Protein AF-0000000087151144 (afdb_homodimer)

Foldseek 3Di:
DDDPPDPDDDDDPPDPPPPPDDPPPDPPPPPVPPDDPDPPPDDPVVVVVVVVVVVVVVVCCVVVCPVCVVVPPDDDDPPDDDDDPVVLVVLLVVLLVVLLVQLVCLQDLVVLVVCLLLQCQAPVRNVLCVLPSSRSSNVSSVLSNVLSVLSVCCVPPLVSLQVSLVSQLVVLVRLLCSLVRRPPQWDPDPPVDHIDGDPSNVVSPCSVVSNVSSVVSNLVSDDCVVRVDDDD/DDDDPDPCPDDDDDDPPPPDDDDDPDDPDPPPDDDDDPPDPDDPVVVVVVVVVVVVVVVCCVVVCPVCVVVVPDDDDPPDDDDDPVVLVVLLVVLLVVLLVQLVCLQDLVSLVVCLLLQCQAPVRNVLCVLPSSRSSNVSSVLSNVLSVLSVCCVPPLVSLQVSLVSQLVVLVSLLCSLVRRPPQWDPDPPVDHIDGDPSNVVSPCSVVSNVSSVVSNLVSDDCVVRVPDDD

Structure (mmCIF, N/CA/C/O backbone):
data_AF-0000000087151144-model_v1
#
loop_
_entity.id
_entity.type
_entity.pdbx_description
1 polymer 'Inner membrane protein RclC'
#
loop_
_atom_site.group_PDB
_atom_site.id
_atom_site.type_symbol
_atom_site.label_atom_id
_atom_site.label_alt_id
_atom_site.label_comp_id
_atom_site.label_asym_id
_atom_site.label_entity_id
_atom_site.label_seq_id
_atom_site.pdbx_PDB_ins_code
_atom_site.Cartn_x
_atom_site.Cartn_y
_atom_site.Cartn_z
_atom_site.occupancy
_atom_site.B_iso_or_equiv
_atom_site.auth_seq_id
_atom_site.auth_comp_id
_atom_site.auth_asym_id
_atom_site.auth_atom_id
_atom_site.pdbx_PDB_model_num
ATOM 1 N N . MET A 1 1 ? 9.789 65.25 -51.719 1 22.42 1 MET A N 1
ATOM 2 C CA . MET A 1 1 ? 10.453 63.969 -51.906 1 22.42 1 MET A CA 1
ATOM 3 C C . MET A 1 1 ? 11.93 64.062 -51.531 1 22.42 1 MET A C 1
ATOM 5 O O . MET A 1 1 ? 12.648 63.062 -51.594 1 22.42 1 MET A O 1
ATOM 9 N N . GLU A 1 2 ? 12.469 65.188 -51.312 1 18.03 2 GLU A N 1
ATOM 10 C CA . GLU A 1 2 ? 13.836 65.688 -51.438 1 18.03 2 GLU A CA 1
ATOM 11 C C . GLU A 1 2 ? 14.719 65.125 -50.344 1 18.03 2 GLU A C 1
ATOM 13 O O . GLU A 1 2 ? 15.789 64.562 -50.625 1 18.03 2 GLU A O 1
ATOM 18 N N . PRO A 1 3 ? 15.039 65.75 -49.125 1 22.94 3 PRO A N 1
ATOM 19 C CA . PRO A 1 3 ? 16.406 66.125 -48.75 1 22.94 3 PRO A CA 1
ATOM 20 C C . PRO A 1 3 ? 17.094 65.062 -47.906 1 22.94 3 PRO A C 1
ATOM 22 O O . PRO A 1 3 ? 16.5 64.5 -46.969 1 22.94 3 PRO A O 1
ATOM 25 N N . GLY A 1 4 ? 17.953 64.125 -48.375 1 21.86 4 GLY A N 1
ATOM 26 C CA . GLY A 1 4 ? 18.672 62.875 -48.094 1 21.86 4 GLY A CA 1
ATOM 27 C C . GLY A 1 4 ? 19.812 63.062 -47.125 1 21.86 4 GLY A C 1
ATOM 28 O O . GLY A 1 4 ? 20.984 62.906 -47.5 1 21.86 4 GLY A O 1
ATOM 29 N N . CYS A 1 5 ? 19.766 63.875 -46.031 1 20.78 5 CYS A N 1
ATOM 30 C CA . CYS A 1 5 ? 20.828 64.375 -45.188 1 20.78 5 CYS A CA 1
ATOM 31 C C . CYS A 1 5 ? 21.547 63.281 -44.438 1 20.78 5 CYS A C 1
ATOM 33 O O . CYS A 1 5 ? 20.922 62.531 -43.688 1 20.78 5 CYS A O 1
ATOM 35 N N . PRO A 1 6 ? 22.766 62.656 -44.781 1 23.17 6 PRO A N 1
ATOM 36 C CA . PRO A 1 6 ? 23.672 61.531 -44.656 1 23.17 6 PRO A CA 1
ATOM 37 C C . PRO A 1 6 ? 24.547 61.594 -43.406 1 23.17 6 PRO A C 1
ATOM 39 O O . PRO A 1 6 ? 25.375 62.5 -43.281 1 23.17 6 PRO A O 1
ATOM 42 N N . SER A 1 7 ? 24.078 61.562 -42.094 1 20.23 7 SER A N 1
ATOM 43 C CA . SER A 1 7 ? 24.719 62.031 -40.875 1 20.23 7 SER A CA 1
ATOM 44 C C . SER A 1 7 ? 25.891 61.094 -40.469 1 20.23 7 SER A C 1
ATOM 46 O O . SER A 1 7 ? 25.688 59.906 -40.219 1 20.23 7 SER A O 1
ATOM 48 N N . GLY A 1 8 ? 27.219 61.281 -40.844 1 20.36 8 GLY A N 1
ATOM 49 C CA . GLY A 1 8 ? 28.562 60.75 -40.938 1 20.36 8 GLY A CA 1
ATOM 50 C C . GLY A 1 8 ? 29.281 60.656 -39.625 1 20.36 8 GLY A C 1
ATOM 51 O O . GLY A 1 8 ? 29.688 61.688 -39.062 1 20.36 8 GLY A O 1
ATOM 52 N N . LEU A 1 9 ? 28.828 59.844 -38.562 1 20.55 9 LEU A N 1
ATOM 53 C CA . LEU A 1 9 ? 29.328 59.844 -37.188 1 20.55 9 LEU A CA 1
ATOM 54 C C . LEU A 1 9 ? 30.828 59.625 -37.156 1 20.55 9 LEU A C 1
ATOM 56 O O . LEU A 1 9 ? 31.406 59.031 -38.094 1 20.55 9 LEU A O 1
ATOM 60 N N . ALA A 1 10 ? 31.531 59.938 -35.875 1 19.11 10 ALA A N 1
ATOM 61 C CA . ALA A 1 10 ? 32.688 60.531 -35.219 1 19.11 10 ALA A CA 1
ATOM 62 C C . ALA A 1 10 ? 33.781 59.5 -34.969 1 19.11 10 ALA A C 1
ATOM 64 O O . ALA A 1 10 ? 33.531 58.5 -34.281 1 19.11 10 ALA A O 1
ATOM 65 N N . GLN A 1 11 ? 34.906 59.406 -35.656 1 17.48 11 GLN A N 1
ATOM 66 C CA . GLN A 1 11 ? 36.031 58.562 -35.969 1 17.48 11 GLN A CA 1
ATOM 67 C C . GLN A 1 11 ? 37.062 58.562 -34.844 1 17.48 11 GLN A C 1
ATOM 69 O O . GLN A 1 11 ? 38 57.75 -34.844 1 17.48 11 GLN A O 1
ATOM 74 N N . SER A 1 12 ? 37 59.406 -33.719 1 18.39 12 SER A N 1
ATOM 75 C CA . SER A 1 12 ? 38.344 59.875 -33.438 1 18.39 12 SER A CA 1
ATOM 76 C C . SER A 1 12 ? 39.219 58.781 -32.844 1 18.39 12 SER A C 1
ATOM 78 O O . SER A 1 12 ? 38.75 58.062 -31.953 1 18.39 12 SER A O 1
ATOM 80 N N . GLY A 1 13 ? 40.156 58.188 -33.5 1 18.78 13 GLY A N 1
ATOM 81 C CA . GLY A 1 13 ? 41.156 57.125 -33.594 1 18.78 13 GLY A CA 1
ATOM 82 C C . GLY A 1 13 ? 42.312 57.281 -32.594 1 18.78 13 GLY A C 1
ATOM 83 O O . GLY A 1 13 ? 43.406 57.719 -32.969 1 18.78 13 GLY A O 1
ATOM 84 N N . TYR A 1 14 ? 41.969 57.781 -31.25 1 20.38 14 TYR A N 1
ATOM 85 C CA . TYR A 1 14 ? 43.125 58.25 -30.5 1 20.38 14 TYR A CA 1
ATOM 86 C C . TYR A 1 14 ? 44.219 57.188 -30.453 1 20.38 14 TYR A C 1
ATOM 88 O O . TYR A 1 14 ? 43.938 56 -30.5 1 20.38 14 TYR A O 1
ATOM 96 N N . ARG A 1 15 ? 45.438 57.688 -30.641 1 19.7 15 ARG A N 1
ATOM 97 C CA . ARG A 1 15 ? 46.812 57.375 -30.969 1 19.7 15 ARG A CA 1
ATOM 98 C C . ARG A 1 15 ? 47.469 56.594 -29.859 1 19.7 15 ARG A C 1
ATOM 100 O O . ARG A 1 15 ? 47.312 56.906 -28.672 1 19.7 15 ARG A O 1
ATOM 107 N N . TRP A 1 16 ? 48 55.375 -30.156 1 20.34 16 TRP A N 1
ATOM 108 C CA . TRP A 1 16 ? 48.594 54.156 -29.625 1 20.34 16 TRP A CA 1
ATOM 109 C C . TRP A 1 16 ? 49.938 54.438 -28.969 1 20.34 16 TRP A C 1
ATOM 111 O O . TRP A 1 16 ? 50.719 53.5 -28.656 1 20.34 16 TRP A O 1
ATOM 121 N N . ARG A 1 17 ? 50.094 55.812 -28.469 1 18.97 17 ARG A N 1
ATOM 122 C CA . ARG A 1 17 ? 51.531 56.062 -28.375 1 18.97 17 ARG A CA 1
ATOM 123 C C . ARG A 1 17 ? 52.188 55.031 -27.484 1 18.97 17 ARG A C 1
ATOM 125 O O . ARG A 1 17 ? 51.656 54.656 -26.438 1 18.97 17 ARG A O 1
ATOM 132 N N . TYR A 1 18 ? 53.188 54.375 -27.984 1 20.19 18 TYR A N 1
ATOM 133 C CA . TYR A 1 18 ? 54.094 53.219 -27.859 1 20.19 18 TYR A CA 1
ATOM 134 C C . TYR A 1 18 ? 55.031 53.375 -26.688 1 20.19 18 TYR A C 1
ATOM 136 O O . TYR A 1 18 ? 56.125 52.781 -26.672 1 20.19 18 TYR A O 1
ATOM 144 N N . VAL A 1 19 ? 54.594 54.219 -25.625 1 20.12 19 VAL A N 1
ATOM 145 C CA . VAL A 1 19 ? 55.781 54.719 -24.953 1 20.12 19 VAL A CA 1
ATOM 146 C C . VAL A 1 19 ? 56.562 53.531 -24.375 1 20.12 19 VAL A C 1
ATOM 148 O O . VAL A 1 19 ? 56.031 52.719 -23.641 1 20.12 19 VAL A O 1
ATOM 151 N N . ARG A 1 20 ? 57.719 53.25 -24.938 1 19.98 20 ARG A N 1
ATOM 152 C CA . ARG A 1 20 ? 58.719 52.188 -24.969 1 19.98 20 ARG A CA 1
ATOM 153 C C . ARG A 1 20 ? 59.406 52.062 -23.625 1 19.98 20 ARG A C 1
ATOM 155 O O . ARG A 1 20 ? 60.094 51.031 -23.375 1 19.98 20 ARG A O 1
ATOM 162 N N . ARG A 1 21 ? 59.25 53.094 -22.656 1 21.25 21 ARG A N 1
ATOM 163 C CA . ARG A 1 21 ? 60.594 53.375 -22.156 1 21.25 21 ARG A CA 1
ATOM 164 C C . ARG A 1 21 ? 61.125 52.156 -21.375 1 21.25 21 ARG A C 1
ATOM 166 O O . ARG A 1 21 ? 60.375 51.344 -20.906 1 21.25 21 ARG A O 1
ATOM 173 N N . ARG A 1 22 ? 62.531 52.156 -21.203 1 22.34 22 ARG A N 1
ATOM 174 C CA . ARG A 1 22 ? 63.688 51.312 -21.047 1 22.34 22 ARG A CA 1
ATOM 175 C C . ARG A 1 22 ? 63.781 50.75 -19.641 1 22.34 22 ARG A C 1
ATOM 177 O O . ARG A 1 22 ? 63.438 51.406 -18.672 1 22.34 22 ARG A O 1
ATOM 184 N N . PRO A 1 23 ? 63.781 49.406 -19.453 1 23.42 23 PRO A N 1
ATOM 185 C CA . PRO A 1 23 ? 63.688 48.5 -18.312 1 23.42 23 PRO A CA 1
ATOM 186 C C . PRO A 1 23 ? 64.875 48.625 -17.344 1 23.42 23 PRO A C 1
ATOM 188 O O . PRO A 1 23 ? 64.938 47.844 -16.391 1 23.42 23 PRO A O 1
ATOM 191 N N . ARG A 1 24 ? 65.375 49.938 -17.234 1 21.53 24 ARG A N 1
ATOM 192 C CA . ARG A 1 24 ? 66.75 49.875 -16.781 1 21.53 24 ARG A CA 1
ATOM 193 C C . ARG A 1 24 ? 66.812 49.125 -15.461 1 21.53 24 ARG A C 1
ATOM 195 O O . ARG A 1 24 ? 66 49.281 -14.594 1 21.53 24 ARG A O 1
ATOM 202 N N . LEU A 1 25 ? 67.688 48.094 -15.391 1 21.83 25 LEU A N 1
ATOM 203 C CA . LEU A 1 25 ? 67.938 46.844 -14.656 1 21.83 25 LEU A CA 1
ATOM 204 C C . LEU A 1 25 ? 68.625 47.156 -13.312 1 21.83 25 LEU A C 1
ATOM 206 O O . LEU A 1 25 ? 68.812 46.25 -12.5 1 21.83 25 LEU A O 1
ATOM 210 N N . SER A 1 26 ? 68.875 48.5 -13.023 1 21.12 26 SER A N 1
ATOM 211 C CA . SER A 1 26 ? 70.188 48.531 -12.367 1 21.12 26 SER A CA 1
ATOM 212 C C . SER A 1 26 ? 70.125 47.875 -11 1 21.12 26 SER A C 1
ATOM 214 O O . SER A 1 26 ? 69.062 47.906 -10.32 1 21.12 26 SER A O 1
ATOM 216 N N . PRO A 1 27 ? 71.125 46.969 -10.68 1 25.45 27 PRO A N 1
ATOM 217 C CA . PRO A 1 27 ? 71.438 45.906 -9.719 1 25.45 27 PRO A CA 1
ATOM 218 C C . PRO A 1 27 ? 71.562 46.406 -8.289 1 25.45 27 PRO A C 1
ATOM 220 O O . PRO A 1 27 ? 72.5 47.219 -8.031 1 25.45 27 PRO A O 1
ATOM 223 N N . CYS A 1 28 ? 70.562 47 -7.676 1 22.66 28 CYS A N 1
ATOM 224 C CA . CYS A 1 28 ? 70.75 47.844 -6.48 1 22.66 28 CYS A CA 1
ATOM 225 C C . CYS A 1 28 ? 71.438 47.031 -5.367 1 22.66 28 CYS A C 1
ATOM 227 O O . CYS A 1 28 ? 70.938 45.938 -5.031 1 22.66 28 CYS A O 1
ATOM 229 N N . PRO A 1 29 ? 72.75 47.125 -5.301 1 25.56 29 PRO A N 1
ATOM 230 C CA . PRO A 1 29 ? 73.688 46.344 -4.453 1 25.56 29 PRO A CA 1
ATOM 231 C C . PRO A 1 29 ? 73.312 46.375 -2.977 1 25.56 29 PRO A C 1
ATOM 233 O O . PRO A 1 29 ? 72.875 47.438 -2.48 1 25.56 29 PRO A O 1
ATOM 236 N N . HIS A 1 30 ? 72.562 45.375 -2.434 1 22.33 30 HIS A N 1
ATOM 237 C CA . HIS A 1 30 ? 71.875 45.25 -1.16 1 22.33 30 HIS A CA 1
ATOM 238 C C . HIS A 1 30 ? 72.875 45.344 0.012 1 22.33 30 HIS A C 1
ATOM 240 O O . HIS A 1 30 ? 72.5 45 1.143 1 22.33 30 HIS A O 1
ATOM 246 N N . ALA A 1 31 ? 74 46.188 -0.237 1 24.31 31 ALA A N 1
ATOM 247 C CA . ALA A 1 31 ? 75 45.906 0.783 1 24.31 31 ALA A CA 1
ATOM 248 C C . ALA A 1 31 ? 74.438 46.125 2.186 1 24.31 31 ALA A C 1
ATOM 250 O O . ALA A 1 31 ? 73.875 47.156 2.48 1 24.31 31 ALA A O 1
ATOM 251 N N . ILE A 1 32 ? 74.188 45.031 2.848 1 24.58 32 ILE A N 1
ATOM 252 C CA . ILE A 1 32 ? 73.438 44.75 4.094 1 24.58 32 ILE A CA 1
ATOM 253 C C . ILE A 1 32 ? 74.188 45.438 5.258 1 24.58 32 ILE A C 1
ATOM 255 O O . ILE A 1 32 ? 73.938 45.125 6.422 1 24.58 32 ILE A O 1
ATOM 259 N N . VAL A 1 33 ? 75 46.656 4.875 1 25.67 33 VAL A N 1
ATOM 260 C CA . VAL A 1 33 ? 75.938 46.906 5.957 1 25.67 33 VAL A CA 1
ATOM 261 C C . VAL A 1 33 ? 75.188 47.062 7.273 1 25.67 33 VAL A C 1
ATOM 263 O O . VAL A 1 33 ? 74.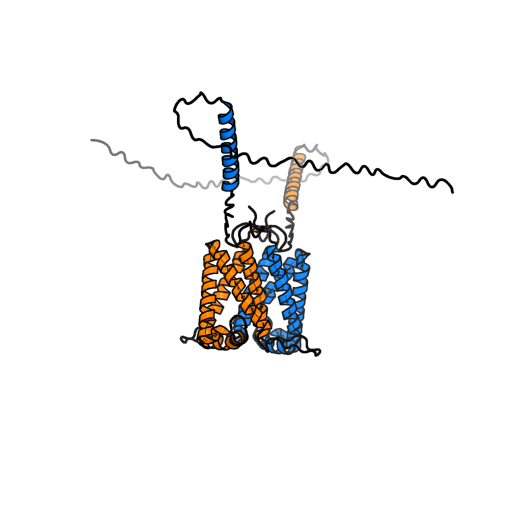062 47.656 7.316 1 25.67 33 VAL A O 1
ATOM 266 N N . ASN A 1 34 ? 75.438 46.188 8.234 1 22.95 34 ASN A N 1
ATOM 267 C CA . ASN A 1 34 ? 74.812 45.812 9.5 1 22.95 34 ASN A CA 1
ATOM 268 C C . ASN A 1 34 ? 74.688 47 10.438 1 22.95 34 ASN A C 1
ATOM 270 O O . ASN A 1 34 ? 74.125 46.875 11.547 1 22.95 34 ASN A O 1
ATOM 274 N N . GLY A 1 35 ? 75.438 48.25 10.039 1 25.92 35 GLY A N 1
ATOM 275 C CA . GLY A 1 35 ? 75.812 48.844 11.305 1 25.92 35 GLY A CA 1
ATOM 276 C C . GLY A 1 35 ? 74.625 49.344 12.109 1 25.92 35 GLY A C 1
ATOM 277 O O . GLY A 1 35 ? 73.5 49.5 11.562 1 25.92 35 GLY A O 1
ATOM 278 N N . GLN A 1 36 ? 74.688 49.562 13.422 1 27.28 36 GLN A N 1
ATOM 279 C CA . GLN A 1 36 ? 73.875 49.594 14.633 1 27.28 36 GLN A CA 1
ATOM 280 C C . GLN A 1 36 ? 72.875 50.781 14.594 1 27.28 36 GLN A C 1
ATOM 282 O O . GLN A 1 36 ? 71.875 50.781 15.289 1 27.28 36 GLN A O 1
ATOM 287 N N . PHE A 1 37 ? 73.25 52 13.891 1 29.39 37 PHE A N 1
ATOM 288 C CA . PHE A 1 37 ? 72.75 53.219 14.539 1 29.39 37 PHE A CA 1
ATOM 289 C C . PHE A 1 37 ? 71.312 53.438 14.234 1 29.39 37 PHE A C 1
ATOM 291 O O . PHE A 1 37 ? 70.938 53.719 13.094 1 29.39 37 PHE A O 1
ATOM 298 N N . ALA A 1 38 ? 70.312 52.844 14.867 1 31.83 38 ALA A N 1
ATOM 299 C CA . ALA A 1 38 ? 69 52.562 14.344 1 31.83 38 ALA A CA 1
ATOM 300 C C . ALA A 1 38 ? 68.125 53.844 14.289 1 31.83 38 ALA A C 1
ATOM 302 O O . ALA A 1 38 ? 68 54.531 15.297 1 31.83 38 ALA A O 1
ATOM 303 N N . PRO A 1 39 ? 68.125 54.75 13.102 1 33.97 39 PRO A N 1
ATOM 304 C CA . PRO A 1 39 ? 67.438 56.031 13.148 1 33.97 39 PRO A CA 1
ATOM 305 C C . PRO A 1 39 ? 65.938 55.875 13.477 1 33.97 39 PRO A C 1
ATOM 307 O O . PRO A 1 39 ? 65.375 54.812 13.273 1 33.97 39 PRO A O 1
ATOM 310 N N . PRO A 1 40 ? 65.25 56.875 14.195 1 35.41 40 PRO A N 1
ATOM 311 C CA . PRO A 1 40 ? 63.906 56.844 14.727 1 35.41 40 PRO A CA 1
ATOM 312 C C . PRO A 1 40 ? 62.844 56.719 13.633 1 35.41 40 PRO A C 1
ATOM 314 O O . PRO A 1 40 ? 62.844 57.469 12.664 1 35.41 40 PRO A O 1
ATOM 317 N N . VAL A 1 41 ? 62.625 55.562 13.117 1 34.53 41 VAL A N 1
ATOM 318 C CA . VAL A 1 41 ? 61.719 55.281 12.008 1 34.53 41 VAL A CA 1
ATOM 319 C C . VAL A 1 41 ? 60.344 55.812 12.328 1 34.53 41 VAL A C 1
ATOM 321 O O . VAL A 1 41 ? 59.812 55.562 13.414 1 34.53 41 VAL A O 1
ATOM 324 N N . THR A 1 42 ? 59.969 56.906 11.562 1 32.56 42 THR A N 1
ATOM 325 C CA . THR A 1 42 ? 58.75 57.719 11.586 1 32.56 42 THR A CA 1
ATOM 326 C C . THR A 1 42 ? 57.5 56.844 11.484 1 32.56 42 THR A C 1
ATOM 328 O O . THR A 1 42 ? 57.594 55.688 11.047 1 32.56 42 THR A O 1
ATOM 331 N N . GLY A 1 43 ? 56.281 57.281 11.945 1 35.47 43 GLY A N 1
ATOM 332 C CA . GLY A 1 43 ? 54.938 56.906 12.383 1 35.47 43 GLY A CA 1
ATOM 333 C C . GLY A 1 43 ? 54.125 56.281 11.281 1 35.47 43 GLY A C 1
ATOM 334 O O . GLY A 1 43 ? 53 55.781 11.531 1 35.47 43 GLY A O 1
ATOM 335 N N . GLU A 1 44 ? 54.531 56.469 10 1 41.19 44 GLU A N 1
ATOM 336 C CA . GLU A 1 44 ? 53.594 56.094 8.945 1 41.19 44 GLU A CA 1
ATOM 337 C C . GLU A 1 44 ? 53.5 54.594 8.773 1 41.19 44 GLU A C 1
ATOM 339 O O . GLU A 1 44 ? 52.531 54.094 8.203 1 41.19 44 GLU A O 1
ATOM 344 N N . ARG A 1 45 ? 54.594 53.875 9.062 1 43.28 45 ARG A N 1
ATOM 345 C CA . ARG A 1 45 ? 54.594 52.469 8.781 1 43.28 45 ARG A CA 1
ATOM 346 C C . ARG A 1 45 ? 53.688 51.719 9.734 1 43.28 45 ARG A C 1
ATOM 348 O O . ARG A 1 45 ? 53.281 50.562 9.469 1 43.28 45 ARG A O 1
ATOM 355 N N . ALA A 1 46 ? 53.5 52.312 10.867 1 46.47 46 ALA A N 1
ATOM 356 C CA . ALA A 1 46 ? 52.656 51.625 11.828 1 46.47 46 ALA A CA 1
ATOM 357 C C . ALA A 1 46 ? 51.219 51.562 11.32 1 46.47 46 ALA A C 1
ATOM 359 O O . ALA A 1 46 ? 50.5 50.594 11.578 1 46.47 46 ALA A O 1
ATOM 360 N N . ARG A 1 47 ? 50.906 52.594 10.445 1 50.22 47 ARG A N 1
ATOM 361 C CA . ARG A 1 47 ? 49.5 52.594 9.977 1 50.22 47 ARG A CA 1
ATOM 362 C C . ARG A 1 47 ? 49.281 51.5 8.922 1 50.22 47 ARG A C 1
ATOM 364 O O . ARG A 1 47 ? 48.219 50.906 8.859 1 50.22 47 ARG A O 1
ATOM 371 N N . ALA A 1 48 ? 50.375 51.156 8.156 1 53.53 48 ALA A N 1
ATOM 372 C CA . ALA A 1 48 ? 50.25 50.188 7.086 1 53.53 48 ALA A CA 1
ATOM 373 C C . ALA A 1 48 ? 50.125 48.781 7.648 1 53.53 48 ALA A C 1
ATOM 375 O O . ALA A 1 48 ? 49.344 47.969 7.141 1 53.53 48 ALA A O 1
ATOM 376 N N . ASN A 1 49 ? 50.812 48.5 8.672 1 51.25 49 ASN A N 1
ATOM 377 C CA . ASN A 1 49 ? 50.75 47.156 9.266 1 51.25 49 ASN A CA 1
ATOM 378 C C . ASN A 1 49 ? 49.375 46.906 9.898 1 51.25 49 ASN A C 1
ATOM 380 O O . ASN A 1 49 ? 48.875 45.781 9.844 1 51.25 49 ASN A O 1
ATOM 384 N N . THR A 1 50 ? 48.844 48.062 10.438 1 57.91 50 THR A N 1
ATOM 385 C CA . THR A 1 50 ? 47.531 47.906 11.047 1 57.91 50 THR A CA 1
ATOM 386 C C . THR A 1 50 ? 46.469 47.625 9.977 1 57.91 50 THR A C 1
ATOM 388 O O . THR A 1 50 ? 45.531 46.844 10.195 1 57.91 50 THR A O 1
ATOM 391 N N . LEU A 1 51 ? 46.75 48.188 8.773 1 58.06 51 LEU A N 1
ATOM 392 C CA . LEU A 1 51 ? 45.812 47.969 7.688 1 58.06 51 LEU A CA 1
ATOM 393 C C . LEU A 1 51 ? 45.906 46.531 7.16 1 58.06 51 LEU A C 1
ATOM 395 O O . LEU A 1 51 ? 44.906 45.906 6.852 1 58.06 51 LEU A O 1
ATOM 399 N N . HIS A 1 52 ? 47.188 46.062 7.086 1 56.88 52 HIS A N 1
ATOM 400 C CA . HIS A 1 52 ? 47.406 44.719 6.598 1 56.88 52 HIS A CA 1
ATOM 401 C C . HIS A 1 52 ? 46.844 43.688 7.586 1 56.88 52 HIS A C 1
ATOM 403 O O . HIS A 1 52 ? 46.25 42.688 7.184 1 56.88 52 HIS A O 1
ATOM 409 N N . GLU A 1 53 ? 47 44.031 8.875 1 58.84 53 GLU A N 1
ATOM 410 C CA . GLU A 1 53 ? 46.469 43.094 9.891 1 58.84 53 GLU A CA 1
ATOM 411 C C . GLU A 1 53 ? 44.969 43.156 9.953 1 58.84 53 GLU A C 1
ATOM 413 O O . GLU A 1 53 ? 44.312 42.094 10.133 1 58.84 53 GLU A O 1
ATOM 418 N N . ARG A 1 54 ? 44.344 44.312 9.719 1 58.62 54 ARG A N 1
ATOM 419 C CA . ARG A 1 54 ? 42.906 44.406 9.656 1 58.62 54 ARG A CA 1
ATOM 420 C C . ARG A 1 54 ? 42.344 43.688 8.43 1 58.62 54 ARG A C 1
ATOM 422 O O . ARG A 1 54 ? 41.281 43.094 8.492 1 58.62 54 ARG A O 1
ATOM 429 N N . CYS A 1 55 ? 43.156 43.75 7.348 1 54.09 55 CYS A N 1
ATOM 430 C CA . CYS A 1 55 ? 42.719 43.062 6.145 1 54.09 55 CYS A CA 1
ATOM 431 C C . CYS A 1 55 ? 42.844 41.531 6.328 1 54.09 55 CYS A C 1
ATOM 433 O O . CYS A 1 55 ? 41.969 40.781 5.875 1 54.09 55 CYS A O 1
ATOM 435 N N . LYS A 1 56 ? 43.875 41.094 6.969 1 57.06 56 LYS A N 1
ATOM 436 C CA . LYS A 1 56 ? 44.031 39.656 7.223 1 57.06 56 LYS A CA 1
ATOM 437 C C . LYS A 1 56 ? 43 39.156 8.227 1 57.06 56 LYS A C 1
ATOM 439 O O . LYS A 1 56 ? 42.469 38.062 8.094 1 57.06 56 LYS A O 1
ATOM 444 N N . THR A 1 57 ? 42.719 40 9.164 1 56.78 57 THR A N 1
ATOM 445 C CA . THR A 1 57 ? 41.688 39.594 10.125 1 56.78 57 THR A CA 1
ATOM 446 C C . THR A 1 57 ? 40.312 39.594 9.461 1 56.78 57 THR A C 1
ATOM 448 O O . THR A 1 57 ? 39.5 38.719 9.758 1 56.78 57 THR A O 1
ATOM 451 N N . ARG A 1 58 ? 40.062 40.531 8.477 1 54.5 58 ARG A N 1
ATOM 452 C CA . ARG A 1 58 ? 38.812 40.531 7.73 1 54.5 58 ARG A CA 1
ATOM 453 C C . ARG A 1 58 ? 38.75 39.312 6.797 1 54.5 58 ARG A C 1
ATOM 455 O O . ARG A 1 58 ? 37.688 38.719 6.617 1 54.5 58 ARG A O 1
ATOM 462 N N . GLN A 1 59 ? 39.938 39 6.145 1 51.16 59 GLN A N 1
ATOM 463 C CA . GLN A 1 59 ? 39.969 37.844 5.289 1 51.16 59 GLN A CA 1
ATOM 464 C C . GLN A 1 59 ? 39.812 36.562 6.109 1 51.16 59 GLN A C 1
ATOM 466 O O . GLN A 1 59 ? 39.156 35.625 5.684 1 51.16 59 GLN A O 1
ATOM 471 N N . ARG A 1 60 ? 40.5 36.5 7.262 1 52.03 60 ARG A N 1
ATOM 472 C CA . ARG A 1 60 ? 40.344 35.344 8.133 1 52.03 60 ARG A CA 1
ATOM 473 C C . ARG A 1 60 ? 38.938 35.281 8.719 1 52.03 60 ARG A C 1
ATOM 475 O O . ARG A 1 60 ? 38.375 34.219 8.867 1 52.03 60 ARG A O 1
ATOM 482 N N . ARG A 1 61 ? 38.344 36.438 9.07 1 51.66 61 ARG A N 1
ATOM 483 C CA . ARG A 1 61 ? 36.938 36.438 9.484 1 51.66 61 ARG A CA 1
ATOM 484 C C . ARG A 1 61 ? 36.062 35.969 8.344 1 51.66 61 ARG A C 1
ATOM 486 O O . ARG A 1 61 ? 35.062 35.25 8.57 1 51.66 61 ARG A O 1
ATOM 493 N N . ARG A 1 62 ? 36.406 36.469 7.105 1 49.81 62 ARG A N 1
ATOM 494 C CA . ARG A 1 62 ? 35.656 35.938 5.973 1 49.81 62 ARG A CA 1
ATOM 495 C C . ARG A 1 62 ? 35.938 34.469 5.738 1 49.81 62 ARG A C 1
ATOM 497 O O . ARG A 1 62 ? 35.031 33.719 5.387 1 49.81 62 ARG A O 1
ATOM 504 N N . HIS A 1 63 ? 37.25 34.062 5.785 1 48.72 63 HIS A N 1
ATOM 505 C CA . HIS A 1 63 ? 37.531 32.656 5.605 1 48.72 63 HIS A CA 1
ATOM 506 C C . HIS A 1 63 ? 37 31.812 6.773 1 48.72 63 HIS A C 1
ATOM 508 O O . HIS A 1 63 ? 36.562 30.688 6.586 1 48.72 63 HIS A O 1
ATOM 514 N N . ASN A 1 64 ? 37.312 32.312 7.965 1 46.5 64 ASN A N 1
ATOM 515 C CA . ASN A 1 64 ? 36.812 31.547 9.102 1 46.5 64 ASN A CA 1
ATOM 516 C C . ASN A 1 64 ? 35.312 31.641 9.227 1 46.5 64 ASN A C 1
ATOM 518 O O . ASN A 1 64 ? 34.688 30.984 10.078 1 46.5 64 ASN A O 1
ATOM 522 N N . GLU A 1 65 ? 34.812 32.812 8.711 1 41 65 GLU A N 1
ATOM 523 C CA . GLU A 1 65 ? 33.375 32.719 8.586 1 41 65 GLU A CA 1
ATOM 524 C C . GLU A 1 65 ? 32.969 31.609 7.602 1 41 65 GLU A C 1
ATOM 526 O O . GLU A 1 65 ? 32.375 31.891 6.559 1 41 65 GLU A O 1
ATOM 531 N N . GLY A 1 66 ? 33.938 30.875 7.012 1 41.12 66 GLY A N 1
ATOM 532 C CA . GLY A 1 66 ? 33.312 29.656 6.539 1 41.12 66 GLY A CA 1
ATOM 533 C C . GLY A 1 66 ? 32.188 29.172 7.441 1 41.12 66 GLY A C 1
ATOM 534 O O . GLY A 1 66 ? 32.438 28.75 8.578 1 41.12 66 GLY A O 1
ATOM 535 N N . SER A 1 67 ? 31.156 29.953 7.504 1 40.25 67 SER A N 1
ATOM 536 C CA . SER A 1 67 ? 29.938 29.453 8.109 1 40.25 67 SER A CA 1
ATOM 537 C C . SER A 1 67 ? 29.828 27.938 7.98 1 40.25 67 SER A C 1
ATOM 539 O O . SER A 1 67 ? 29.766 27.406 6.871 1 40.25 67 SER A O 1
ATOM 541 N N . ASN A 1 68 ? 30.734 27.141 8.523 1 42.5 68 ASN A N 1
ATOM 542 C CA . ASN A 1 68 ? 30.234 25.781 8.773 1 42.5 68 ASN A CA 1
ATOM 543 C C . ASN A 1 68 ? 28.719 25.75 8.859 1 42.5 68 ASN A C 1
ATOM 545 O O . ASN A 1 68 ? 28.156 25.969 9.93 1 42.5 68 ASN A O 1
ATOM 549 N N . VAL A 1 69 ? 28.109 26.391 8.031 1 45.41 69 VAL A N 1
ATOM 550 C CA . VAL A 1 69 ? 26.688 26.047 7.926 1 45.41 69 VAL A CA 1
ATOM 551 C C . VAL A 1 69 ? 26.484 24.578 8.281 1 45.41 69 VAL A C 1
ATOM 553 O O . VAL A 1 69 ? 26.656 23.703 7.43 1 45.41 69 VAL A O 1
ATOM 556 N N . ARG A 1 70 ? 27.141 24.094 9.258 1 45.69 70 ARG A N 1
ATOM 557 C CA . ARG A 1 70 ? 26.641 22.828 9.789 1 45.69 70 ARG A CA 1
ATOM 558 C C . ARG A 1 70 ? 25.141 22.688 9.531 1 45.69 70 ARG A C 1
ATOM 560 O O . ARG A 1 70 ? 24.328 23.391 10.133 1 45.69 70 ARG A O 1
ATOM 567 N N . MET A 1 71 ? 24.734 22.516 8.312 1 49.19 71 MET A N 1
ATOM 568 C CA . MET A 1 71 ? 23.359 22.094 8.086 1 49.19 71 MET A CA 1
ATOM 569 C C . MET A 1 71 ? 22.828 21.297 9.273 1 49.19 71 MET A C 1
ATOM 571 O O . MET A 1 71 ? 23.391 20.266 9.633 1 49.19 71 MET A O 1
ATOM 575 N N . ASN A 1 72 ? 22.688 21.922 10.398 1 53.72 72 ASN A N 1
ATOM 576 C CA . ASN A 1 72 ? 22 21.219 11.477 1 53.72 72 ASN A CA 1
ATOM 577 C C . ASN A 1 72 ? 20.969 20.219 10.938 1 53.72 72 ASN A C 1
ATOM 579 O O . ASN A 1 72 ? 19.891 20.625 10.516 1 53.72 72 ASN A O 1
ATOM 583 N N . LEU A 1 73 ? 21.438 19.156 10.203 1 67.19 73 LEU A N 1
ATOM 584 C CA . LEU A 1 73 ? 20.609 18.094 9.664 1 67.19 73 LEU A CA 1
ATOM 585 C C . LEU A 1 73 ? 19.75 17.453 10.766 1 67.19 73 LEU A C 1
ATOM 587 O O . LEU A 1 73 ? 20.203 16.547 11.461 1 67.19 73 LEU A O 1
ATOM 591 N N . SER A 1 74 ? 18.719 18.125 11.25 1 88.31 74 SER A N 1
ATOM 592 C CA . SER A 1 74 ? 17.828 17.547 12.242 1 88.31 74 SER A CA 1
ATOM 593 C C . SER A 1 74 ? 16.75 16.703 11.57 1 88.31 74 SER A C 1
ATOM 595 O O . SER A 1 74 ? 15.781 17.234 11.016 1 88.31 74 SER A O 1
ATOM 597 N N . PHE A 1 75 ? 16.984 15.414 11.562 1 96.06 75 PHE A N 1
ATOM 598 C CA . PHE A 1 75 ? 15.969 14.477 11.102 1 96.06 75 PHE A CA 1
ATOM 599 C C . PHE A 1 75 ? 14.742 14.523 12.008 1 96.06 75 PHE A C 1
ATOM 601 O O . PHE A 1 75 ? 14.766 15.172 13.062 1 96.06 75 PHE A O 1
ATOM 608 N N . ASN A 1 76 ? 13.688 13.961 11.477 1 97.62 76 ASN A N 1
ATOM 609 C CA . ASN A 1 76 ? 12.414 13.984 12.195 1 97.62 76 ASN A CA 1
ATOM 610 C C . ASN A 1 76 ? 11.797 12.586 12.273 1 97.62 76 ASN A C 1
ATOM 612 O O . ASN A 1 76 ? 12.117 11.719 11.461 1 97.62 76 ASN A O 1
ATOM 616 N N . ILE A 1 77 ? 11.031 12.445 13.297 1 98.38 77 ILE A N 1
ATOM 617 C CA . ILE A 1 77 ? 10.094 11.32 13.289 1 98.38 77 ILE A CA 1
ATOM 618 C C . ILE A 1 77 ? 8.898 11.648 12.398 1 98.38 77 ILE A C 1
ATOM 620 O O . ILE A 1 77 ? 8.219 12.656 12.617 1 98.38 77 ILE A O 1
ATOM 624 N N . ALA A 1 78 ? 8.594 10.773 11.5 1 98.56 78 ALA A N 1
ATOM 625 C CA . ALA A 1 78 ? 7.676 11.086 10.406 1 98.56 78 ALA A CA 1
ATOM 626 C C . ALA A 1 78 ? 6.312 11.516 10.93 1 98.56 78 ALA A C 1
ATOM 628 O O . ALA A 1 78 ? 5.703 12.453 10.406 1 98.56 78 ALA A O 1
ATOM 629 N N . GLU A 1 79 ? 5.855 10.859 11.953 1 98.62 79 GLU A N 1
ATOM 630 C CA . GLU A 1 79 ? 4.473 11.07 12.367 1 98.62 79 GLU A CA 1
ATOM 631 C C . GLU A 1 79 ? 4.387 12.07 13.516 1 98.62 79 GLU A C 1
ATOM 633 O O . GLU A 1 79 ? 3.312 12.273 14.094 1 98.62 79 GLU A O 1
ATOM 638 N N . ARG A 1 80 ? 5.453 12.648 13.867 1 97.5 80 ARG A N 1
ATOM 639 C CA . ARG A 1 80 ? 5.438 13.664 14.922 1 97.5 80 ARG A CA 1
ATOM 640 C C . ARG A 1 80 ? 5.512 15.07 14.328 1 97.5 80 ARG A C 1
ATOM 642 O O . ARG A 1 80 ? 6.234 15.305 13.359 1 97.5 80 ARG A O 1
ATOM 649 N N . GLY A 1 81 ? 4.711 15.945 14.953 1 96 81 GLY A N 1
ATOM 650 C CA . GLY A 1 81 ? 4.719 17.328 14.508 1 96 81 GLY A CA 1
ATOM 651 C C . GLY A 1 81 ? 3.645 17.641 13.484 1 96 81 GLY A C 1
ATOM 652 O O . GLY A 1 81 ? 2.725 16.844 13.289 1 96 81 GLY A O 1
ATOM 653 N N . ASP A 1 82 ? 3.748 18.875 12.914 1 96.81 82 ASP A N 1
ATOM 654 C CA . ASP A 1 82 ? 2.762 19.375 11.953 1 96.81 82 ASP A CA 1
ATOM 655 C C . ASP A 1 82 ? 3.434 19.828 10.664 1 96.81 82 ASP A C 1
ATOM 657 O O . ASP A 1 82 ? 4.633 20.125 10.648 1 96.81 82 ASP A O 1
ATOM 661 N N . GLY A 1 83 ? 2.574 19.766 9.641 1 96.75 83 GLY A N 1
ATOM 662 C CA . GLY A 1 83 ? 3.082 20.266 8.367 1 96.75 83 GLY A CA 1
ATOM 663 C C . GLY A 1 83 ? 2.066 20.188 7.246 1 96.75 83 GLY A C 1
ATOM 664 O O . GLY A 1 83 ? 0.876 19.984 7.492 1 96.75 83 GLY A O 1
ATOM 665 N N . SER A 1 84 ? 2.607 20.484 6.082 1 97.69 84 SER A N 1
ATOM 666 C CA . SER A 1 84 ? 1.768 20.484 4.887 1 97.69 84 SER A CA 1
ATOM 667 C C . SER A 1 84 ? 1.289 19.078 4.551 1 97.69 84 SER A C 1
ATOM 669 O O . SER A 1 84 ? 2.055 18.109 4.648 1 97.69 84 SER A O 1
ATOM 671 N N . TYR A 1 85 ? 0.083 18.953 4.09 1 98.25 85 TYR A N 1
ATOM 672 C CA . TYR A 1 85 ? -0.485 17.672 3.695 1 98.25 85 TYR A CA 1
ATOM 673 C C . TYR A 1 85 ? -0.22 17.375 2.221 1 98.25 85 TYR A C 1
ATOM 675 O O . TYR A 1 85 ? -0.695 16.375 1.681 1 98.25 85 TYR A O 1
ATOM 683 N N . ARG A 1 86 ? 0.599 18.125 1.569 1 98.12 86 ARG A N 1
ATOM 684 C CA . ARG A 1 86 ? 0.893 17.984 0.148 1 98.12 86 ARG A CA 1
ATOM 685 C C . ARG A 1 86 ? 1.483 16.594 -0.142 1 98.12 86 ARG A C 1
ATOM 687 O O . ARG A 1 86 ? 1.315 16.062 -1.24 1 98.12 86 ARG A O 1
ATOM 694 N N . LEU A 1 87 ? 2.162 16.031 0.825 1 98.38 87 LEU A N 1
ATOM 695 C CA . LEU A 1 87 ? 2.762 14.719 0.613 1 98.38 87 LEU A CA 1
ATOM 696 C C . LEU A 1 87 ? 1.686 13.656 0.42 1 98.38 87 LEU A C 1
ATOM 698 O O . LEU A 1 87 ? 1.951 12.594 -0.149 1 98.38 87 LEU A O 1
ATOM 702 N N . LEU A 1 88 ? 0.484 13.922 0.84 1 98.81 88 LEU A N 1
ATOM 703 C CA . LEU A 1 88 ? -0.608 12.969 0.697 1 98.81 88 LEU A CA 1
ATOM 704 C C . LEU A 1 88 ? -1.062 12.875 -0.756 1 98.81 88 LEU A C 1
ATOM 706 O O . LEU A 1 88 ? -1.764 11.93 -1.133 1 98.81 88 LEU A O 1
ATOM 710 N N . ALA A 1 89 ? -0.682 13.805 -1.595 1 98.88 89 ALA A N 1
ATOM 711 C CA . ALA A 1 89 ? -0.957 13.719 -3.027 1 98.88 89 ALA A CA 1
ATOM 712 C C . ALA A 1 89 ? -0.313 12.469 -3.633 1 98.88 89 ALA A C 1
ATOM 714 O O . ALA A 1 89 ? -0.865 11.867 -4.555 1 98.88 89 ALA A O 1
ATOM 715 N N . ILE A 1 90 ? 0.819 12.109 -3.125 1 98.94 90 ILE A N 1
ATOM 716 C CA . ILE A 1 90 ? 1.501 10.898 -3.58 1 98.94 90 ILE A CA 1
ATOM 717 C C . ILE A 1 90 ? 0.601 9.688 -3.365 1 98.94 90 ILE A C 1
ATOM 719 O O . ILE A 1 90 ? 0.458 8.844 -4.258 1 98.94 90 ILE A O 1
ATOM 723 N N . LEU A 1 91 ? -0.021 9.648 -2.238 1 98.94 91 LEU A N 1
ATOM 724 C CA . LEU A 1 91 ? -0.894 8.531 -1.901 1 98.94 91 LEU A CA 1
ATOM 725 C C . LEU A 1 91 ? -2.148 8.539 -2.768 1 98.94 91 LEU A C 1
ATOM 727 O O . LEU A 1 91 ? -2.58 7.492 -3.254 1 98.94 91 LEU A O 1
ATOM 731 N N . ARG A 1 92 ? -2.752 9.719 -2.98 1 98.94 92 ARG A N 1
ATOM 732 C CA . ARG A 1 92 ? -3.945 9.789 -3.818 1 98.94 92 ARG A CA 1
ATOM 733 C C . ARG A 1 92 ? -3.658 9.266 -5.223 1 98.94 92 ARG A C 1
ATOM 735 O O . ARG A 1 92 ? -4.359 8.383 -5.719 1 98.94 92 ARG A O 1
ATOM 742 N N . TRP A 1 93 ? -2.66 9.703 -5.816 1 98.94 93 TRP A N 1
ATOM 743 C CA . TRP A 1 93 ? -2.449 9.406 -7.23 1 98.94 93 TRP A CA 1
ATOM 744 C C . TRP A 1 93 ? -1.963 7.977 -7.418 1 98.94 93 TRP A C 1
ATOM 746 O O . TRP A 1 93 ? -2.283 7.332 -8.422 1 98.94 93 TRP A O 1
ATOM 756 N N . VAL A 1 94 ? -1.183 7.438 -6.461 1 98.94 94 VAL A N 1
ATOM 757 C CA . VAL A 1 94 ? -0.816 6.035 -6.609 1 98.94 94 VAL A CA 1
ATOM 758 C C . VAL A 1 94 ? -2.059 5.156 -6.477 1 98.94 94 VAL A C 1
ATOM 760 O O . VAL A 1 94 ? -2.172 4.121 -7.137 1 98.94 94 VAL A O 1
ATOM 763 N N . MET A 1 95 ? -2.98 5.566 -5.625 1 99 95 MET A N 1
ATOM 764 C CA . MET A 1 95 ? -4.203 4.781 -5.492 1 99 95 MET A CA 1
ATOM 765 C C . MET A 1 95 ? -5.059 4.887 -6.75 1 99 95 MET A C 1
ATOM 767 O O . MET A 1 95 ? -5.734 3.93 -7.129 1 99 95 MET A O 1
ATOM 771 N N . VAL A 1 96 ? -5.066 6.07 -7.391 1 99 96 VAL A N 1
ATOM 772 C CA . VAL A 1 96 ? -5.73 6.188 -8.688 1 99 96 VAL A CA 1
ATOM 773 C C . VAL A 1 96 ? -5.117 5.203 -9.672 1 99 96 VAL A C 1
ATOM 775 O O . VAL A 1 96 ? -5.836 4.477 -10.367 1 99 96 VAL A O 1
ATOM 778 N N . VAL A 1 97 ? -3.818 5.113 -9.711 1 98.94 97 VAL A N 1
ATOM 779 C CA . VAL A 1 97 ? -3.115 4.203 -10.609 1 98.94 97 VAL A CA 1
ATOM 780 C C . VAL A 1 97 ? -3.504 2.762 -10.289 1 98.94 97 VAL A C 1
ATOM 782 O O . VAL A 1 97 ? -3.779 1.973 -11.195 1 98.94 97 VAL A O 1
ATOM 785 N N . ILE A 1 98 ? -3.57 2.404 -9.008 1 98.88 98 ILE A N 1
ATOM 786 C CA . ILE A 1 98 ? -3.908 1.053 -8.57 1 98.88 98 ILE A CA 1
ATOM 787 C C . ILE A 1 98 ? -5.328 0.709 -9.023 1 98.88 98 ILE A C 1
ATOM 789 O O . ILE A 1 98 ? -5.559 -0.335 -9.633 1 98.88 98 ILE A O 1
ATOM 793 N N . PHE A 1 99 ? -6.23 1.595 -8.766 1 98.94 99 PHE A N 1
ATOM 794 C CA . PHE A 1 99 ? -7.625 1.294 -9.062 1 98.94 99 PHE A CA 1
ATOM 795 C C . PHE A 1 99 ? -7.867 1.253 -10.57 1 98.94 99 PHE A C 1
ATOM 797 O O . PHE A 1 99 ? -8.664 0.446 -11.055 1 98.94 99 PHE A O 1
ATOM 804 N N . VAL A 1 100 ? -7.211 2.094 -11.336 1 98.62 100 VAL A N 1
ATOM 805 C CA . VAL A 1 100 ? -7.332 2.045 -12.789 1 98.62 100 VAL A CA 1
ATOM 806 C C . VAL A 1 100 ? -6.75 0.734 -13.312 1 98.62 100 VAL A C 1
ATOM 808 O O . VAL A 1 100 ? -7.391 0.034 -14.102 1 98.62 100 VAL A O 1
ATOM 811 N N . SER A 1 101 ? -5.598 0.388 -12.844 1 97.56 101 SER A N 1
ATOM 812 C CA . SER A 1 101 ? -4.883 -0.778 -13.352 1 97.56 101 SER A CA 1
ATOM 813 C C . SER A 1 101 ? -5.617 -2.07 -13.008 1 97.56 101 SER A C 1
ATOM 815 O O . SER A 1 101 ? -5.844 -2.912 -13.875 1 97.56 101 SER A O 1
ATOM 817 N N . PHE A 1 102 ? -6.004 -2.184 -11.75 1 97.69 102 PHE A N 1
ATOM 818 C CA . PHE A 1 102 ? -6.684 -3.402 -11.328 1 97.69 102 PHE A CA 1
ATOM 819 C C . PHE A 1 102 ? -8.102 -3.455 -11.891 1 97.69 102 PHE A C 1
ATOM 821 O O . PHE A 1 102 ? -8.609 -4.535 -12.195 1 97.69 102 PHE A O 1
ATOM 828 N N . GLY A 1 103 ? -8.719 -2.289 -11.984 1 97.81 103 GLY A N 1
ATOM 829 C CA . GLY A 1 103 ? -10.031 -2.244 -12.617 1 97.81 103 GLY A CA 1
ATOM 830 C C . GLY A 1 103 ? -10.008 -2.705 -14.062 1 97.81 103 GLY A C 1
ATOM 831 O O . GLY A 1 103 ? -10.875 -3.463 -14.492 1 97.81 103 GLY A O 1
ATOM 832 N N . MET A 1 104 ? -9.023 -2.285 -14.797 1 95.69 104 MET A N 1
ATOM 833 C CA . MET A 1 104 ? -8.875 -2.678 -16.203 1 95.69 104 MET A CA 1
ATOM 834 C C . MET A 1 104 ? -8.617 -4.176 -16.328 1 95.69 104 MET A C 1
ATOM 836 O O . MET A 1 104 ? -9.148 -4.828 -17.219 1 95.69 104 MET A O 1
ATOM 840 N N . GLN A 1 105 ? -7.848 -4.715 -15.422 1 94.88 105 GLN A N 1
ATOM 841 C CA . GLN A 1 105 ? -7.512 -6.133 -15.477 1 94.88 105 GLN A CA 1
ATOM 842 C C . GLN A 1 105 ? -8.758 -7 -15.297 1 94.88 105 GLN A C 1
ATOM 844 O O . GLN A 1 105 ? -8.789 -8.148 -15.75 1 94.88 105 GLN A O 1
ATOM 849 N N . LYS A 1 106 ? -9.82 -6.449 -14.664 1 96 106 LYS A N 1
ATOM 850 C CA . LYS A 1 106 ? -11.023 -7.23 -14.383 1 96 106 LYS A CA 1
ATOM 851 C C . LYS A 1 106 ? -11.805 -7.523 -15.656 1 96 106 LYS A C 1
ATOM 853 O O . LYS A 1 106 ? -12.727 -8.336 -15.656 1 96 106 LYS A O 1
ATOM 858 N N . PHE A 1 107 ? -11.398 -6.93 -16.719 1 94.38 107 PHE A N 1
ATOM 859 C CA . PHE A 1 107 ? -12.086 -7.164 -17.984 1 94.38 107 PHE A CA 1
ATOM 860 C C . PHE A 1 107 ? -11.336 -8.188 -18.828 1 94.38 107 PHE A C 1
ATOM 862 O O . PHE A 1 107 ? -11.742 -8.484 -19.953 1 94.38 107 PHE A O 1
ATOM 869 N N . THR A 1 108 ? -10.281 -8.766 -18.25 1 92.12 108 THR A N 1
ATOM 870 C CA . THR A 1 108 ? -9.547 -9.836 -18.922 1 92.12 108 THR A CA 1
ATOM 871 C C . THR A 1 108 ? -10 -11.203 -18.422 1 92.12 108 THR A C 1
ATOM 873 O O . THR A 1 108 ? -10.305 -11.367 -17.234 1 92.12 108 THR A O 1
ATOM 876 N N . PRO A 1 109 ? -9.984 -12.195 -19.312 1 91.38 109 PRO A N 1
ATOM 877 C CA . PRO A 1 109 ? -10.352 -13.547 -18.875 1 91.38 109 PRO A CA 1
ATOM 878 C C . PRO A 1 109 ? -9.414 -14.094 -17.812 1 91.38 109 PRO A C 1
ATOM 880 O O . PRO A 1 109 ? -9.852 -14.836 -16.922 1 91.38 109 PRO A O 1
ATOM 883 N N . GLN A 1 110 ? -8.211 -13.766 -17.875 1 90.06 110 GLN A N 1
ATOM 884 C CA . GLN A 1 110 ? -7.215 -14.219 -16.906 1 90.06 110 GLN A CA 1
ATOM 885 C C . GLN A 1 110 ? -7.547 -13.734 -15.5 1 90.06 110 GLN A C 1
ATOM 887 O O . GLN A 1 110 ? -7.504 -14.508 -14.547 1 90.06 110 GLN A O 1
ATOM 892 N N . SER A 1 111 ? -7.844 -12.477 -15.469 1 92.88 111 SER A N 1
ATOM 893 C CA . SER A 1 111 ? -8.188 -11.922 -14.164 1 92.88 111 SER A CA 1
ATOM 894 C C . SER A 1 111 ? -9.508 -12.484 -13.648 1 92.88 111 SER A C 1
ATOM 896 O O . SER A 1 111 ? -9.641 -12.797 -12.469 1 92.88 111 SER A O 1
ATOM 898 N N . ALA A 1 112 ? -10.445 -12.602 -14.531 1 94.44 112 ALA A N 1
ATOM 899 C CA . ALA A 1 112 ? -11.734 -13.164 -14.141 1 94.44 112 ALA A CA 1
ATOM 900 C C . ALA A 1 112 ? -11.562 -14.562 -13.539 1 94.44 112 ALA A C 1
ATOM 902 O O . ALA A 1 112 ? -12.148 -14.867 -12.5 1 94.44 112 ALA A O 1
ATOM 903 N N . GLN A 1 113 ? -10.789 -15.352 -14.148 1 94.88 113 GLN A N 1
ATOM 904 C CA . GLN A 1 113 ? -10.531 -16.703 -13.648 1 94.88 113 GLN A CA 1
ATOM 905 C C . GLN A 1 113 ? -9.789 -16.656 -12.312 1 94.88 113 GLN A C 1
ATOM 907 O O . GLN A 1 113 ? -10.078 -17.453 -11.414 1 94.88 113 GLN A O 1
ATOM 912 N N . GLY A 1 114 ? -8.883 -15.75 -12.188 1 93.5 114 GLY A N 1
ATOM 913 C CA . GLY A 1 114 ? -8.023 -15.672 -11.016 1 93.5 114 GLY A CA 1
ATOM 914 C C . GLY A 1 114 ? -8.758 -15.227 -9.766 1 93.5 114 GLY A C 1
ATOM 915 O O . GLY A 1 114 ? -8.398 -15.617 -8.656 1 93.5 114 GLY A O 1
ATOM 916 N N . ILE A 1 115 ? -9.758 -14.422 -9.953 1 96.62 115 ILE A N 1
ATOM 917 C CA . ILE A 1 115 ? -10.367 -13.836 -8.758 1 96.62 115 ILE A CA 1
ATOM 918 C C . ILE A 1 115 ? -11.609 -14.641 -8.367 1 96.62 115 ILE A C 1
ATOM 920 O O . ILE A 1 115 ? -12.195 -14.406 -7.309 1 96.62 115 ILE A O 1
ATOM 924 N N . ALA A 1 116 ? -12 -15.594 -9.172 1 97.69 116 ALA A N 1
ATOM 925 C CA . ALA A 1 116 ? -13.211 -16.375 -8.938 1 97.69 116 ALA A CA 1
ATOM 926 C C . ALA A 1 116 ? -13.156 -17.078 -7.586 1 97.69 116 ALA A C 1
ATOM 928 O O . ALA A 1 116 ? -14.164 -17.141 -6.867 1 97.69 116 ALA A O 1
ATOM 929 N N . GLN A 1 117 ? -12.008 -17.609 -7.238 1 97.44 117 GLN A N 1
ATOM 930 C CA . GLN A 1 117 ? -11.891 -18.328 -5.977 1 97.44 117 GLN A CA 1
ATOM 931 C C . GLN A 1 117 ? -12.062 -17.391 -4.785 1 97.44 117 GLN A C 1
ATOM 933 O O . GLN A 1 117 ? -12.547 -17.812 -3.729 1 97.44 117 GLN A O 1
ATOM 938 N N . PHE A 1 118 ? -11.656 -16.156 -4.887 1 98.31 118 PHE A N 1
ATOM 939 C CA . PHE A 1 118 ? -11.82 -15.188 -3.809 1 98.31 118 PHE A CA 1
ATOM 940 C C . PHE A 1 118 ? -13.289 -14.844 -3.605 1 98.31 118 PHE A C 1
ATOM 942 O O . PHE A 1 118 ? -13.773 -14.805 -2.473 1 98.31 118 PHE A O 1
ATOM 949 N N . ILE A 1 119 ? -13.938 -14.641 -4.738 1 98.5 119 ILE A N 1
ATOM 950 C CA . ILE A 1 119 ? -15.344 -14.234 -4.715 1 98.5 119 ILE A CA 1
ATOM 951 C C . ILE A 1 119 ? -16.203 -15.375 -4.16 1 98.5 119 ILE A C 1
ATOM 953 O O . ILE A 1 119 ? -17 -15.172 -3.252 1 98.5 119 ILE A O 1
ATOM 957 N N . SER A 1 120 ? -15.977 -16.609 -4.629 1 98.38 120 SER A N 1
ATOM 958 C CA . SER A 1 120 ? -16.828 -17.734 -4.277 1 98.38 120 SER A CA 1
ATOM 959 C C . SER A 1 120 ? -16.703 -18.094 -2.799 1 98.38 120 SER A C 1
ATOM 961 O O . SER A 1 120 ? -17.656 -18.609 -2.197 1 98.38 120 SER A O 1
ATOM 963 N N . ASN A 1 121 ? -15.625 -17.75 -2.174 1 98.5 121 ASN A N 1
ATOM 964 C CA . ASN A 1 121 ? -15.383 -18.125 -0.787 1 98.5 121 ASN A CA 1
ATOM 965 C C . ASN A 1 121 ? -15.609 -16.953 0.163 1 98.5 121 ASN A C 1
ATOM 967 O O . ASN A 1 121 ? -15.352 -17.062 1.363 1 98.5 121 ASN A O 1
ATOM 971 N N . SER A 1 122 ? -16.078 -15.859 -0.374 1 98.62 122 SER A N 1
ATOM 972 C CA . SER A 1 122 ? -16.266 -14.664 0.44 1 98.62 122 SER A CA 1
ATOM 973 C C . SER A 1 122 ? -17.703 -14.57 0.947 1 98.62 122 SER A C 1
ATOM 975 O O . SER A 1 122 ? -18.656 -14.586 0.155 1 98.62 122 SER A O 1
ATOM 977 N N . PRO A 1 123 ? -17.922 -14.406 2.225 1 98.38 123 PRO A N 1
ATOM 978 C CA . PRO A 1 123 ? -19.297 -14.188 2.703 1 98.38 123 PRO A CA 1
ATOM 979 C C . PRO A 1 123 ? -19.859 -12.828 2.289 1 98.38 123 PRO A C 1
ATOM 981 O O . PRO A 1 123 ? -21.062 -12.617 2.33 1 98.38 123 PRO A O 1
ATOM 984 N N . LEU A 1 124 ? -19 -11.953 1.832 1 98.31 124 LEU A N 1
ATOM 985 C CA . LEU A 1 124 ? -19.422 -10.586 1.545 1 98.31 124 LEU A CA 1
ATOM 986 C C . LEU A 1 124 ? -19.844 -10.445 0.083 1 98.31 124 LEU A C 1
ATOM 988 O O . LEU A 1 124 ? -20.812 -9.758 -0.226 1 98.31 124 LEU A O 1
ATOM 992 N N . VAL A 1 125 ? -19.094 -11.203 -0.801 1 98.56 125 VAL A N 1
ATOM 993 C CA . VAL A 1 125 ? -19.344 -10.867 -2.201 1 98.56 125 VAL A CA 1
ATOM 994 C C . VAL A 1 125 ? -19.656 -12.141 -2.988 1 98.56 125 VAL A C 1
ATOM 996 O O . VAL A 1 125 ? -19.656 -12.125 -4.223 1 98.56 125 VAL A O 1
ATOM 999 N N . PHE A 1 126 ? -19.938 -13.258 -2.385 1 98.31 126 PHE A N 1
ATOM 1000 C CA . PHE A 1 126 ? -20.219 -14.523 -3.059 1 98.31 126 PHE A CA 1
ATOM 1001 C C . PHE A 1 126 ? -21.422 -14.391 -3.979 1 98.31 126 PHE A C 1
ATOM 1003 O O . PHE A 1 126 ? -21.531 -15.109 -4.973 1 98.31 126 PHE A O 1
ATOM 1010 N N . TRP A 1 127 ? -22.312 -13.539 -3.629 1 98.31 127 TRP A N 1
ATOM 1011 C CA . TRP A 1 127 ? -23.547 -13.375 -4.375 1 98.31 127 TRP A CA 1
ATOM 1012 C C . TRP A 1 127 ? -23.281 -12.844 -5.777 1 98.31 127 TRP A C 1
ATOM 1014 O O . TRP A 1 127 ? -24.125 -12.938 -6.664 1 98.31 127 TRP A O 1
ATOM 1024 N N . LEU A 1 128 ? -22.078 -12.266 -6.066 1 98.44 128 LEU A N 1
ATOM 1025 C CA . LEU A 1 128 ? -21.734 -11.766 -7.387 1 98.44 128 LEU A CA 1
ATOM 1026 C C . LEU A 1 128 ? -21.688 -12.898 -8.406 1 98.44 128 LEU A C 1
ATOM 1028 O O . LEU A 1 128 ? -21.703 -12.648 -9.617 1 98.44 128 LEU A O 1
ATOM 1032 N N . GLN A 1 129 ? -21.672 -14.102 -7.941 1 98.25 129 GLN A N 1
ATOM 1033 C CA . GLN A 1 129 ? -21.531 -15.258 -8.812 1 98.25 129 GLN A CA 1
ATOM 1034 C C . GLN A 1 129 ? -22.75 -15.406 -9.719 1 98.25 129 GLN A C 1
ATOM 1036 O O . GLN A 1 129 ? -22.688 -16.078 -10.75 1 98.25 129 GLN A O 1
ATOM 1041 N N . VAL A 1 130 ? -23.844 -14.789 -9.328 1 98.38 130 VAL A N 1
ATOM 1042 C CA . VAL A 1 130 ? -25.062 -14.883 -10.117 1 98.38 130 VAL A CA 1
ATOM 1043 C C . VAL A 1 130 ? -24.828 -14.297 -11.508 1 98.38 130 VAL A C 1
ATOM 1045 O O . VAL A 1 130 ? -25.5 -14.688 -12.469 1 98.38 130 VAL A O 1
ATOM 1048 N N . PHE A 1 131 ? -23.781 -13.453 -11.664 1 98.44 131 PHE A N 1
ATOM 1049 C CA . PHE A 1 131 ? -23.516 -12.781 -12.93 1 98.44 131 PHE A CA 1
ATOM 1050 C C . PHE A 1 131 ? -22.594 -13.617 -13.812 1 98.44 131 PHE A C 1
ATOM 1052 O O . PHE A 1 131 ? -22.25 -13.211 -14.922 1 98.44 131 PHE A O 1
ATOM 1059 N N . GLY A 1 132 ? -22.141 -14.82 -13.273 1 98.38 132 GLY A N 1
ATOM 1060 C CA . GLY A 1 132 ? -21.219 -15.648 -14.023 1 98.38 132 GLY A CA 1
ATOM 1061 C C . GLY A 1 132 ? -19.766 -15.242 -13.844 1 98.38 132 GLY A C 1
ATOM 1062 O O . GLY A 1 132 ? -19.484 -14.195 -13.258 1 98.38 132 GLY A O 1
ATOM 1063 N N . LEU A 1 133 ? -18.953 -16.062 -14.406 1 97.56 133 LEU A N 1
ATOM 1064 C CA . LEU A 1 133 ? -17.5 -15.914 -14.219 1 97.56 133 LEU A CA 1
ATOM 1065 C C . LEU A 1 133 ? -17.047 -14.539 -14.703 1 97.56 133 LEU A C 1
ATOM 1067 O O . LEU A 1 133 ? -16.375 -13.812 -13.961 1 97.56 133 LEU A O 1
ATOM 1071 N N . ARG A 1 134 ? -17.406 -14.125 -15.891 1 96.81 134 ARG A N 1
ATOM 1072 C CA . ARG A 1 134 ? -16.984 -12.836 -16.422 1 96.81 134 ARG A CA 1
ATOM 1073 C C . ARG A 1 134 ? -17.781 -11.695 -15.805 1 96.81 134 ARG A C 1
ATOM 1075 O O . ARG A 1 134 ? -17.234 -10.617 -15.547 1 96.81 134 ARG A O 1
ATOM 1082 N N . GLY A 1 135 ? -19.016 -11.977 -15.531 1 98.19 135 GLY A N 1
ATOM 1083 C CA . GLY A 1 135 ? -19.906 -10.953 -15 1 98.19 135 GLY A CA 1
ATOM 1084 C C . GLY A 1 135 ? -19.484 -10.469 -13.617 1 98.19 135 GLY A C 1
ATOM 1085 O O . GLY A 1 135 ? -19.562 -9.273 -13.336 1 98.19 135 GLY A O 1
ATOM 1086 N N . GLU A 1 136 ? -19.125 -11.383 -12.766 1 98.38 136 GLU A N 1
ATOM 1087 C CA . GLU A 1 136 ? -18.703 -10.977 -11.43 1 98.38 136 GLU A CA 1
ATOM 1088 C C . GLU A 1 136 ? -17.438 -10.117 -11.492 1 98.38 136 GLU A C 1
ATOM 1090 O O . GLU A 1 136 ? -17.297 -9.156 -10.734 1 98.38 136 GLU A O 1
ATOM 1095 N N . ALA A 1 137 ? -16.578 -10.422 -12.422 1 97.69 137 ALA A N 1
ATOM 1096 C CA . ALA A 1 137 ? -15.367 -9.617 -12.617 1 97.69 137 ALA A CA 1
ATOM 1097 C C . ALA A 1 137 ? -15.711 -8.242 -13.188 1 97.69 137 ALA A C 1
ATOM 1099 O O . ALA A 1 137 ? -15.133 -7.234 -12.781 1 97.69 137 ALA A O 1
ATOM 1100 N N . TYR A 1 138 ? -16.672 -8.18 -14.094 1 98.06 138 TYR A N 1
ATOM 1101 C CA . TYR A 1 138 ? -17.078 -6.91 -14.68 1 98.06 138 TYR A CA 1
ATOM 1102 C C . TYR A 1 138 ? -17.625 -5.973 -13.617 1 98.06 138 TYR A C 1
ATOM 1104 O O . TYR A 1 138 ? -17.328 -4.777 -13.617 1 98.06 138 TYR A O 1
ATOM 1112 N N . VAL A 1 139 ? -18.422 -6.531 -12.781 1 98.44 139 VAL A N 1
ATOM 1113 C CA . VAL A 1 139 ? -19.016 -5.711 -11.727 1 98.44 139 VAL A CA 1
ATOM 1114 C C . VAL A 1 139 ? -17.906 -5.109 -10.867 1 98.44 139 VAL A C 1
ATOM 1116 O O . VAL A 1 139 ? -17.891 -3.902 -10.602 1 98.44 139 VAL A O 1
ATOM 1119 N N . LEU A 1 140 ? -16.984 -5.91 -10.469 1 98.5 140 LEU A N 1
ATOM 1120 C CA . LEU A 1 140 ? -15.867 -5.426 -9.664 1 98.5 140 LEU A CA 1
ATOM 1121 C C . LEU A 1 140 ? -15.023 -4.422 -10.438 1 98.5 140 LEU A C 1
ATOM 1123 O O . LEU A 1 140 ? -14.57 -3.422 -9.883 1 98.5 140 LEU A O 1
ATOM 1127 N N . GLY A 1 141 ? -14.789 -4.695 -11.688 1 98.12 141 GLY A N 1
ATOM 1128 C CA . GLY A 1 141 ? -14.047 -3.768 -12.523 1 98.12 141 GLY A CA 1
ATOM 1129 C C . GLY A 1 141 ? -14.688 -2.395 -12.602 1 98.12 141 GLY A C 1
ATOM 1130 O O . GLY A 1 141 ? -14.008 -1.377 -12.469 1 98.12 141 GLY A O 1
ATOM 1131 N N . VAL A 1 142 ? -15.953 -2.334 -12.773 1 98.69 142 VAL A N 1
ATOM 1132 C CA . VAL A 1 142 ? -16.688 -1.074 -12.859 1 98.69 142 VAL A CA 1
ATOM 1133 C C . VAL A 1 142 ? -16.594 -0.328 -11.531 1 98.69 142 VAL A C 1
ATOM 1135 O O . VAL A 1 142 ? -16.375 0.888 -11.508 1 98.69 142 VAL A O 1
ATOM 1138 N N . VAL A 1 143 ? -16.734 -1.073 -10.484 1 98.75 143 VAL A N 1
ATOM 1139 C CA . VAL A 1 143 ? -16.641 -0.467 -9.164 1 98.75 143 VAL A CA 1
AT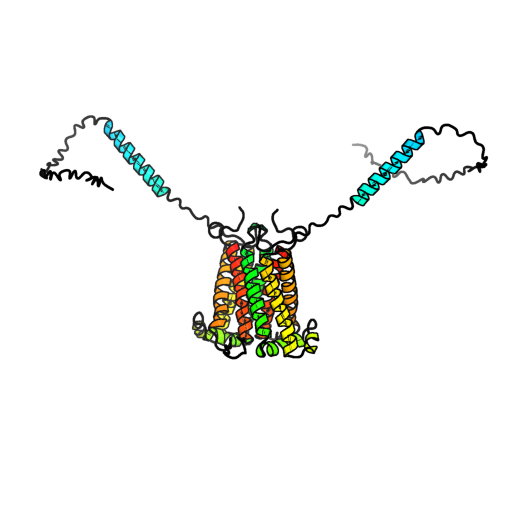OM 1140 C C . VAL A 1 143 ? -15.25 0.143 -8.977 1 98.75 143 VAL A C 1
ATOM 1142 O O . VAL A 1 143 ? -15.117 1.297 -8.562 1 98.75 143 VAL A O 1
ATOM 1145 N N . GLU A 1 144 ? -14.281 -0.615 -9.305 1 98.81 144 GLU A N 1
ATOM 1146 C CA . GLU A 1 144 ? -12.914 -0.152 -9.117 1 98.81 144 GLU A CA 1
ATOM 1147 C C . GLU A 1 144 ? -12.609 1.046 -10.016 1 98.81 144 GLU A C 1
ATOM 1149 O O . GLU A 1 144 ? -11.984 2.014 -9.57 1 98.81 144 GLU A O 1
ATOM 1154 N N . LEU A 1 145 ? -13.031 1.021 -11.219 1 98.88 145 LEU A N 1
ATOM 1155 C CA . LEU A 1 145 ? -12.828 2.16 -12.109 1 98.88 145 LEU A CA 1
ATOM 1156 C C . LEU A 1 145 ? -13.617 3.371 -11.625 1 98.88 145 LEU A C 1
ATOM 1158 O O . LEU A 1 145 ? -13.156 4.508 -11.742 1 98.88 145 LEU A O 1
ATOM 1162 N N . GLY A 1 146 ? -14.781 3.164 -11.102 1 98.94 146 GLY A N 1
ATOM 1163 C CA . GLY A 1 146 ? -15.539 4.238 -10.492 1 98.94 146 GLY A CA 1
ATOM 1164 C C . GLY A 1 146 ? -14.82 4.891 -9.328 1 98.94 146 GLY A C 1
ATOM 1165 O O . GLY A 1 146 ? -14.812 6.117 -9.203 1 98.94 146 GLY A O 1
ATOM 1166 N N . ILE A 1 147 ? -14.234 4.086 -8.508 1 98.94 147 ILE A N 1
ATOM 1167 C CA . ILE A 1 147 ? -13.477 4.602 -7.375 1 98.94 147 ILE A CA 1
ATOM 1168 C C . ILE A 1 147 ? -12.273 5.406 -7.871 1 98.94 147 ILE A C 1
ATOM 1170 O O . ILE A 1 147 ? -11.953 6.461 -7.32 1 98.94 147 ILE A O 1
ATOM 1174 N N . ALA A 1 148 ? -11.617 4.875 -8.914 1 98.94 148 ALA A N 1
ATOM 1175 C CA . ALA A 1 148 ? -10.5 5.613 -9.508 1 98.94 148 ALA A CA 1
ATOM 1176 C C . ALA A 1 148 ? -10.93 7.016 -9.93 1 98.94 148 ALA A C 1
ATOM 1178 O O . ALA A 1 148 ? -10.234 7.992 -9.648 1 98.94 148 ALA A O 1
ATOM 1179 N N . VAL A 1 149 ? -12.039 7.137 -10.547 1 98.94 149 VAL A N 1
ATOM 1180 C CA . VAL A 1 149 ? -12.562 8.422 -11 1 98.94 149 VAL A CA 1
ATOM 1181 C C . VAL A 1 149 ? -12.867 9.312 -9.797 1 98.94 149 VAL A C 1
ATOM 1183 O O . VAL A 1 149 ? -12.531 10.5 -9.797 1 98.94 149 VAL A O 1
ATOM 1186 N N . LEU A 1 150 ? -13.453 8.742 -8.812 1 98.94 150 LEU A N 1
ATOM 1187 C CA . LEU A 1 150 ? -13.797 9.508 -7.621 1 98.94 150 LEU A CA 1
ATOM 1188 C C . LEU A 1 150 ? -12.539 10.016 -6.918 1 98.94 150 LEU A C 1
ATOM 1190 O O . LEU A 1 150 ? -12.484 11.164 -6.477 1 98.94 150 LEU A O 1
ATOM 1194 N N . LEU A 1 151 ? -11.602 9.172 -6.793 1 98.94 151 LEU A N 1
ATOM 1195 C CA . LEU A 1 151 ? -10.352 9.57 -6.16 1 98.94 151 LEU A CA 1
ATOM 1196 C C . LEU A 1 151 ? -9.664 10.664 -6.969 1 98.94 151 LEU A C 1
ATOM 1198 O O . LEU A 1 151 ? -9.133 11.625 -6.398 1 98.94 151 LEU A O 1
ATOM 1202 N N . ALA A 1 152 ? -9.625 10.5 -8.281 1 98.94 152 ALA A N 1
ATOM 1203 C CA . ALA A 1 152 ? -9.039 11.539 -9.133 1 98.94 152 ALA A CA 1
ATOM 1204 C C . ALA A 1 152 ? -9.797 12.859 -8.992 1 98.94 152 ALA A C 1
ATOM 1206 O O . ALA A 1 152 ? -9.18 13.906 -8.797 1 98.94 152 ALA A O 1
ATOM 1207 N N . ALA A 1 153 ? -11.055 12.789 -9.047 1 98.88 153 ALA A N 1
ATOM 1208 C CA . ALA A 1 153 ? -11.891 13.977 -8.906 1 98.88 153 ALA A CA 1
ATOM 1209 C C . ALA A 1 153 ? -11.758 14.578 -7.512 1 98.88 153 ALA A C 1
ATOM 1211 O O . ALA A 1 153 ? -11.977 15.773 -7.32 1 98.88 153 ALA A O 1
ATOM 1212 N N . GLY A 1 154 ? -11.414 13.719 -6.562 1 98.81 154 GLY A N 1
ATOM 1213 C CA . GLY A 1 154 ? -11.242 14.148 -5.184 1 98.81 154 GLY A CA 1
ATOM 1214 C C . GLY A 1 154 ? -10.117 15.148 -5.008 1 98.81 154 GLY A C 1
ATOM 1215 O O . GLY A 1 154 ? -10.055 15.844 -3.99 1 98.81 154 GLY A O 1
ATOM 1216 N N . ALA A 1 155 ? -9.273 15.219 -5.969 1 98.62 155 ALA A N 1
ATOM 1217 C CA . ALA A 1 155 ? -8.203 16.203 -5.922 1 98.62 155 ALA A CA 1
ATOM 1218 C C . ALA A 1 155 ? -8.75 17.625 -6.121 1 98.62 155 ALA A C 1
ATOM 1220 O O . ALA A 1 155 ? -8.047 18.609 -5.871 1 98.62 155 ALA A O 1
ATOM 1221 N N . PHE A 1 156 ? -10.016 17.703 -6.496 1 98.31 156 PHE A N 1
ATOM 1222 C CA . PHE A 1 156 ? -10.578 19 -6.828 1 98.31 156 PHE A CA 1
ATOM 1223 C C . PHE A 1 156 ? -11.859 19.25 -6.031 1 98.31 156 PHE A C 1
ATOM 1225 O O . PHE A 1 156 ? -12.414 20.359 -6.074 1 98.31 156 PHE A O 1
ATOM 1232 N N . SER A 1 157 ? -12.344 18.297 -5.395 1 98.38 157 SER A N 1
ATOM 1233 C CA . SER A 1 157 ? -13.578 18.406 -4.633 1 98.38 157 SER A CA 1
ATOM 1234 C C . SER A 1 157 ? -13.453 17.75 -3.266 1 98.38 157 SER A C 1
ATOM 1236 O O . SER A 1 157 ? -13.203 16.547 -3.178 1 98.38 157 SER A O 1
ATOM 1238 N N . PRO A 1 158 ? -13.703 18.5 -2.207 1 98.12 158 PRO A N 1
ATOM 1239 C CA . PRO A 1 158 ? -13.57 17.938 -0.859 1 98.12 158 PRO A CA 1
ATOM 1240 C C . PRO A 1 158 ? -14.5 16.766 -0.611 1 98.12 158 PRO A C 1
ATOM 1242 O O . PRO A 1 158 ? -14.094 15.758 -0.016 1 98.12 158 PRO A O 1
ATOM 1245 N N . LEU A 1 159 ? -15.664 16.891 -1.045 1 98.12 159 LEU A N 1
ATOM 1246 C CA . LEU A 1 159 ? -16.625 15.828 -0.834 1 98.12 159 LEU A CA 1
ATOM 1247 C C . LEU A 1 159 ? -16.234 14.57 -1.6 1 98.12 159 LEU A C 1
ATOM 1249 O O . LEU A 1 159 ? -16.297 13.461 -1.06 1 98.12 159 LEU A O 1
ATOM 1253 N N . LEU A 1 160 ? -15.828 14.703 -2.801 1 98.75 160 LEU A N 1
ATOM 1254 C CA . LEU A 1 160 ? -15.422 13.555 -3.609 1 98.75 160 LEU A CA 1
ATOM 1255 C C . LEU A 1 160 ? -14.141 12.93 -3.064 1 98.75 160 LEU A C 1
ATOM 1257 O O . LEU A 1 160 ? -13.938 11.719 -3.18 1 98.75 160 LEU A O 1
ATOM 1261 N N . SER A 1 161 ? -13.344 13.789 -2.434 1 98.81 161 SER A N 1
ATOM 1262 C CA . SER A 1 161 ? -12.164 13.258 -1.761 1 98.81 161 SER A CA 1
ATOM 1263 C C . SER A 1 161 ? -12.547 12.273 -0.662 1 98.81 161 SER A C 1
ATOM 1265 O O . SER A 1 161 ? -11.992 11.18 -0.581 1 98.81 161 SER A O 1
ATOM 1267 N N . ALA A 1 162 ? -13.523 12.625 0.08 1 98.75 162 ALA A N 1
ATOM 1268 C CA . ALA A 1 162 ? -13.969 11.781 1.182 1 98.75 162 ALA A CA 1
ATOM 1269 C C . ALA A 1 162 ? -14.672 10.531 0.661 1 98.75 162 ALA A C 1
ATOM 1271 O O . ALA A 1 162 ? -14.398 9.422 1.119 1 98.75 162 ALA A O 1
ATOM 1272 N N . ILE A 1 163 ? -15.531 10.672 -0.287 1 98.88 163 ILE A N 1
ATOM 1273 C CA . ILE A 1 163 ? -16.312 9.555 -0.806 1 98.88 163 ILE A CA 1
ATOM 1274 C C . ILE A 1 163 ? -15.398 8.547 -1.483 1 98.88 163 ILE A C 1
ATOM 1276 O O . ILE A 1 163 ? -15.508 7.34 -1.248 1 98.88 163 ILE A O 1
ATOM 1280 N N . GLY A 1 164 ? -14.508 9.062 -2.318 1 98.94 164 GLY A N 1
ATOM 1281 C CA . GLY A 1 164 ? -13.562 8.18 -2.977 1 98.94 164 GLY A CA 1
ATOM 1282 C C . GLY A 1 164 ? -12.695 7.395 -2.002 1 98.94 164 GLY A C 1
ATOM 1283 O O . GLY A 1 164 ? -12.516 6.188 -2.158 1 98.94 164 GLY A O 1
ATOM 1284 N N . SER A 1 165 ? -12.242 8.078 -1.001 1 98.94 165 SER A N 1
ATOM 1285 C CA . SER A 1 165 ? -11.422 7.41 -0.002 1 98.94 165 SER A CA 1
ATOM 1286 C C . SER A 1 165 ? -12.227 6.398 0.798 1 98.94 165 SER A C 1
ATOM 1288 O O . SER A 1 165 ? -11.742 5.305 1.096 1 98.94 165 SER A O 1
ATOM 1290 N N . PHE A 1 166 ? -13.477 6.734 1.073 1 98.94 166 PHE A N 1
ATOM 1291 C CA . PHE A 1 166 ? -14.344 5.824 1.812 1 98.94 166 PHE A CA 1
ATOM 1292 C C . PHE A 1 166 ? -14.625 4.566 0.997 1 98.94 166 PHE A C 1
ATOM 1294 O O . PHE A 1 166 ? -14.562 3.453 1.52 1 98.94 166 PHE A O 1
ATOM 1301 N N . MET A 1 167 ? -14.867 4.742 -0.197 1 98.94 167 MET A N 1
ATOM 1302 C CA . MET A 1 167 ? -15.141 3.592 -1.056 1 98.94 167 MET A CA 1
ATOM 1303 C C . MET A 1 167 ? -13.891 2.729 -1.213 1 98.94 167 MET A C 1
ATOM 1305 O O . MET A 1 167 ? -13.984 1.505 -1.32 1 98.94 167 MET A O 1
ATOM 1309 N N . GLY A 1 168 ? -12.734 3.395 -1.308 1 98.94 168 GLY A N 1
ATOM 1310 C CA . GLY A 1 168 ? -11.492 2.639 -1.262 1 98.94 168 GLY A CA 1
ATOM 1311 C C . GLY A 1 168 ? -11.344 1.801 -0.005 1 98.94 168 GLY A C 1
ATOM 1312 O O . GLY A 1 168 ? -10.977 0.627 -0.074 1 98.94 168 GLY A O 1
ATOM 1313 N N . VAL A 1 169 ? -11.695 2.357 1.124 1 98.94 169 VAL A N 1
ATOM 1314 C CA . VAL A 1 169 ? -11.633 1.64 2.393 1 98.94 169 VAL A CA 1
ATOM 1315 C C . VAL A 1 169 ? -12.531 0.407 2.33 1 98.94 169 VAL A C 1
ATOM 1317 O O . VAL A 1 169 ? -12.109 -0.698 2.674 1 98.94 169 VAL A O 1
ATOM 1320 N N . VAL A 1 170 ? -13.703 0.569 1.88 1 98.94 170 VAL A N 1
ATOM 1321 C CA . VAL A 1 170 ? -14.664 -0.529 1.801 1 98.94 170 VAL A CA 1
ATOM 1322 C C . VAL A 1 170 ? -14.117 -1.624 0.886 1 98.94 170 VAL A C 1
ATOM 1324 O O . VAL A 1 170 ? -14.141 -2.805 1.238 1 98.94 170 VAL A O 1
ATOM 1327 N N . THR A 1 171 ? -13.625 -1.217 -0.218 1 98.88 171 THR A N 1
ATOM 1328 C CA . THR A 1 171 ? -13.086 -2.172 -1.184 1 98.88 171 THR A CA 1
ATOM 1329 C C . THR A 1 171 ? -11.961 -2.992 -0.566 1 98.88 171 THR A C 1
ATOM 1331 O O . THR A 1 171 ? -11.945 -4.219 -0.678 1 98.88 171 THR A O 1
ATOM 1334 N N . PHE A 1 172 ? -11.086 -2.367 0.126 1 98.94 172 PHE A N 1
ATOM 1335 C CA . PHE A 1 172 ? -9.898 -3.078 0.587 1 98.94 172 PHE A CA 1
ATOM 1336 C C . PHE A 1 172 ? -10.18 -3.818 1.889 1 98.94 172 PHE A C 1
ATOM 1338 O O . PHE A 1 172 ? -9.469 -4.758 2.242 1 98.94 172 PHE A O 1
ATOM 1345 N N . VAL A 1 173 ? -11.227 -3.451 2.629 1 98.88 173 VAL A N 1
ATOM 1346 C CA . VAL A 1 173 ? -11.711 -4.32 3.695 1 98.88 173 VAL A CA 1
ATOM 1347 C C . VAL A 1 173 ? -12.203 -5.641 3.102 1 98.88 173 VAL A C 1
ATOM 1349 O O . VAL A 1 173 ? -11.867 -6.715 3.604 1 98.88 173 VAL A O 1
ATOM 1352 N N . VAL A 1 174 ? -12.891 -5.52 2.047 1 98.81 174 VAL A N 1
ATOM 1353 C CA . VAL A 1 174 ? -13.43 -6.703 1.384 1 98.81 174 VAL A CA 1
ATOM 1354 C C . VAL A 1 174 ? -12.281 -7.543 0.825 1 98.81 174 VAL A C 1
ATOM 1356 O O . VAL A 1 174 ? -12.203 -8.75 1.082 1 98.81 174 VAL A O 1
ATOM 1359 N N . THR A 1 175 ? -11.352 -6.949 0.101 1 98.56 175 THR A N 1
ATOM 1360 C CA . THR A 1 175 ? -10.32 -7.75 -0.557 1 98.56 175 THR A CA 1
ATOM 1361 C C . THR A 1 175 ? -9.344 -8.32 0.465 1 98.56 175 THR A C 1
ATOM 1363 O O . THR A 1 175 ? -8.852 -9.438 0.307 1 98.56 175 THR A O 1
ATOM 1366 N N . TRP A 1 176 ? -9.078 -7.52 1.48 1 98.62 176 TRP A N 1
ATOM 1367 C CA . TRP A 1 176 ? -8.203 -8.055 2.52 1 98.62 176 TRP A CA 1
ATOM 1368 C C . TRP A 1 176 ? -8.883 -9.203 3.264 1 98.62 176 TRP A C 1
ATOM 1370 O O . TRP A 1 176 ? -8.219 -10.133 3.725 1 98.62 176 TRP A O 1
ATOM 1380 N N . SER A 1 177 ? -10.164 -9.25 3.369 1 98.62 177 SER A N 1
ATOM 1381 C CA . SER A 1 177 ? -10.898 -10.328 4.016 1 98.62 177 SER A CA 1
ATOM 1382 C C . SER A 1 177 ? -10.703 -11.648 3.273 1 98.62 177 SER A C 1
ATOM 1384 O O . SER A 1 177 ? -10.828 -12.727 3.861 1 98.62 177 SER A O 1
ATOM 1386 N N . PHE A 1 178 ? -10.445 -11.586 1.977 1 98.38 178 PHE A N 1
ATOM 1387 C CA . PHE A 1 178 ? -10.219 -12.797 1.197 1 98.38 178 PHE A CA 1
ATOM 1388 C C . PHE A 1 178 ? -9.055 -13.594 1.767 1 98.38 178 PHE A C 1
ATOM 1390 O O . PHE A 1 178 ? -8.992 -14.812 1.602 1 98.38 178 PHE A O 1
ATOM 1397 N N . PHE A 1 179 ? -8.102 -12.891 2.402 1 97.62 179 PHE A N 1
ATOM 1398 C CA . PHE A 1 179 ? -6.945 -13.539 3.014 1 97.62 179 PHE A CA 1
ATOM 1399 C C . PHE A 1 179 ? -7.387 -14.57 4.051 1 97.62 179 PHE A C 1
ATOM 1401 O O . PHE A 1 179 ? -6.758 -15.617 4.199 1 97.62 179 PHE A O 1
ATOM 1408 N N . PHE A 1 180 ? -8.484 -14.344 4.664 1 96.62 180 PHE A N 1
ATOM 1409 C CA . PHE A 1 180 ? -8.961 -15.195 5.754 1 96.62 180 PHE A CA 1
ATOM 1410 C C . PHE A 1 180 ? -10.023 -16.172 5.258 1 96.62 180 PHE A C 1
ATOM 1412 O O . PHE A 1 180 ? -10.219 -17.234 5.84 1 96.62 180 PHE A O 1
ATOM 1419 N N . THR A 1 181 ? -10.68 -15.836 4.16 1 97.69 181 THR A N 1
ATOM 1420 C CA . THR A 1 181 ? -11.852 -16.609 3.771 1 97.69 181 THR A CA 1
ATOM 1421 C C . THR A 1 181 ? -11.516 -17.594 2.66 1 97.69 181 THR A C 1
ATOM 1423 O O . THR A 1 181 ? -12.25 -18.547 2.426 1 97.69 181 THR A O 1
ATOM 1426 N N . THR A 1 182 ? -10.438 -17.344 1.922 1 97.31 182 THR A N 1
ATOM 1427 C CA . THR A 1 182 ? -10.102 -18.203 0.789 1 97.31 182 THR A CA 1
ATOM 1428 C C . THR A 1 182 ? -9.25 -19.391 1.238 1 97.31 182 THR A C 1
ATOM 1430 O O . THR A 1 182 ? -8.133 -19.203 1.727 1 97.31 182 THR A O 1
ATOM 1433 N N . PRO A 1 183 ? -9.711 -20.547 1.096 1 95 183 PRO A N 1
ATOM 1434 C CA . PRO A 1 183 ? -8.938 -21.719 1.516 1 95 183 PRO A CA 1
ATOM 1435 C C . PRO A 1 183 ? -7.645 -21.875 0.722 1 95 183 PRO A C 1
ATOM 1437 O O . PRO A 1 183 ? -7.609 -21.594 -0.479 1 95 183 PRO A O 1
ATOM 1440 N N . GLY A 1 184 ? -6.602 -22.25 1.363 1 92.31 184 GLY A N 1
ATOM 1441 C CA . GLY A 1 184 ? -5.363 -22.609 0.686 1 92.31 184 GLY A CA 1
ATOM 1442 C C . GLY A 1 184 ? -4.383 -21.453 0.593 1 92.31 184 GLY A C 1
ATOM 1443 O O . GLY A 1 184 ? -3.213 -21.656 0.26 1 92.31 184 GLY A O 1
ATOM 1444 N N . VAL A 1 185 ? -4.898 -20.266 0.892 1 93.06 185 VAL A N 1
ATOM 1445 C CA . VAL A 1 185 ? -4.023 -19.109 0.765 1 93.06 185 VAL A CA 1
ATOM 1446 C C . VAL A 1 185 ? -2.98 -19.125 1.881 1 93.06 185 VAL A C 1
ATOM 1448 O O . VAL A 1 185 ? -1.826 -18.75 1.664 1 93.06 185 VAL A O 1
ATOM 1451 N N . VAL A 1 186 ? -3.336 -19.531 3.049 1 89.75 186 VAL A N 1
ATOM 1452 C CA . VAL A 1 186 ? -2.447 -19.672 4.195 1 89.75 186 VAL A CA 1
ATOM 1453 C C . VAL A 1 186 ? -2.375 -21.141 4.617 1 89.75 186 VAL A C 1
ATOM 1455 O O . VAL A 1 186 ? -3.406 -21.797 4.809 1 89.75 186 VAL A O 1
ATOM 1458 N N . LYS A 1 187 ? -1.208 -21.625 4.559 1 83.69 187 LYS A N 1
ATOM 1459 C CA . LYS A 1 187 ? -1.024 -22.953 5.109 1 83.69 187 LYS A CA 1
ATOM 1460 C C . LYS A 1 187 ? -0.5 -22.891 6.543 1 83.69 187 LYS A C 1
ATOM 1462 O O . LYS A 1 187 ? 0.536 -22.281 6.805 1 83.69 187 LYS A O 1
ATOM 1467 N N . TRP A 1 188 ? -1.346 -23.344 7.41 1 72.44 188 TRP A N 1
ATOM 1468 C CA . TRP A 1 188 ? -0.996 -23.359 8.828 1 72.44 188 TRP A CA 1
ATOM 1469 C C . TRP A 1 188 ? -0.338 -24.688 9.203 1 72.44 188 TRP A C 1
ATOM 1471 O O . TRP A 1 188 ? -0.779 -25.75 8.766 1 72.44 188 TRP A O 1
ATOM 1481 N N . SER A 1 189 ? 0.924 -24.75 9.195 1 64.69 189 SER A N 1
ATOM 1482 C CA . SER A 1 189 ? 1.53 -26.031 9.539 1 64.69 189 SER A CA 1
ATOM 1483 C C . SER A 1 189 ? 2.023 -26.031 10.984 1 64.69 189 SER A C 1
ATOM 1485 O O . SER A 1 189 ? 2.484 -25.016 11.492 1 64.69 189 SER A O 1
ATOM 1487 N N . VAL A 1 190 ? 1.368 -26.844 11.867 1 57.69 190 VAL A N 1
ATOM 1488 C CA . VAL A 1 190 ? 1.769 -27.094 13.25 1 57.69 190 VAL A CA 1
ATOM 1489 C C . VAL A 1 190 ? 3.258 -27.422 13.305 1 57.69 190 VAL A C 1
ATOM 1491 O O . VAL A 1 190 ? 3.908 -27.234 14.336 1 57.69 190 VAL A O 1
ATOM 1494 N N . SER A 1 191 ? 3.781 -27.953 12.234 1 55.03 191 SER A N 1
ATOM 1495 C CA . SER A 1 191 ? 5.191 -28.328 12.336 1 55.03 191 SER A CA 1
ATOM 1496 C C . SER A 1 191 ? 6.086 -27.094 12.336 1 55.03 191 SER A C 1
ATOM 1498 O O . SER A 1 191 ? 5.59 -25.953 12.305 1 55.03 191 SER A O 1
ATOM 1500 N N . TRP A 1 192 ? 7.301 -27.328 12.555 1 52.72 192 TRP A N 1
ATOM 1501 C CA . TRP A 1 192 ? 8.344 -26.312 12.633 1 52.72 192 TRP A CA 1
ATOM 1502 C C . TRP A 1 192 ? 8.273 -25.359 11.445 1 52.72 192 TRP A C 1
ATOM 1504 O O . TRP A 1 192 ? 9.086 -24.438 11.328 1 52.72 192 TRP A O 1
ATOM 1514 N N . ASP A 1 193 ? 7.41 -25.797 10.406 1 56.03 193 ASP A N 1
ATOM 1515 C CA . ASP A 1 193 ? 7.305 -24.891 9.266 1 56.03 193 ASP A CA 1
ATOM 1516 C C . ASP A 1 193 ? 6.234 -23.828 9.508 1 56.03 193 ASP A C 1
ATOM 1518 O O . ASP A 1 193 ? 5.043 -24.141 9.555 1 56.03 193 ASP A O 1
ATOM 1522 N N . PRO A 1 194 ? 6.594 -22.734 9.945 1 61.62 194 PRO A N 1
ATOM 1523 C CA . PRO A 1 194 ? 5.734 -21.594 10.281 1 61.62 194 PRO A CA 1
ATOM 1524 C C . PRO A 1 194 ? 4.645 -21.344 9.242 1 61.62 194 PRO A C 1
ATOM 1526 O O . 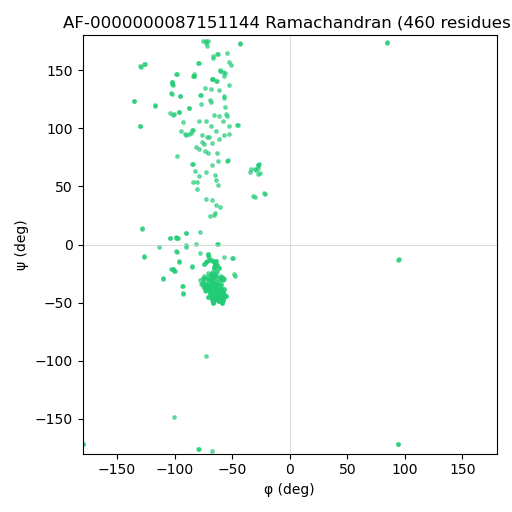PRO A 1 194 ? 4.629 -22 8.195 1 61.62 194 PRO A O 1
ATOM 1529 N N . MET A 1 195 ? 3.676 -20.484 9.391 1 72.56 195 MET A N 1
ATOM 1530 C CA . MET A 1 195 ? 2.615 -19.969 8.523 1 72.56 195 MET A CA 1
ATOM 1531 C C . MET A 1 195 ? 3.166 -19.609 7.148 1 72.56 195 MET A C 1
ATOM 1533 O O . MET A 1 195 ? 3.959 -18.672 7.023 1 72.56 195 MET A O 1
ATOM 1537 N N . ALA A 1 196 ? 2.84 -20.594 6.242 1 86.44 196 ALA A N 1
ATOM 1538 C CA . ALA A 1 196 ? 3.309 -20.375 4.879 1 86.44 196 ALA A CA 1
ATOM 1539 C C . ALA A 1 196 ? 2.176 -19.891 3.98 1 86.44 196 ALA A C 1
ATOM 1541 O O . ALA A 1 196 ? 1.07 -20.438 4.012 1 86.44 196 ALA A O 1
ATOM 1542 N N . TRP A 1 197 ? 2.496 -18.781 3.281 1 92.31 197 TRP A N 1
ATOM 1543 C CA . TRP A 1 197 ? 1.547 -18.234 2.32 1 92.31 197 TRP A CA 1
ATOM 1544 C C . TRP A 1 197 ? 1.931 -18.609 0.895 1 92.31 197 TRP A C 1
ATOM 1546 O O . TRP A 1 197 ? 3.115 -18.641 0.55 1 92.31 197 TRP A O 1
ATOM 1556 N N . ASN A 1 198 ? 0.938 -19 0.077 1 92.81 198 ASN A N 1
ATOM 1557 C CA . ASN A 1 198 ? 1.22 -19.031 -1.354 1 92.81 198 ASN A CA 1
ATOM 1558 C C . ASN A 1 198 ? 1.164 -17.641 -1.972 1 92.81 198 ASN A C 1
ATOM 1560 O O . ASN A 1 198 ? 1.005 -16.641 -1.26 1 92.81 198 ASN A O 1
ATOM 1564 N N . LEU A 1 199 ? 1.315 -17.562 -3.219 1 93.56 199 LEU A N 1
ATOM 1565 C CA . LEU A 1 199 ? 1.379 -16.266 -3.889 1 93.56 199 LEU A CA 1
ATOM 1566 C C . LEU A 1 199 ? 0.068 -15.5 -3.727 1 93.56 199 LEU A C 1
ATOM 1568 O O . LEU A 1 199 ? 0.07 -14.281 -3.578 1 93.56 199 LEU A O 1
ATOM 1572 N N . ALA A 1 200 ? -1.004 -16.188 -3.781 1 95 200 ALA A N 1
ATOM 1573 C CA . ALA A 1 200 ? -2.301 -15.555 -3.564 1 95 200 ALA A CA 1
ATOM 1574 C C . ALA A 1 200 ? -2.387 -14.945 -2.168 1 95 200 ALA A C 1
ATOM 1576 O O . ALA A 1 200 ? -2.932 -13.852 -1.991 1 95 200 ALA A O 1
ATOM 1577 N N . GLY A 1 201 ? -1.876 -15.688 -1.191 1 95.88 201 GLY A N 1
ATOM 1578 C CA . GLY A 1 201 ? -1.838 -15.148 0.16 1 95.88 201 GLY A CA 1
ATOM 1579 C C . GLY A 1 201 ? -1.009 -13.883 0.278 1 95.88 201 GLY A C 1
ATOM 1580 O O . GLY A 1 201 ? -1.423 -12.922 0.928 1 95.88 201 GLY A O 1
ATOM 1581 N N . GLU A 1 202 ? 0.094 -13.891 -0.329 1 96.06 202 GLU A N 1
ATOM 1582 C CA . GLU A 1 202 ? 0.958 -12.711 -0.329 1 96.06 202 GLU A CA 1
ATOM 1583 C C . GLU A 1 202 ? 0.289 -11.539 -1.038 1 96.06 202 GLU A C 1
ATOM 1585 O O . GLU A 1 202 ? 0.347 -10.406 -0.561 1 96.06 202 GLU A O 1
ATOM 1590 N N . PHE A 1 203 ? -0.339 -11.812 -2.131 1 97 203 PHE A N 1
ATOM 1591 C CA . PHE A 1 203 ? -1.085 -10.836 -2.908 1 97 203 PHE A CA 1
ATOM 1592 C C . PHE A 1 203 ? -2.174 -10.188 -2.062 1 97 203 PHE A C 1
ATOM 1594 O O . PHE A 1 203 ? -2.289 -8.961 -2.021 1 97 203 PHE A O 1
ATOM 1601 N N . LEU A 1 204 ? -2.883 -10.992 -1.394 1 98.31 204 LEU A N 1
ATOM 1602 C CA . LEU A 1 204 ? -4.02 -10.508 -0.617 1 98.31 204 LEU A CA 1
ATOM 1603 C C . LEU A 1 204 ? -3.555 -9.766 0.63 1 98.31 204 LEU A C 1
ATOM 1605 O O . LEU A 1 204 ? -4.188 -8.797 1.055 1 98.31 204 LEU A O 1
ATOM 1609 N N . PHE A 1 205 ? -2.49 -10.219 1.235 1 98 205 PHE A N 1
ATOM 1610 C CA . PHE A 1 205 ? -2.014 -9.609 2.471 1 98 205 PHE A CA 1
ATOM 1611 C C . PHE A 1 205 ? -1.588 -8.164 2.23 1 98 205 PHE A C 1
ATOM 1613 O O . PHE A 1 205 ? -1.775 -7.309 3.096 1 98 205 PHE A O 1
ATOM 1620 N N . LYS A 1 206 ? -1.106 -7.879 1.071 1 98.69 206 LYS A N 1
ATOM 1621 C CA . LYS A 1 206 ? -0.656 -6.527 0.749 1 98.69 206 LYS A CA 1
ATOM 1622 C C . LYS A 1 206 ? -1.821 -5.543 0.755 1 98.69 206 LYS A C 1
ATOM 1624 O O . LYS A 1 206 ? -1.617 -4.332 0.862 1 98.69 206 LYS A O 1
ATOM 1629 N N . ASP A 1 207 ? -3.023 -6.039 0.684 1 98.88 207 ASP A N 1
ATOM 1630 C CA . ASP A 1 207 ? -4.184 -5.156 0.628 1 98.88 207 ASP A CA 1
ATOM 1631 C C . ASP A 1 207 ? -4.344 -4.379 1.931 1 98.88 207 ASP A C 1
ATOM 1633 O O . ASP A 1 207 ? -5.031 -3.354 1.967 1 98.88 207 ASP A O 1
ATOM 1637 N N . ILE A 1 208 ? -3.654 -4.816 2.986 1 98.94 208 ILE A N 1
ATOM 1638 C CA . ILE A 1 208 ? -3.75 -4.07 4.234 1 98.94 208 ILE A CA 1
ATOM 1639 C C . ILE A 1 208 ? -3.1 -2.697 4.07 1 98.94 208 ILE A C 1
ATOM 1641 O O . ILE A 1 208 ? -3.533 -1.719 4.68 1 98.94 208 ILE A O 1
ATOM 1645 N N . VAL A 1 209 ? -2.051 -2.654 3.271 1 98.94 209 VAL A N 1
ATOM 1646 C CA . VAL A 1 209 ? -1.399 -1.369 3.039 1 98.94 209 VAL A CA 1
ATOM 1647 C C . VAL A 1 209 ? -2.318 -0.463 2.225 1 98.94 209 VAL A C 1
ATOM 1649 O O . VAL A 1 209 ? -2.475 0.72 2.539 1 98.94 209 VAL A O 1
ATOM 1652 N N . LEU A 1 210 ? -2.916 -1.003 1.179 1 98.94 210 LEU A N 1
ATOM 1653 C CA . LEU A 1 210 ? -3.846 -0.225 0.367 1 98.94 210 LEU A CA 1
ATOM 1654 C C . LEU A 1 210 ? -5.012 0.281 1.209 1 98.94 210 LEU A C 1
ATOM 1656 O O . LEU A 1 210 ? -5.441 1.428 1.06 1 98.94 210 LEU A O 1
ATOM 1660 N N . LEU A 1 211 ? -5.457 -0.548 2.125 1 98.94 211 LEU A N 1
ATOM 1661 C CA . LEU A 1 211 ? -6.492 -0.16 3.076 1 98.94 211 LEU A CA 1
ATOM 1662 C C . LEU A 1 211 ? -6.031 1.013 3.934 1 98.94 211 LEU A C 1
ATOM 1664 O O . LEU A 1 211 ? -6.742 2.014 4.059 1 98.94 211 LEU A O 1
ATOM 1668 N N . CYS A 1 212 ? -4.898 0.911 4.445 1 98.94 212 CYS A N 1
ATOM 1669 C CA . CYS A 1 212 ? -4.379 1.94 5.336 1 98.94 212 CYS A CA 1
ATOM 1670 C C . CYS A 1 212 ? -4.168 3.254 4.594 1 98.94 212 CYS A C 1
ATOM 1672 O O . CYS A 1 212 ? -4.406 4.328 5.145 1 98.94 212 CYS A O 1
ATOM 1674 N N . VAL A 1 213 ? -3.727 3.135 3.357 1 98.94 213 VAL A N 1
ATOM 1675 C CA . VAL A 1 213 ? -3.57 4.336 2.541 1 98.94 213 VAL A CA 1
ATOM 1676 C C . VAL A 1 213 ? -4.926 5.016 2.359 1 98.94 213 VAL A C 1
ATOM 1678 O O . VAL A 1 213 ? -5.039 6.234 2.508 1 98.94 213 VAL A O 1
ATOM 1681 N N . CYS A 1 214 ? -5.941 4.285 2.104 1 99 214 CYS A N 1
ATOM 1682 C CA . CYS A 1 214 ? -7.277 4.852 1.933 1 99 214 CYS A CA 1
ATOM 1683 C C . CYS A 1 214 ? -7.797 5.426 3.244 1 99 214 CYS A C 1
ATOM 1685 O O . CYS A 1 214 ? -8.508 6.434 3.248 1 99 214 CYS A O 1
ATOM 1687 N N . VAL A 1 215 ? -7.469 4.82 4.32 1 98.94 215 VAL A N 1
ATOM 1688 C CA . VAL A 1 215 ? -7.875 5.328 5.625 1 98.94 215 VAL A CA 1
ATOM 1689 C C . VAL A 1 215 ? -7.223 6.688 5.879 1 98.94 215 VAL A C 1
ATOM 1691 O O . VAL A 1 215 ? -7.883 7.625 6.336 1 98.94 215 VAL A O 1
ATOM 1694 N N . VAL A 1 216 ? -5.996 6.797 5.574 1 98.94 216 VAL A N 1
ATOM 1695 C CA . VAL A 1 216 ? -5.277 8.047 5.773 1 98.94 216 VAL A CA 1
ATOM 1696 C C . VAL A 1 216 ? -5.902 9.148 4.918 1 98.94 216 VAL A C 1
ATOM 1698 O O . VAL A 1 216 ? -6.137 10.258 5.398 1 98.94 216 VAL A O 1
ATOM 1701 N N . LEU A 1 217 ? -6.176 8.859 3.662 1 98.94 217 LEU A N 1
ATOM 1702 C CA . LEU A 1 217 ? -6.812 9.836 2.781 1 98.94 217 LEU A CA 1
ATOM 1703 C C . LEU A 1 217 ? -8.195 10.219 3.303 1 98.94 217 LEU A C 1
ATOM 1705 O O . LEU A 1 217 ? -8.578 11.383 3.242 1 98.94 217 LEU A O 1
ATOM 1709 N N . LEU A 1 218 ? -8.875 9.242 3.828 1 98.94 218 LEU A N 1
ATOM 1710 C CA . LEU A 1 218 ? -10.211 9.5 4.363 1 98.94 218 LEU A CA 1
ATOM 1711 C C . LEU A 1 218 ? -10.133 10.414 5.586 1 98.94 218 LEU A C 1
ATOM 1713 O O . LEU A 1 218 ? -10.852 11.414 5.664 1 98.94 218 LEU A O 1
ATOM 1717 N N . LEU A 1 219 ? -9.305 10.062 6.484 1 98.69 219 LEU A N 1
ATOM 1718 C CA . LEU A 1 219 ? -9.156 10.859 7.695 1 98.69 219 LEU A CA 1
ATOM 1719 C C . LEU A 1 219 ? -8.789 12.305 7.355 1 98.69 219 LEU A C 1
ATOM 1721 O O . LEU A 1 219 ? -9.32 13.242 7.965 1 98.69 219 LEU A O 1
ATOM 1725 N N . ALA A 1 220 ? -7.98 12.477 6.371 1 98.5 220 ALA A N 1
ATOM 1726 C CA . ALA A 1 220 ? -7.531 13.805 5.969 1 98.5 220 ALA A CA 1
ATOM 1727 C C . ALA A 1 220 ? -8.641 14.555 5.238 1 98.5 220 ALA A C 1
ATOM 1729 O O . ALA A 1 220 ? -8.57 15.781 5.078 1 98.5 220 ALA A O 1
ATOM 1730 N N . SER A 1 221 ? -9.617 13.828 4.793 1 98.5 221 SER A N 1
ATOM 1731 C CA . SER A 1 221 ? -10.688 14.445 4.008 1 98.5 221 SER A CA 1
ATOM 1732 C C . SER A 1 221 ? -11.883 14.797 4.887 1 98.5 221 SER A C 1
ATOM 1734 O O . SER A 1 221 ? -12.773 15.531 4.457 1 98.5 221 SER A O 1
ATOM 1736 N N . LEU A 1 222 ? -11.961 14.297 6.043 1 97.81 222 LEU A N 1
ATOM 1737 C CA . LEU A 1 222 ? -13.117 14.484 6.914 1 97.81 222 LEU A CA 1
ATOM 1738 C C . LEU A 1 222 ? -13.078 15.852 7.59 1 97.81 222 LEU A C 1
ATOM 1740 O O . LEU A 1 222 ? -12.008 16.438 7.742 1 97.81 222 LEU A O 1
ATOM 1744 N N . PRO A 1 223 ? -14.234 16.344 8 1 95.62 223 PRO A N 1
ATOM 1745 C CA . PRO A 1 223 ? -14.281 17.625 8.703 1 95.62 223 PRO A CA 1
ATOM 1746 C C . PRO A 1 223 ? -13.477 17.625 10 1 95.62 223 PRO A C 1
ATOM 1748 O O . PRO A 1 223 ? -13.406 16.594 10.68 1 95.62 223 PRO A O 1
ATOM 1751 N N . ARG A 1 224 ? -13.023 18.734 10.266 1 92.56 224 ARG A N 1
ATOM 1752 C CA . ARG A 1 224 ? -12.211 18.906 11.469 1 92.56 224 ARG A CA 1
ATOM 1753 C C . ARG A 1 224 ? -13.008 18.547 12.719 1 92.56 224 ARG A C 1
ATOM 1755 O O . ARG A 1 224 ? -12.438 18.125 13.727 1 92.56 224 ARG A O 1
ATOM 1762 N N . SER A 1 225 ? -14.297 18.688 12.703 1 91.25 225 SER A N 1
ATOM 1763 C CA . SER A 1 225 ? -15.156 18.375 13.836 1 91.25 225 SER A CA 1
ATOM 1764 C C . SER A 1 225 ? -15.164 16.891 14.148 1 91.25 225 SER A C 1
ATOM 1766 O O . SER A 1 225 ? -15.336 16.484 15.305 1 91.25 225 SER A O 1
ATOM 1768 N N . LEU A 1 226 ? -14.93 16.141 13.133 1 92 226 LEU A N 1
ATOM 1769 C CA . LEU A 1 226 ? -14.922 14.688 13.297 1 92 226 LEU A CA 1
ATOM 1770 C C . LEU A 1 226 ? -13.508 14.188 13.586 1 92 226 LEU A C 1
ATOM 1772 O O . LEU A 1 226 ? -13.328 13.289 14.414 1 92 226 LEU A O 1
ATOM 1776 N N . VAL A 1 227 ? -12.562 14.766 12.852 1 94.5 227 VAL A N 1
ATOM 1777 C CA . VAL A 1 227 ? -11.164 14.391 13 1 94.5 227 VAL A CA 1
ATOM 1778 C C . VAL A 1 227 ? -10.305 15.641 13.164 1 94.5 227 VAL A C 1
ATOM 1780 O O . VAL A 1 227 ? -9.945 16.297 12.188 1 94.5 227 VAL A O 1
ATOM 1783 N N . PRO A 1 228 ? -9.906 15.938 14.391 1 93.06 228 PRO A N 1
ATOM 1784 C CA . PRO A 1 228 ? -9.195 17.188 14.641 1 93.06 228 PRO A CA 1
ATOM 1785 C C . PRO A 1 228 ? -7.695 17.094 14.367 1 93.06 228 PRO A C 1
ATOM 1787 O O . PRO A 1 228 ? -6.883 17.234 15.281 1 93.06 228 PRO A O 1
ATOM 1790 N N . LEU A 1 229 ? -7.305 16.969 13.133 1 93.19 229 LEU A N 1
ATOM 1791 C CA . LEU A 1 229 ? -5.91 16.844 12.734 1 93.19 229 LEU A CA 1
ATOM 1792 C C . LEU A 1 229 ? -5.438 18.094 12 1 93.19 229 LEU A C 1
ATOM 1794 O O . LEU A 1 229 ? -4.25 18.422 12.031 1 93.19 229 LEU A O 1
ATOM 1798 N N . ARG A 1 230 ? -6.332 18.734 11.359 1 93.25 230 ARG A N 1
ATOM 1799 C CA . ARG A 1 230 ? -5.977 19.875 10.523 1 93.25 230 ARG A CA 1
ATOM 1800 C C . ARG A 1 230 ? -5.863 21.141 11.367 1 93.25 230 ARG A C 1
ATOM 1802 O O . ARG A 1 230 ? -6.594 21.328 12.344 1 93.25 230 ARG A O 1
ATOM 1809 N N . THR A 1 231 ? -4.938 21.906 10.922 1 85.75 231 THR A N 1
ATOM 1810 C CA . THR A 1 231 ? -4.789 23.203 11.555 1 85.75 231 THR A CA 1
ATOM 1811 C C . THR A 1 231 ? -5.777 24.219 10.961 1 85.75 231 THR A C 1
ATOM 1813 O O . THR A 1 231 ? -6.184 24.078 9.805 1 85.75 231 THR A O 1
ATOM 1816 N N . LYS A 1 232 ? -6.371 25.203 11.711 1 70.06 232 LYS A N 1
ATOM 1817 C CA . LYS A 1 232 ? -7.359 26.219 11.359 1 70.06 232 LYS A CA 1
ATOM 1818 C C . LYS A 1 232 ? -6.863 27.094 10.211 1 70.06 232 LYS A C 1
ATOM 1820 O O . LYS A 1 232 ? -5.664 27.359 10.102 1 70.06 232 LYS A O 1
ATOM 1825 N N . MET B 1 1 ? 0.508 14.914 90.625 1 24.69 1 MET B N 1
ATOM 1826 C CA . MET B 1 1 ? 0.949 14.383 89.312 1 24.69 1 MET B CA 1
ATOM 1827 C C . MET B 1 1 ? -0.243 14.07 88.438 1 24.69 1 MET B C 1
ATOM 1829 O O . MET B 1 1 ? -0.923 13.062 88.625 1 24.69 1 MET B O 1
ATOM 1833 N N . GLU B 1 2 ? -1.264 14.953 88.062 1 19.86 2 GLU B N 1
ATOM 1834 C CA . GLU B 1 2 ? -2.709 15.008 88.312 1 19.86 2 GLU B CA 1
ATOM 1835 C C . GLU B 1 2 ? -3.449 14.469 87.062 1 19.86 2 GLU B C 1
ATOM 1837 O O . GLU B 1 2 ? -2.863 14.32 86 1 19.86 2 GLU B O 1
ATOM 1842 N N . PRO B 1 3 ? -4.805 15 86.688 1 24.31 3 PRO B N 1
ATOM 1843 C CA . PRO B 1 3 ? -6.176 14.523 86.5 1 24.31 3 PRO B CA 1
ATOM 1844 C C . PRO B 1 3 ? -6.551 14.406 85 1 24.31 3 PRO B C 1
ATOM 1846 O O . PRO B 1 3 ? -6.109 15.211 84.188 1 24.31 3 PRO B O 1
ATOM 1849 N N . GLY B 1 4 ? -6.809 13.234 84.312 1 23.36 4 GLY B N 1
ATOM 1850 C CA . GLY B 1 4 ? -6.879 12.656 83 1 23.36 4 GLY B CA 1
ATOM 1851 C C . GLY B 1 4 ? -8.164 12.984 82.25 1 23.36 4 GLY B C 1
ATOM 1852 O O . GLY B 1 4 ? -9.227 12.469 82.625 1 23.36 4 GLY B O 1
ATOM 1853 N N . CYS B 1 5 ? -8.617 14.258 81.938 1 22.81 5 CYS B N 1
ATOM 1854 C CA . CYS B 1 5 ? -9.977 14.711 81.688 1 22.81 5 CYS B CA 1
ATOM 1855 C C . CYS B 1 5 ? -10.477 14.164 80.375 1 22.81 5 CYS B C 1
ATOM 1857 O O . CYS B 1 5 ? -9.891 14.438 79.312 1 22.81 5 CYS B O 1
ATOM 1859 N N . PRO B 1 6 ? -11.211 12.977 80.125 1 23.84 6 PRO B N 1
ATOM 1860 C CA . PRO B 1 6 ? -11.555 12.117 79 1 23.84 6 PRO B CA 1
ATOM 1861 C C . PRO B 1 6 ? -12.703 12.68 78.125 1 23.84 6 PRO B C 1
ATOM 1863 O O . PRO B 1 6 ? -13.594 13.336 78.688 1 23.84 6 PRO B O 1
ATOM 1866 N N . SER B 1 7 ? -12.594 13.258 76.812 1 21.92 7 SER B N 1
ATOM 1867 C CA . SER B 1 7 ? -13.289 14.117 75.875 1 21.92 7 SER B CA 1
ATOM 1868 C C . SER B 1 7 ? -14.516 13.422 75.312 1 21.92 7 SER B C 1
ATOM 1870 O O . SER B 1 7 ? -14.383 12.461 74.562 1 21.92 7 SER B O 1
ATOM 1872 N N . GLY B 1 8 ? -15.812 13.242 75.938 1 18.8 8 GLY B N 1
ATOM 1873 C CA . GLY B 1 8 ? -17.031 12.445 75.875 1 18.8 8 GLY B CA 1
ATOM 1874 C C . GLY B 1 8 ? -17.984 12.891 74.812 1 18.8 8 GLY B C 1
ATOM 1875 O O . GLY B 1 8 ? -18.891 13.688 75.062 1 18.8 8 GLY B O 1
ATOM 1876 N N . LEU B 1 9 ? -17.719 13.188 73.438 1 22.44 9 LEU B N 1
ATOM 1877 C CA . LEU B 1 9 ? -18.516 14.023 72.562 1 22.44 9 LEU B CA 1
ATOM 1878 C C . LEU B 1 9 ? -19.797 13.305 72.125 1 22.44 9 LEU B C 1
ATOM 1880 O O . LEU B 1 9 ? -19.75 12.273 71.438 1 22.44 9 LEU B O 1
ATOM 1884 N N . ALA B 1 10 ? -20.938 13.352 72.875 1 20.52 10 ALA B N 1
ATOM 1885 C CA . ALA B 1 10 ? -22.172 12.57 72.875 1 20.52 10 ALA B CA 1
ATOM 1886 C C . ALA B 1 10 ? -23.078 12.898 71.688 1 20.52 10 ALA B C 1
ATOM 1888 O O . ALA B 1 10 ? -23.141 14.047 71.25 1 20.52 10 ALA B O 1
ATOM 1889 N N . GLN B 1 11 ? -23.734 11.945 70.875 1 20.89 11 GLN B N 1
ATOM 1890 C CA . GLN B 1 11 ? -24.422 11.539 69.688 1 20.89 11 GLN B CA 1
ATOM 1891 C C . GLN B 1 11 ? -25.891 11.945 69.75 1 20.89 11 GLN B C 1
ATOM 1893 O O . GLN B 1 11 ? -26.719 11.242 70.312 1 20.89 11 GLN B O 1
ATOM 1898 N N . SER B 1 12 ? -26.281 13.281 70 1 20.16 12 SER B N 1
ATOM 1899 C CA . SER B 1 12 ? -27.656 13.516 70.438 1 20.16 12 SER B CA 1
ATOM 1900 C C . SER B 1 12 ? -28.609 13.203 69.25 1 20.16 12 SER B C 1
ATOM 1902 O O . SER B 1 12 ? -28.328 13.5 68.125 1 20.16 12 SER B O 1
ATOM 1904 N N . GLY B 1 13 ? -29.625 12.297 69.375 1 19.28 13 GLY B N 1
ATOM 1905 C CA . GLY B 1 13 ? -30.609 11.414 68.75 1 19.28 13 GLY B CA 1
ATOM 1906 C C . GLY B 1 13 ? -31.703 12.172 68 1 19.28 13 GLY B C 1
ATOM 1907 O O . GLY B 1 13 ? -31.844 13.383 68.188 1 19.28 13 GLY B O 1
ATOM 1908 N N . TYR B 1 14 ? -32.875 11.539 67.312 1 20.91 14 TYR B N 1
ATOM 1909 C CA . TYR B 1 14 ? -33.625 11.219 66.125 1 20.91 14 TYR B CA 1
ATOM 1910 C C . TYR B 1 14 ? -34.969 11.945 66.125 1 20.91 14 TYR B C 1
ATOM 1912 O O . TYR B 1 14 ? -35.688 11.93 65.125 1 20.91 14 TYR B O 1
ATOM 1920 N N . ARG B 1 15 ? -35.531 12.805 67.125 1 21.64 15 ARG B N 1
ATOM 1921 C CA . ARG B 1 15 ? -36.938 12.578 67.375 1 21.64 15 ARG B CA 1
ATOM 1922 C C . ARG B 1 15 ? -37.812 13.297 66.312 1 21.64 15 ARG B C 1
ATOM 1924 O O . ARG B 1 15 ? -37.812 14.523 66.25 1 21.64 15 ARG B O 1
ATOM 1931 N N . TRP B 1 16 ? -38.094 12.719 65.062 1 22.2 16 TRP B N 1
ATOM 1932 C CA . TRP B 1 16 ? -38.812 13.188 63.906 1 22.2 16 TRP B CA 1
ATOM 1933 C C . TRP B 1 16 ? -40.281 13.445 64.25 1 22.2 16 TRP B C 1
ATOM 1935 O O . TRP B 1 16 ? -41 12.516 64.562 1 22.2 16 TRP B O 1
ATOM 1945 N N . ARG B 1 17 ? -40.625 14.492 65 1 19.55 17 ARG B N 1
ATOM 1946 C CA . ARG B 1 17 ? -42 14.727 65.5 1 19.55 17 ARG B CA 1
ATOM 1947 C C . ARG B 1 17 ? -42.938 14.992 64.375 1 19.55 17 ARG B C 1
ATOM 1949 O O . ARG B 1 17 ? -42.656 15.82 63.469 1 19.55 17 ARG B O 1
ATOM 1956 N N . TYR B 1 18 ? -43.938 14.109 64 1 22.73 18 TYR B N 1
ATOM 1957 C CA . TYR B 1 18 ? -45 13.766 63.062 1 22.73 18 TYR B CA 1
ATOM 1958 C C . TYR B 1 18 ? -46.094 14.82 63.062 1 22.73 18 TYR B C 1
ATOM 1960 O O . TYR B 1 18 ? -46.938 14.867 63.969 1 22.73 18 TYR B O 1
ATOM 1968 N N . VAL B 1 19 ? -45.781 16.156 62.906 1 20.45 19 VAL B N 1
ATOM 1969 C CA . VAL B 1 19 ? -46.844 17.109 63.219 1 20.45 19 VAL B CA 1
ATOM 1970 C C . VAL B 1 19 ? -47.969 17.016 62.219 1 20.45 19 VAL B C 1
ATOM 1972 O O . VAL B 1 19 ? -47.75 17.188 61.031 1 20.45 19 VAL B O 1
ATOM 1975 N N . ARG B 1 20 ? -49.125 16.375 62.469 1 21.02 20 ARG B N 1
ATOM 1976 C CA . ARG B 1 20 ? -50.312 15.852 61.812 1 21.02 20 ARG B CA 1
ATOM 1977 C C . ARG B 1 20 ? -51.219 16.984 61.344 1 21.02 20 ARG B C 1
ATOM 1979 O O . ARG B 1 20 ? -52.062 16.781 60.469 1 21.02 20 ARG B O 1
ATOM 1986 N N . ARG B 1 21 ? -51.125 18.375 61.75 1 20.83 21 ARG B N 1
ATOM 1987 C CA . ARG B 1 21 ? -52.469 18.875 62.094 1 20.83 21 ARG B CA 1
ATOM 1988 C C . ARG B 1 21 ? -53.312 19.047 60.844 1 20.83 21 ARG B C 1
ATOM 1990 O O . ARG B 1 21 ? -52.812 19.141 59.719 1 20.83 21 ARG B O 1
ATOM 1997 N N . ARG B 1 22 ? -54.719 19.328 60.938 1 22.64 22 ARG B N 1
ATOM 1998 C CA . ARG B 1 22 ? -56.062 18.938 60.5 1 22.64 22 ARG B CA 1
ATOM 1999 C C . ARG B 1 22 ? -56.594 19.891 59.438 1 22.64 22 ARG B C 1
ATOM 2001 O O . ARG B 1 22 ? -57.312 19.469 58.531 1 22.64 22 ARG B O 1
ATOM 2008 N N . PRO B 1 23 ? -56.156 21.266 59.156 1 23.06 23 PRO B N 1
ATOM 2009 C CA . PRO B 1 23 ? -57.312 22.156 59.25 1 23.06 23 PRO B CA 1
ATOM 2010 C C . PRO B 1 23 ? -58.219 22.016 58 1 23.06 23 PRO B C 1
ATOM 2012 O O . PRO B 1 23 ? -57.812 21.5 56.969 1 23.06 23 PRO B O 1
ATOM 2015 N N . ARG B 1 24 ? -59.5 22.781 58 1 22.42 24 ARG B N 1
ATOM 2016 C CA . ARG B 1 24 ? -60.938 22.859 57.688 1 22.42 24 ARG B CA 1
ATOM 2017 C C . ARG B 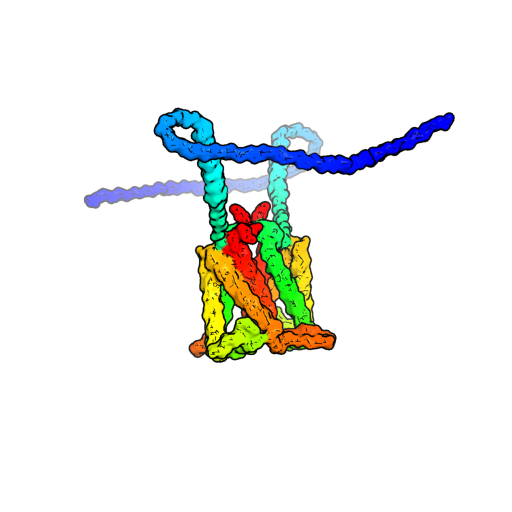1 24 ? -61.156 23.578 56.375 1 22.42 24 ARG B C 1
ATOM 2019 O O . ARG B 1 24 ? -60.75 24.734 56.219 1 22.42 24 ARG B O 1
ATOM 2026 N N . LEU B 1 25 ? -60.938 23.016 55.188 1 22.02 25 LEU B N 1
ATOM 2027 C CA . LEU B 1 25 ? -61 23.625 53.875 1 22.02 25 LEU B CA 1
ATOM 2028 C C . LEU B 1 25 ? -62.438 24.016 53.5 1 22.02 25 LEU B C 1
ATOM 2030 O O . LEU B 1 25 ? -63.312 23.141 53.375 1 22.02 25 LEU B O 1
ATOM 2034 N N . SER B 1 26 ? -62.906 25.094 54.312 1 21.22 26 SER B N 1
ATOM 2035 C CA . SER B 1 26 ? -64.312 25.438 54.094 1 21.22 26 SER B CA 1
ATOM 2036 C C . SER B 1 26 ? -64.562 25.766 52.625 1 21.22 26 SER B C 1
ATOM 2038 O O . SER B 1 26 ? -63.656 26.172 51.906 1 21.22 26 SER B O 1
ATOM 2040 N N . PRO B 1 27 ? -65.75 25.469 52.094 1 26.31 27 PRO B N 1
ATOM 2041 C CA . PRO B 1 27 ? -66.312 25.219 50.781 1 26.31 27 PRO B CA 1
ATOM 2042 C C . PRO B 1 27 ? -66.688 26.5 50.062 1 26.31 27 PRO B C 1
ATOM 2044 O O . PRO B 1 27 ? -67.562 27.266 50.531 1 26.31 27 PRO B O 1
ATOM 2047 N N . CYS B 1 28 ? -65.75 27.516 49.906 1 22.44 28 CYS B N 1
ATOM 2048 C CA . CYS B 1 28 ? -66.25 28.828 49.531 1 22.44 28 CYS B CA 1
ATOM 2049 C C . CYS B 1 28 ? -67.062 28.766 48.281 1 22.44 28 CYS B C 1
ATOM 2051 O O . CYS B 1 28 ? -66.688 28.156 47.281 1 22.44 28 CYS B O 1
ATOM 2053 N N . PRO B 1 29 ? -68.375 29.016 48.406 1 25.17 29 PRO B N 1
ATOM 2054 C CA . PRO B 1 29 ? -69.5 28.859 47.438 1 25.17 29 PRO B CA 1
ATOM 2055 C C . PRO B 1 29 ? -69.375 29.844 46.281 1 25.17 29 PRO B C 1
ATOM 2057 O O . PRO B 1 29 ? -69.125 31.031 46.5 1 25.17 29 PRO B O 1
ATOM 2060 N N . HIS B 1 30 ? -68.688 29.609 45.188 1 22.22 30 HIS B N 1
ATOM 2061 C CA . HIS B 1 30 ? -68.312 30.5 44.062 1 22.22 30 HIS B CA 1
ATOM 2062 C C . HIS B 1 30 ? -69.625 30.953 43.344 1 22.22 30 HIS B C 1
ATOM 2064 O O . HIS B 1 30 ? -70.062 30.266 42.406 1 22.22 30 HIS B O 1
ATOM 2070 N N . ALA B 1 31 ? -70.562 31.547 44.125 1 23.83 31 ALA B N 1
ATOM 2071 C CA . ALA B 1 31 ? -71.812 31.828 43.406 1 23.83 31 ALA B CA 1
ATOM 2072 C C . ALA B 1 31 ? -71.562 32.781 42.25 1 23.83 31 ALA B C 1
ATOM 2074 O O . ALA B 1 31 ? -70.688 33.688 42.344 1 23.83 31 ALA B O 1
ATOM 2075 N N . ILE B 1 32 ? -72.062 32.531 41.062 1 24.27 32 ILE B N 1
ATOM 2076 C CA . ILE B 1 32 ? -71.875 32.781 39.625 1 24.27 32 ILE B CA 1
ATOM 2077 C C . ILE B 1 32 ? -72.375 34.188 39.281 1 24.27 32 ILE B C 1
ATOM 2079 O O . ILE B 1 32 ? -72.312 34.625 38.125 1 24.27 32 ILE B O 1
ATOM 2083 N N . VAL B 1 33 ? -72.688 35.094 40.406 1 25.77 33 VAL B N 1
ATOM 2084 C CA . VAL B 1 33 ? -73.75 35.969 39.906 1 25.77 33 VAL B CA 1
ATOM 2085 C C . VAL B 1 33 ? -73.188 36.875 38.812 1 25.77 33 VAL B C 1
ATOM 2087 O O . VAL B 1 33 ? -72 37.219 38.812 1 25.77 33 VAL B O 1
ATOM 2090 N N . ASN B 1 34 ? -73.938 37.219 37.688 1 22.86 34 ASN B N 1
ATOM 2091 C CA . ASN B 1 34 ? -73.812 37.656 36.312 1 22.86 34 ASN B CA 1
ATOM 2092 C C . ASN B 1 34 ? -73.375 39.125 36.25 1 22.86 34 ASN B C 1
ATOM 2094 O O . ASN B 1 34 ? -72.875 39.562 35.188 1 22.86 34 ASN B O 1
ATOM 2098 N N . GLY B 1 35 ? -73.75 40 37.344 1 26.22 35 GLY B N 1
ATOM 2099 C CA . GLY B 1 35 ? -74.188 41.25 36.812 1 26.22 35 GLY B CA 1
ATOM 2100 C C . GLY B 1 35 ? -73 42.094 36.25 1 26.22 35 GLY B C 1
ATOM 2101 O O . GLY B 1 35 ? -71.875 41.812 36.531 1 26.22 35 GLY B O 1
ATOM 2102 N N . GLN B 1 36 ? -73.25 43.312 35.594 1 27.77 36 GLN B N 1
ATOM 2103 C CA . GLN B 1 36 ? -72.75 44.156 34.5 1 27.77 36 GLN B CA 1
ATOM 2104 C C . GLN B 1 36 ? -71.5 44.938 34.906 1 27.77 36 GLN B C 1
ATOM 2106 O O . GLN B 1 36 ? -70.75 45.375 34.062 1 27.77 36 GLN B O 1
ATOM 2111 N N . PHE B 1 37 ? -71.375 45.312 36.281 1 29.52 37 PHE B N 1
ATOM 2112 C CA . PHE B 1 37 ? -70.688 46.594 36.5 1 29.52 37 PHE B CA 1
ATOM 2113 C C . PHE B 1 37 ? -69.188 46.406 36.312 1 29.52 37 PHE B C 1
ATOM 2115 O O . PHE B 1 37 ? -68.5 45.688 37.094 1 29.52 37 PHE B O 1
ATOM 2122 N N . ALA B 1 38 ? -68.562 46.625 35.188 1 32.22 38 ALA B N 1
ATOM 2123 C CA . ALA B 1 38 ? -67.25 46.062 34.812 1 32.22 38 ALA B CA 1
ATOM 2124 C C . ALA B 1 38 ? -66.125 46.719 35.562 1 32.22 38 ALA B C 1
ATOM 2126 O O . ALA B 1 38 ? -65.938 47.938 35.469 1 32.22 38 ALA B O 1
ATOM 2127 N N . PRO B 1 39 ? -65.75 46.375 36.938 1 34.16 39 PRO B N 1
ATOM 2128 C CA . PRO B 1 39 ? -64.75 47.156 37.719 1 34.16 39 PRO B CA 1
ATOM 2129 C C . PRO B 1 39 ? -63.406 47.25 37.062 1 34.16 39 PRO B C 1
ATOM 2131 O O . PRO B 1 39 ? -63.062 46.375 36.25 1 34.16 39 PRO B O 1
ATOM 2134 N N . PRO B 1 40 ? -62.656 48.438 37.219 1 36.12 40 PRO B N 1
ATOM 2135 C CA . PRO B 1 40 ? -61.375 48.75 36.562 1 36.12 40 PRO B CA 1
ATOM 2136 C C . PRO B 1 40 ? -60.281 47.781 36.938 1 36.12 40 PRO B C 1
ATOM 2138 O O . PRO B 1 40 ? -60.125 47.406 38.094 1 36.12 40 PRO B O 1
ATOM 2141 N N . VAL B 1 41 ? -60.094 46.719 36.219 1 35.12 41 VAL B N 1
ATOM 2142 C CA . VAL B 1 41 ? -59.156 45.625 36.406 1 35.12 41 VAL B CA 1
ATOM 2143 C C . VAL B 1 41 ? -57.75 46.188 36.562 1 35.12 41 VAL B C 1
ATOM 2145 O O . VAL B 1 41 ? -57.281 46.969 35.75 1 35.12 41 VAL B O 1
ATOM 2148 N N . THR B 1 42 ? -57.312 46.219 37.875 1 32.78 42 THR B N 1
ATOM 2149 C CA . THR B 1 42 ? -56 46.688 38.406 1 32.78 42 THR B CA 1
ATOM 2150 C C . THR B 1 42 ? -54.875 46.031 37.656 1 32.78 42 THR B C 1
ATOM 2152 O O . THR B 1 42 ? -55.031 44.969 37.031 1 32.78 42 THR B O 1
ATOM 2155 N N . GLY B 1 43 ? -53.688 46.656 37.594 1 36.34 43 GLY B N 1
ATOM 2156 C CA . GLY B 1 43 ? -52.438 46.719 36.875 1 36.34 43 GLY B CA 1
ATOM 2157 C C . GLY B 1 43 ? -51.594 45.469 37.031 1 36.34 43 GLY B C 1
ATOM 2158 O O . GLY B 1 43 ? -50.531 45.344 36.406 1 36.34 43 GLY B O 1
ATOM 2159 N N . GLU B 1 44 ? -51.969 44.625 38.031 1 41.72 44 GLU B N 1
ATOM 2160 C CA . GLU B 1 44 ? -51.031 43.562 38.312 1 41.72 44 GLU B CA 1
ATOM 2161 C C . GLU B 1 44 ? -51.062 42.469 37.25 1 41.72 44 GLU B C 1
ATOM 2163 O O . GLU B 1 44 ? -50.156 41.656 37.156 1 41.72 44 GLU B O 1
ATOM 2168 N N . ARG B 1 45 ? -52.219 42.312 36.594 1 44.44 45 ARG B N 1
ATOM 2169 C CA . ARG B 1 45 ? -52.312 41.219 35.625 1 44.44 45 ARG B CA 1
ATOM 2170 C C . ARG B 1 45 ? -51.438 41.469 34.406 1 44.44 45 ARG B C 1
ATOM 2172 O O . ARG B 1 45 ? -51.094 40.531 33.688 1 44.44 45 ARG B O 1
ATOM 2179 N N . ALA B 1 46 ? -51.219 42.719 34.188 1 48 46 ALA B N 1
ATOM 2180 C CA . ALA B 1 46 ? -50.406 43.031 33.031 1 48 46 ALA B CA 1
ATOM 2181 C C . ALA B 1 46 ? -48.969 42.562 33.25 1 48 46 ALA B C 1
ATOM 2183 O O . ALA B 1 46 ? -48.312 42.125 32.281 1 48 46 ALA B O 1
ATOM 2184 N N . ARG B 1 47 ? -48.625 42.5 34.562 1 51.31 47 ARG B N 1
ATOM 2185 C CA . ARG B 1 47 ? -47.25 42.094 34.812 1 51.31 47 ARG B CA 1
ATOM 2186 C C . ARG B 1 47 ? -47.094 40.594 34.594 1 51.31 47 ARG B C 1
ATOM 2188 O O . ARG B 1 47 ? -46.062 40.125 34.125 1 51.31 47 ARG B O 1
ATOM 2195 N N . ALA B 1 48 ? -48.219 39.844 34.844 1 54.41 48 ALA B N 1
ATOM 2196 C CA . ALA B 1 48 ? -48.125 38.375 34.719 1 54.41 48 ALA B CA 1
ATOM 2197 C C . ALA B 1 48 ? -48.062 37.969 33.25 1 54.41 48 ALA B C 1
ATOM 2199 O O . ALA B 1 48 ? -47.312 37.031 32.906 1 54.41 48 ALA B O 1
ATOM 2200 N N . ASN B 1 49 ? -48.719 38.625 32.438 1 52.44 49 ASN B N 1
ATOM 2201 C CA . ASN B 1 49 ? -48.688 38.312 31.016 1 52.44 49 ASN B CA 1
ATOM 2202 C C . ASN B 1 49 ? -47.312 38.594 30.406 1 52.44 49 ASN B C 1
ATOM 2204 O O . ASN B 1 49 ? -46.844 37.844 29.547 1 52.44 49 ASN B O 1
ATOM 2208 N N . THR B 1 50 ? -46.75 39.688 30.984 1 58.69 50 THR B N 1
ATOM 2209 C CA . THR B 1 50 ? -45.438 40.031 30.469 1 58.69 50 THR B CA 1
ATOM 2210 C C . THR B 1 50 ? -44.406 39 30.891 1 58.69 50 THR B C 1
ATOM 2212 O O . THR B 1 50 ? -43.5 38.656 30.125 1 58.69 50 THR B O 1
ATOM 2215 N N . LEU B 1 51 ? -44.688 38.406 32.094 1 58.25 51 LEU B N 1
ATOM 2216 C CA . LEU B 1 51 ? -43.781 37.375 32.562 1 58.25 51 LEU B CA 1
ATOM 2217 C C . LEU B 1 51 ? -43.938 36.094 31.766 1 58.25 51 LEU B C 1
ATOM 2219 O O . LEU B 1 51 ? -42.969 35.406 31.453 1 58.25 51 LEU B O 1
ATOM 2223 N N . HIS B 1 52 ? -45.219 35.812 31.469 1 57 52 HIS B N 1
ATOM 2224 C CA . HIS B 1 52 ? -45.5 34.594 30.688 1 57 52 HIS B CA 1
ATOM 2225 C C . HIS B 1 52 ? -44.969 34.75 29.266 1 57 52 HIS B C 1
ATOM 2227 O O . HIS B 1 52 ? -44.406 33.781 28.703 1 57 52 HIS B O 1
ATOM 2233 N N . GLU B 1 53 ? -45.062 35.969 28.766 1 59.06 53 GLU B N 1
ATOM 2234 C CA . GLU B 1 53 ? -44.562 36.219 27.406 1 59.06 53 GLU B CA 1
ATOM 2235 C C . GLU B 1 53 ? -43.031 36.219 27.391 1 59.06 53 GLU B C 1
ATOM 2237 O O . GLU B 1 53 ? -42.438 35.719 26.438 1 59.06 53 GLU B O 1
ATOM 2242 N N . ARG B 1 54 ? -42.406 36.719 28.422 1 59.41 54 ARG B N 1
ATOM 2243 C CA . ARG B 1 54 ? -40.938 36.656 28.547 1 59.41 54 ARG B CA 1
ATOM 2244 C C . ARG B 1 54 ? -40.469 35.219 28.719 1 59.41 54 ARG B C 1
ATOM 2246 O O . ARG B 1 54 ? -39.406 34.875 28.172 1 59.41 54 ARG B O 1
ATOM 2253 N N . CYS B 1 55 ? -41.312 34.438 29.406 1 55.44 55 CYS B N 1
ATOM 2254 C CA . CYS B 1 55 ? -40.938 33.031 29.562 1 55.44 55 CYS B CA 1
ATOM 2255 C C . CYS B 1 55 ? -41.094 32.281 28.25 1 55.44 55 CYS B C 1
ATOM 2257 O O . CYS B 1 55 ? -40.25 31.438 27.922 1 55.44 55 CYS B O 1
ATOM 2259 N N . LYS B 1 56 ? -42.125 32.594 27.531 1 57.91 56 LYS B N 1
ATOM 2260 C CA . LYS B 1 56 ? -42.344 31.938 26.234 1 57.91 56 LYS B CA 1
ATOM 2261 C C . LYS B 1 56 ? -41.281 32.406 25.219 1 57.91 56 LYS B C 1
ATOM 2263 O O . LYS B 1 56 ? -40.812 31.594 24.406 1 57.91 56 LYS B O 1
ATOM 2268 N N . THR B 1 57 ? -40.938 33.625 25.344 1 57.19 57 THR B N 1
ATOM 2269 C CA . THR B 1 57 ? -39.906 34.125 24.438 1 57.19 57 THR B CA 1
ATOM 2270 C C . THR B 1 57 ? -38.562 33.5 24.797 1 57.19 57 THR B C 1
ATOM 2272 O O . THR B 1 57 ? -37.75 33.188 23.922 1 57.19 57 THR B O 1
ATOM 2275 N N . ARG B 1 58 ? -38.312 33.281 26.156 1 55.34 58 ARG B N 1
ATOM 2276 C CA . ARG B 1 58 ? -37.062 32.625 26.578 1 55.34 58 ARG B CA 1
ATOM 2277 C C . ARG B 1 58 ? -37.094 31.156 26.188 1 55.34 58 ARG B C 1
ATOM 2279 O O . ARG B 1 58 ? -36.031 30.609 25.812 1 55.34 58 ARG B O 1
ATOM 2286 N N . GLN B 1 59 ? -38.281 30.516 26.328 1 51.88 59 GLN B N 1
ATOM 2287 C CA . GLN B 1 59 ? -38.375 29.125 25.906 1 51.88 59 GLN B CA 1
ATOM 2288 C C . GLN B 1 59 ? -38.25 29 24.391 1 51.88 59 GLN B C 1
ATOM 2290 O O . GLN B 1 59 ? -37.625 28.062 23.891 1 51.88 59 GLN B O 1
ATOM 2295 N N . ARG B 1 60 ? -38.875 29.938 23.672 1 52.41 60 ARG B N 1
ATOM 2296 C CA . ARG B 1 60 ? -38.719 29.938 22.219 1 52.41 60 ARG B CA 1
ATOM 2297 C C . ARG B 1 60 ? -37.312 30.281 21.812 1 52.41 60 ARG B C 1
ATOM 2299 O O . ARG B 1 60 ? -36.781 29.719 20.844 1 52.41 60 ARG B O 1
ATOM 2306 N N . ARG B 1 61 ? -36.688 31.234 22.531 1 52.12 61 ARG B N 1
ATOM 2307 C CA . ARG B 1 61 ? -35.25 31.484 22.25 1 52.12 61 ARG B CA 1
ATOM 2308 C C . ARG B 1 61 ? -34.438 30.25 22.578 1 52.12 61 ARG B C 1
ATOM 2310 O O . ARG B 1 61 ? -33.469 29.938 21.859 1 52.12 61 ARG B O 1
ATOM 2317 N N . ARG B 1 62 ? -34.812 29.578 23.734 1 50.41 62 ARG B N 1
ATOM 2318 C CA . ARG B 1 62 ? -34.125 28.344 24.016 1 50.41 62 ARG B CA 1
ATOM 2319 C C . ARG B 1 62 ? -34.469 27.266 22.984 1 50.41 62 ARG B C 1
ATOM 2321 O O . ARG B 1 62 ? -33.594 26.484 22.594 1 50.41 62 ARG B O 1
ATOM 2328 N N . HIS B 1 63 ? -35.781 27.109 22.641 1 48.97 63 HIS B N 1
ATOM 2329 C CA . HIS B 1 63 ? -36.125 26.141 21.625 1 48.97 63 HIS B CA 1
ATOM 2330 C C . HIS B 1 63 ? -35.594 26.547 20.266 1 48.97 63 HIS B C 1
ATOM 2332 O O . HIS B 1 63 ? -35.188 25.688 19.469 1 48.97 63 HIS B O 1
ATOM 2338 N N . ASN B 1 64 ? -35.812 27.812 19.938 1 46.53 64 ASN B N 1
ATOM 2339 C CA . ASN B 1 64 ? -35.281 28.219 18.641 1 46.53 64 ASN B CA 1
ATOM 2340 C C . ASN B 1 64 ? -33.781 28.297 18.641 1 46.53 64 ASN B C 1
ATOM 2342 O O . ASN B 1 64 ? -33.156 28.547 17.594 1 46.53 64 ASN B O 1
ATOM 2346 N N . GLU B 1 65 ? -33.25 28.562 19.859 1 40.94 65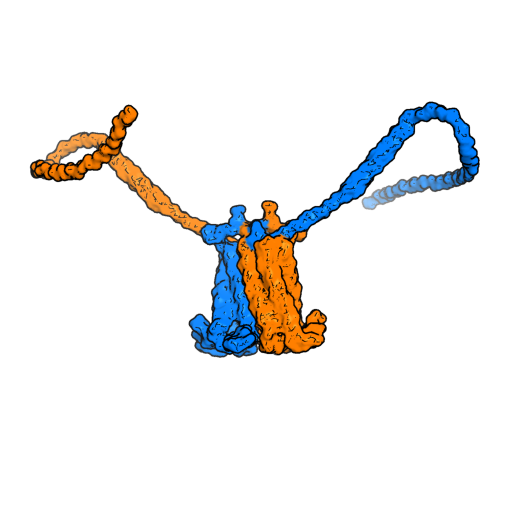 GLU B N 1
ATOM 2347 C CA . GLU B 1 65 ? -31.828 28.328 19.859 1 40.94 65 GLU B CA 1
ATOM 2348 C C . GLU B 1 65 ? -31.5 26.875 19.594 1 40.94 65 GLU B C 1
ATOM 2350 O O . GLU B 1 65 ? -30.906 26.188 20.438 1 40.94 65 GLU B O 1
ATOM 2355 N N . GLY B 1 66 ? -32.531 25.984 19.391 1 40.94 66 GLY B N 1
ATOM 2356 C CA . GLY B 1 66 ? -31.984 24.828 18.703 1 40.94 66 GLY B CA 1
ATOM 2357 C C . GLY B 1 66 ? -30.875 25.203 17.734 1 40.94 66 GLY B C 1
ATOM 2358 O O . GLY B 1 66 ? -31.125 25.828 16.688 1 40.94 66 GLY B O 1
ATOM 2359 N N . SER B 1 67 ? -29.828 25.75 18.266 1 40.09 67 SER B N 1
ATOM 2360 C CA . SER B 1 67 ? -28.609 25.875 17.469 1 40.09 67 SER B CA 1
ATOM 2361 C C . SER B 1 67 ? -28.547 24.812 16.375 1 40.09 67 SER B C 1
ATOM 2363 O O . SER B 1 67 ? -28.5 23.625 16.672 1 40.09 67 SER B O 1
ATOM 2365 N N . ASN B 1 68 ? -29.453 24.75 15.422 1 42.53 68 ASN B N 1
ATOM 2366 C CA . ASN B 1 68 ? -28.984 24.062 14.219 1 42.53 68 ASN B CA 1
ATOM 2367 C C . ASN B 1 68 ? -27.469 24.062 14.117 1 42.53 68 ASN B C 1
ATOM 2369 O O . ASN B 1 68 ? -26.875 25 13.586 1 42.53 68 ASN B O 1
ATOM 2373 N N . VAL B 1 69 ? -26.875 23.797 15.125 1 45.31 69 VAL B N 1
ATOM 2374 C CA . VAL B 1 69 ? -25.469 23.469 14.906 1 45.31 69 VAL B CA 1
ATOM 2375 C C . VAL B 1 69 ? -25.297 22.797 13.555 1 45.31 69 VAL B C 1
ATOM 2377 O O . VAL B 1 69 ? -25.5 21.578 13.422 1 45.31 69 VAL B O 1
ATOM 2380 N N . ARG B 1 70 ? -25.953 23.266 12.555 1 45.78 70 ARG B N 1
ATOM 2381 C CA . ARG B 1 70 ? -25.453 22.844 11.242 1 45.78 70 ARG B CA 1
ATOM 2382 C C . ARG B 1 70 ? -23.969 22.531 11.289 1 45.78 70 ARG B C 1
ATOM 2384 O O . ARG B 1 70 ? -23.141 23.422 11.43 1 45.78 70 ARG B O 1
ATOM 2391 N N . MET B 1 71 ? -23.609 21.484 11.969 1 49.41 71 MET B N 1
ATOM 2392 C CA . MET B 1 71 ? -22.234 21.016 11.781 1 49.41 71 MET B CA 1
ATOM 2393 C C . MET B 1 71 ? -21.703 21.391 10.406 1 49.41 71 MET B C 1
ATOM 2395 O O . MET B 1 71 ? -22.281 21.016 9.391 1 49.41 71 MET B O 1
ATOM 2399 N N . ASN B 1 72 ? -21.5 22.656 10.172 1 53.91 72 ASN B N 1
ATOM 2400 C CA . ASN B 1 72 ? -20.828 23.016 8.938 1 53.91 72 ASN B CA 1
ATOM 2401 C C . ASN B 1 72 ? -19.859 21.922 8.492 1 53.91 72 ASN B C 1
ATOM 2403 O O . ASN B 1 72 ? -18.766 21.797 9.039 1 53.91 72 ASN B O 1
ATOM 2407 N N . LEU B 1 73 ? -20.375 20.703 8.133 1 66.81 73 LEU B N 1
ATOM 2408 C CA . LEU B 1 73 ? -19.609 19.562 7.633 1 66.81 73 LEU B CA 1
ATOM 2409 C C . LEU B 1 73 ? -18.766 19.969 6.426 1 66.81 73 LEU B C 1
ATOM 2411 O O . LEU B 1 73 ? -19.234 19.891 5.289 1 66.81 73 LEU B O 1
ATOM 2415 N N . SER B 1 74 ? -17.703 20.75 6.613 1 88.31 74 SER B N 1
ATOM 2416 C CA . SER B 1 74 ? -16.828 21.109 5.508 1 88.31 74 SER B CA 1
ATOM 2417 C C . SER B 1 74 ? -15.773 20.047 5.273 1 88.31 74 SER B C 1
ATOM 2419 O O . SER B 1 74 ? -14.797 19.938 6.023 1 88.31 74 SER B O 1
ATOM 2421 N N . PHE B 1 75 ? -16.047 19.203 4.305 1 96.12 75 PHE B N 1
ATOM 2422 C CA . PHE B 1 75 ? -15.047 18.234 3.865 1 96.12 75 PHE B CA 1
ATOM 2423 C C . PHE B 1 75 ? -13.82 18.938 3.309 1 96.12 75 PHE B C 1
ATOM 2425 O O . PHE B 1 75 ? -13.812 20.156 3.133 1 96.12 75 PHE B O 1
ATOM 2432 N N . ASN B 1 76 ? -12.773 18.156 3.217 1 97.69 76 ASN B N 1
ATOM 2433 C CA . ASN B 1 76 ? -11.492 18.688 2.76 1 97.69 76 ASN B CA 1
ATOM 2434 C C . ASN B 1 76 ? -10.906 17.844 1.632 1 97.69 76 ASN B C 1
ATOM 2436 O O . ASN B 1 76 ? -11.25 16.672 1.481 1 97.69 76 ASN B O 1
ATOM 2440 N N . ILE B 1 77 ? -10.133 18.516 0.846 1 98.38 77 ILE B N 1
ATOM 2441 C CA . ILE B 1 77 ? -9.227 17.781 -0.021 1 98.38 77 ILE B CA 1
ATOM 2442 C C . ILE B 1 77 ? -8.031 17.281 0.791 1 98.38 77 ILE B C 1
ATOM 2444 O O . ILE B 1 77 ? -7.324 18.078 1.415 1 98.38 77 ILE B O 1
ATOM 2448 N N . ALA B 1 78 ? -7.746 16.031 0.699 1 98.56 78 ALA B N 1
ATOM 2449 C CA . ALA B 1 78 ? -6.836 15.359 1.627 1 98.56 78 ALA B CA 1
ATOM 2450 C C . ALA B 1 78 ? -5.457 16.016 1.608 1 98.56 78 ALA B C 1
ATOM 2452 O O . ALA B 1 78 ? -4.832 16.188 2.656 1 98.56 78 ALA B O 1
ATOM 2453 N N . GLU B 1 79 ? -5.008 16.375 0.443 1 98.62 79 GLU B N 1
ATOM 2454 C CA . GLU B 1 79 ? -3.617 16.797 0.33 1 98.62 79 GLU B CA 1
ATOM 2455 C C . GLU B 1 79 ? -3.5 18.328 0.365 1 98.62 79 GLU B C 1
ATOM 2457 O O . GLU B 1 79 ? -2.418 18.875 0.149 1 98.62 79 GLU B O 1
ATOM 2462 N N . ARG B 1 80 ? -4.551 18.984 0.596 1 97.56 80 ARG B N 1
ATOM 2463 C CA . ARG B 1 80 ? -4.508 20.438 0.695 1 97.56 80 ARG B CA 1
ATOM 2464 C C . ARG B 1 80 ? -4.555 20.891 2.15 1 97.56 80 ARG B C 1
ATOM 2466 O O . ARG B 1 80 ? -5.281 20.312 2.961 1 97.56 80 ARG B O 1
ATOM 2473 N N . GLY B 1 81 ? -3.742 21.906 2.412 1 96.06 81 GLY B N 1
ATOM 2474 C CA . GLY B 1 81 ? -3.725 22.453 3.758 1 96.06 81 GLY B CA 1
ATOM 2475 C C . GLY B 1 81 ? -2.654 21.844 4.641 1 96.06 81 GLY B C 1
ATOM 2476 O O . GLY B 1 81 ? -1.751 21.172 4.148 1 96.06 81 GLY B O 1
ATOM 2477 N N . ASP B 1 82 ? -2.736 22.203 5.957 1 96.81 82 ASP B N 1
ATOM 2478 C CA . ASP B 1 82 ? -1.75 21.766 6.941 1 96.81 82 ASP B CA 1
ATOM 2479 C C . ASP B 1 82 ? -2.424 21.094 8.133 1 96.81 82 ASP B C 1
ATOM 2481 O O . ASP B 1 82 ? -3.619 21.281 8.367 1 96.81 82 ASP B O 1
ATOM 2485 N N . GLY B 1 83 ? -1.566 20.25 8.742 1 96.81 83 GLY B N 1
ATOM 2486 C CA . GLY B 1 83 ? -2.078 19.609 9.945 1 96.81 83 GLY B CA 1
ATOM 2487 C C . GLY B 1 83 ? -1.077 18.672 10.594 1 96.81 83 GLY B C 1
ATOM 2488 O O . GLY B 1 83 ? 0.112 18.703 10.273 1 96.81 83 GLY B O 1
ATOM 2489 N N . SER B 1 84 ? -1.633 17.984 11.57 1 97.69 84 SER B N 1
ATOM 2490 C CA . SER B 1 84 ? -0.806 17.047 12.328 1 97.69 84 SER B CA 1
ATOM 2491 C C . SER B 1 84 ? -0.361 15.875 11.461 1 97.69 84 SER B C 1
ATOM 2493 O O . SER B 1 84 ? -1.146 15.352 10.664 1 97.69 84 SER B O 1
ATOM 2495 N N . TYR B 1 85 ? 0.835 15.414 11.641 1 98.25 85 TYR B N 1
ATOM 2496 C CA . TYR B 1 85 ? 1.375 14.281 10.906 1 98.25 85 TYR B CA 1
ATOM 2497 C C . TYR B 1 85 ? 1.092 12.969 11.633 1 98.25 85 TYR B C 1
ATOM 2499 O O . TYR B 1 85 ? 1.542 11.906 11.203 1 98.25 85 TYR B O 1
ATOM 2507 N N . ARG B 1 86 ? 0.291 12.969 12.633 1 98.12 86 ARG B N 1
ATOM 2508 C CA . ARG B 1 86 ? -0.016 11.781 13.43 1 98.12 86 ARG B CA 1
ATOM 2509 C C . ARG B 1 86 ? -0.634 10.688 12.562 1 98.12 86 ARG B C 1
ATOM 2511 O O . ARG B 1 86 ? -0.484 9.5 12.852 1 98.12 86 ARG B O 1
ATOM 2518 N N . LEU B 1 87 ? -1.323 11.07 11.516 1 98.38 87 LEU B N 1
ATOM 2519 C CA . LEU B 1 87 ? -1.949 10.078 10.648 1 98.38 87 LEU B CA 1
ATOM 2520 C C . LEU B 1 87 ? -0.896 9.234 9.945 1 98.38 87 LEU B C 1
ATOM 2522 O O . LEU B 1 87 ? -1.186 8.125 9.492 1 98.38 87 LEU B O 1
ATOM 2526 N N . LEU B 1 88 ? 0.317 9.703 9.867 1 98.81 88 LEU B N 1
ATOM 2527 C CA . LEU B 1 88 ? 1.389 8.961 9.211 1 98.81 88 LEU B CA 1
ATOM 2528 C C . LEU B 1 88 ? 1.827 7.777 10.062 1 98.81 88 LEU B C 1
ATOM 2530 O O . LEU B 1 88 ? 2.508 6.875 9.578 1 98.81 88 LEU B O 1
ATOM 2534 N N . ALA B 1 89 ? 1.462 7.742 11.328 1 98.88 89 ALA B N 1
ATOM 2535 C CA . ALA B 1 89 ? 1.725 6.578 12.172 1 98.88 89 ALA B CA 1
ATOM 2536 C C . ALA B 1 89 ? 1.054 5.328 11.609 1 98.88 89 ALA B C 1
ATOM 2538 O O . ALA B 1 89 ? 1.587 4.223 11.727 1 98.88 89 ALA B O 1
ATOM 2539 N N . ILE B 1 90 ? -0.077 5.504 11.008 1 98.94 90 ILE B N 1
ATOM 2540 C CA . ILE B 1 90 ? -0.786 4.395 10.383 1 98.94 90 ILE B CA 1
ATOM 2541 C C . ILE B 1 90 ? 0.094 3.762 9.305 1 98.94 90 ILE B C 1
ATOM 2543 O O . ILE B 1 90 ? 0.211 2.537 9.227 1 98.94 90 ILE B O 1
ATOM 2547 N N . LEU B 1 91 ? 0.724 4.59 8.547 1 98.94 91 LEU B N 1
ATOM 2548 C CA . LEU B 1 91 ? 1.577 4.113 7.469 1 98.94 91 LEU B CA 1
ATOM 2549 C C . LEU B 1 91 ? 2.826 3.432 8.016 1 98.94 91 LEU B C 1
ATOM 2551 O O . LEU B 1 91 ? 3.232 2.379 7.52 1 98.94 91 LEU B O 1
ATOM 2555 N N . ARG B 1 92 ? 3.447 4.008 9.047 1 98.94 92 ARG B N 1
ATOM 2556 C CA . ARG B 1 92 ? 4.633 3.383 9.625 1 98.94 92 ARG B CA 1
ATOM 2557 C C . ARG B 1 92 ? 4.32 1.978 10.125 1 98.94 92 ARG B C 1
ATOM 2559 O O . ARG B 1 92 ? 5.004 1.018 9.766 1 98.94 92 ARG B O 1
ATOM 2566 N N . TRP B 1 93 ? 3.328 1.823 10.852 1 98.94 93 TRP B N 1
ATOM 2567 C CA . TRP B 1 93 ? 3.098 0.552 11.531 1 98.94 93 TRP B CA 1
ATOM 2568 C C . TRP B 1 93 ? 2.582 -0.5 10.555 1 98.94 93 TRP B C 1
ATOM 2570 O O . TRP B 1 93 ? 2.879 -1.688 10.703 1 98.94 93 TRP B O 1
ATOM 2580 N N . VAL B 1 94 ? 1.802 -0.089 9.539 1 98.94 94 VAL B N 1
ATOM 2581 C CA . VAL B 1 94 ? 1.407 -1.096 8.555 1 98.94 94 VAL B CA 1
ATOM 2582 C C . VAL B 1 94 ? 2.635 -1.578 7.789 1 98.94 94 VAL B C 1
ATOM 2584 O O . VAL B 1 94 ? 2.721 -2.752 7.418 1 98.94 94 VAL B O 1
ATOM 2587 N N . MET B 1 95 ? 3.568 -0.687 7.547 1 99 95 MET B N 1
ATOM 2588 C CA . MET B 1 95 ? 4.777 -1.112 6.852 1 99 95 MET B CA 1
ATOM 2589 C C . MET B 1 95 ? 5.621 -2.027 7.73 1 99 95 MET B C 1
ATOM 2591 O O . MET B 1 95 ? 6.277 -2.945 7.234 1 99 95 MET B O 1
ATOM 2595 N N . VAL B 1 96 ? 5.645 -1.759 9.055 1 99 96 VAL B N 1
ATOM 2596 C CA . VAL B 1 96 ? 6.301 -2.686 9.969 1 99 96 VAL B CA 1
ATOM 2597 C C . VAL B 1 96 ? 5.656 -4.066 9.852 1 99 96 VAL B C 1
ATOM 2599 O O . VAL B 1 96 ? 6.355 -5.074 9.734 1 99 96 VAL B O 1
ATOM 2602 N N . VAL B 1 97 ? 4.363 -4.121 9.812 1 98.94 97 VAL B N 1
ATOM 2603 C CA . VAL B 1 97 ? 3.631 -5.379 9.695 1 98.94 97 VAL B CA 1
ATOM 2604 C C . VAL B 1 97 ? 3.994 -6.066 8.383 1 98.94 97 VAL B C 1
ATOM 2606 O O . VAL B 1 97 ? 4.25 -7.273 8.352 1 98.94 97 VAL B O 1
ATOM 2609 N N . ILE B 1 98 ? 4.062 -5.312 7.281 1 98.88 98 ILE B N 1
ATOM 2610 C CA . ILE B 1 98 ? 4.379 -5.855 5.965 1 98.88 98 ILE B CA 1
ATOM 2611 C C . ILE B 1 98 ? 5.789 -6.449 5.977 1 98.88 98 ILE B C 1
ATOM 2613 O O . ILE B 1 98 ? 5.988 -7.594 5.566 1 98.88 98 ILE B O 1
ATOM 2617 N N . PHE B 1 99 ? 6.711 -5.707 6.488 1 98.94 99 PHE B N 1
ATOM 2618 C CA . PHE B 1 99 ? 8.094 -6.152 6.434 1 98.94 99 PHE B CA 1
ATOM 2619 C C . PHE B 1 99 ? 8.32 -7.336 7.363 1 98.94 99 PHE B C 1
ATOM 2621 O O . PHE B 1 99 ? 9.102 -8.242 7.051 1 98.94 99 PHE B O 1
ATOM 2628 N N . VAL B 1 100 ? 7.68 -7.371 8.508 1 98.62 100 VAL B N 1
ATOM 2629 C CA . VAL B 1 100 ? 7.785 -8.523 9.398 1 98.62 100 VAL B CA 1
ATOM 2630 C C . VAL B 1 100 ? 7.172 -9.75 8.734 1 98.62 100 VAL B C 1
ATOM 2632 O O . VAL B 1 100 ? 7.789 -10.82 8.703 1 98.62 100 VAL B O 1
ATOM 2635 N N . SER B 1 101 ? 6.016 -9.586 8.172 1 97.69 101 SER B N 1
ATOM 2636 C CA . SER B 1 101 ? 5.273 -10.711 7.613 1 97.69 101 SER B CA 1
ATOM 2637 C C . SER B 1 101 ? 5.984 -11.289 6.395 1 97.69 101 SER B C 1
ATOM 2639 O O . SER B 1 101 ? 6.188 -12.5 6.305 1 97.69 101 SER B O 1
ATOM 2641 N N . PHE B 1 102 ? 6.383 -10.406 5.5 1 97.69 102 PHE B N 1
ATOM 2642 C CA . PHE B 1 102 ? 7.043 -10.875 4.289 1 97.69 102 PHE B CA 1
ATOM 2643 C C . PHE B 1 102 ? 8.453 -11.367 4.598 1 97.69 102 PHE B C 1
ATOM 2645 O O . PHE B 1 102 ? 8.938 -12.305 3.963 1 97.69 102 PHE B O 1
ATOM 2652 N N . GLY B 1 103 ? 9.094 -10.711 5.543 1 97.88 103 GLY B N 1
ATOM 2653 C CA . GLY B 1 103 ? 10.398 -11.195 5.977 1 97.88 103 GLY B CA 1
ATOM 2654 C C . GLY B 1 103 ? 10.352 -12.594 6.547 1 97.88 103 GLY B C 1
ATOM 2655 O O . GLY B 1 103 ? 11.211 -13.43 6.234 1 97.88 103 GLY B O 1
ATOM 2656 N N . MET B 1 104 ? 9.375 -12.875 7.348 1 95.81 104 MET B N 1
ATOM 2657 C CA . MET B 1 104 ? 9.211 -14.195 7.941 1 95.81 104 MET B CA 1
ATOM 2658 C C . MET B 1 104 ? 8.922 -15.242 6.871 1 95.81 104 MET B C 1
ATOM 2660 O O . MET B 1 104 ? 9.43 -16.359 6.941 1 95.81 104 MET B O 1
ATOM 2664 N N . GLN B 1 105 ? 8.148 -14.883 5.887 1 94.94 105 GLN B N 1
ATOM 2665 C CA . GLN B 1 105 ? 7.789 -15.82 4.828 1 94.94 105 GLN B CA 1
ATOM 2666 C C . GLN B 1 105 ? 9.023 -16.266 4.047 1 94.94 105 GLN B C 1
ATOM 2668 O O . GLN B 1 105 ? 9.031 -17.344 3.453 1 94.94 105 GLN B O 1
ATOM 2673 N N . LYS B 1 106 ? 10.094 -15.445 4.059 1 96.06 106 LYS B N 1
ATOM 2674 C CA . LYS B 1 106 ? 11.289 -15.75 3.268 1 96.06 106 LYS B CA 1
ATOM 2675 C C . LYS B 1 106 ? 12.047 -16.938 3.854 1 96.06 106 LYS B C 1
ATOM 2677 O O . LYS B 1 106 ? 12.953 -17.469 3.215 1 96.06 106 LYS B O 1
ATOM 2682 N N . PHE B 1 107 ? 11.641 -17.359 4.992 1 94.38 107 PHE B N 1
ATOM 2683 C CA . PHE B 1 107 ? 12.312 -18.5 5.617 1 94.38 107 PHE B CA 1
ATOM 2684 C C . PHE B 1 107 ? 11.531 -19.781 5.379 1 94.38 107 PHE B C 1
ATOM 2686 O O . PHE B 1 107 ? 11.922 -20.844 5.863 1 94.38 107 PHE B O 1
ATOM 2693 N N . THR B 1 108 ? 10.477 -19.688 4.566 1 92.19 108 THR B N 1
ATOM 2694 C CA . THR B 1 108 ? 9.711 -20.875 4.184 1 92.19 108 THR B CA 1
ATOM 2695 C C . THR B 1 108 ? 10.148 -21.375 2.811 1 92.19 108 THR B C 1
ATOM 2697 O O . THR B 1 108 ? 10.461 -20.578 1.923 1 92.19 108 THR B O 1
ATOM 2700 N N . PRO B 1 109 ? 10.102 -22.703 2.633 1 91.5 109 PRO B N 1
ATOM 2701 C CA . PRO B 1 109 ? 10.453 -23.234 1.315 1 91.5 109 PRO B CA 1
ATOM 2702 C C . PRO B 1 109 ? 9.516 -22.75 0.213 1 91.5 109 PRO B C 1
ATOM 2704 O O . PRO B 1 109 ? 9.945 -22.547 -0.925 1 91.5 109 PRO B O 1
ATOM 2707 N N . GLN B 1 110 ? 8.312 -22.562 0.514 1 90.19 110 GLN B N 1
ATOM 2708 C CA . GLN B 1 110 ? 7.316 -22.094 -0.446 1 90.19 110 GLN B CA 1
ATOM 2709 C C . GLN B 1 110 ? 7.672 -20.703 -0.976 1 90.19 110 GLN B C 1
ATOM 2711 O O . GLN B 1 110 ? 7.629 -20.469 -2.186 1 90.19 110 GLN B O 1
ATOM 2716 N N . SER B 1 111 ? 7.992 -19.875 -0.038 1 93.06 111 SER B N 1
ATOM 2717 C CA . SER B 1 111 ? 8.359 -18.531 -0.447 1 93.06 111 SER B CA 1
ATOM 2718 C C . SER B 1 111 ? 9.672 -18.516 -1.221 1 93.06 111 SER B C 1
ATOM 2720 O O . SER B 1 111 ? 9.805 -17.812 -2.221 1 93.06 111 SER B O 1
ATOM 2722 N N . ALA B 1 112 ? 10.602 -19.297 -0.754 1 94.5 112 ALA B N 1
ATOM 2723 C CA . ALA B 1 112 ? 11.883 -19.375 -1.449 1 94.5 112 ALA B CA 1
ATOM 2724 C C . ALA B 1 112 ? 11.695 -19.812 -2.9 1 94.5 112 ALA B C 1
ATOM 2726 O O . ALA B 1 112 ? 12.281 -19.219 -3.811 1 94.5 112 ALA B O 1
ATOM 2727 N N . GLN B 1 113 ? 10.906 -20.781 -3.117 1 94.94 113 GLN B N 1
ATOM 2728 C CA . GLN B 1 113 ? 10.617 -21.25 -4.469 1 94.94 113 GLN B CA 1
ATOM 2729 C C . GLN B 1 113 ? 9.891 -20.188 -5.285 1 94.94 113 GLN B C 1
ATOM 2731 O O . GLN B 1 113 ? 10.172 -20.016 -6.473 1 94.94 113 GLN B O 1
ATOM 2736 N N . GLY B 1 114 ? 9 -19.484 -4.664 1 93.62 114 GLY B N 1
ATOM 2737 C CA . GLY B 1 114 ? 8.156 -18.531 -5.348 1 93.62 114 GLY B CA 1
ATOM 2738 C C . GLY B 1 114 ? 8.906 -17.297 -5.812 1 93.62 114 GLY B C 1
ATOM 2739 O O . GLY B 1 114 ? 8.539 -16.672 -6.82 1 93.62 114 GLY B O 1
ATOM 2740 N N . ILE B 1 115 ? 9.938 -16.938 -5.094 1 96.69 115 ILE B N 1
ATOM 2741 C CA . ILE B 1 115 ? 10.562 -15.664 -5.414 1 96.69 115 ILE B CA 1
ATOM 2742 C C . ILE B 1 115 ? 11.789 -15.898 -6.289 1 96.69 115 ILE B C 1
ATOM 2744 O O . ILE B 1 115 ? 12.398 -14.945 -6.789 1 96.69 115 ILE B O 1
ATOM 2748 N N . ALA B 1 116 ? 12.148 -17.141 -6.508 1 97.69 116 ALA B N 1
ATOM 2749 C CA . ALA B 1 116 ? 13.352 -17.484 -7.27 1 97.69 116 ALA B CA 1
ATOM 2750 C C . ALA B 1 116 ? 13.297 -16.891 -8.672 1 97.69 116 ALA B C 1
ATOM 2752 O O . ALA B 1 116 ? 14.305 -16.391 -9.188 1 97.69 116 ALA B O 1
ATOM 2753 N N . GLN B 1 117 ? 12.148 -16.938 -9.289 1 97.5 117 GLN B N 1
ATOM 2754 C CA . GLN B 1 117 ? 12.023 -16.438 -10.656 1 97.5 117 GLN B CA 1
ATOM 2755 C C . GLN B 1 117 ? 12.227 -14.922 -10.695 1 97.5 117 GLN B C 1
ATOM 2757 O O . GLN B 1 117 ? 12.711 -14.383 -11.695 1 97.5 117 GLN B O 1
ATOM 2762 N N . PHE B 1 118 ? 11.836 -14.195 -9.68 1 98.31 118 PHE B N 1
ATOM 2763 C CA . PHE B 1 118 ? 12.031 -12.758 -9.625 1 98.31 118 PHE B CA 1
ATOM 2764 C C . PHE B 1 118 ? 13.508 -12.406 -9.508 1 98.31 118 PHE B C 1
ATOM 2766 O O . PHE B 1 118 ? 14 -11.523 -10.203 1 98.31 118 PHE B O 1
ATOM 2773 N N . ILE B 1 119 ? 14.156 -13.156 -8.633 1 98.5 119 ILE B N 1
ATOM 2774 C CA . ILE B 1 119 ? 15.562 -12.914 -8.352 1 98.5 119 ILE B CA 1
ATOM 2775 C C . ILE B 1 119 ? 16.406 -13.234 -9.586 1 98.5 119 ILE B C 1
ATOM 2777 O O . ILE B 1 119 ? 17.219 -12.422 -10.023 1 98.5 119 ILE B O 1
ATOM 2781 N N . SER B 1 120 ? 16.156 -14.375 -10.227 1 98.38 120 SER B N 1
ATOM 2782 C CA . SER B 1 120 ? 16.984 -14.852 -11.328 1 98.38 120 SER B CA 1
ATOM 2783 C C . SER B 1 120 ? 16.875 -13.938 -12.547 1 98.38 120 SER B C 1
ATOM 2785 O O . SER B 1 120 ? 17.812 -13.828 -13.336 1 98.38 120 SER B O 1
ATOM 2787 N N . ASN B 1 121 ? 15.812 -13.219 -12.672 1 98.5 121 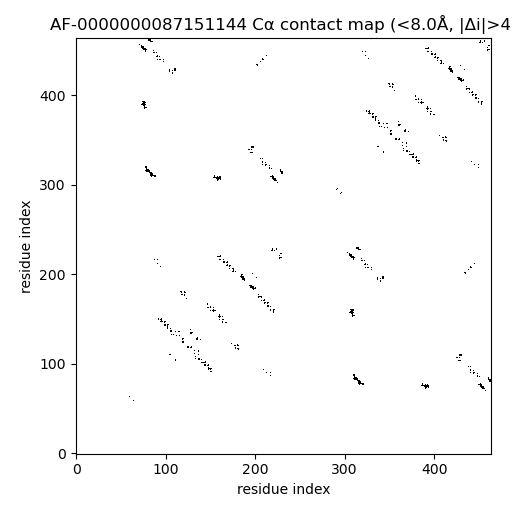ASN B N 1
ATOM 2788 C CA . ASN B 1 121 ? 15.578 -12.391 -13.852 1 98.5 121 ASN B CA 1
ATOM 2789 C C . ASN B 1 121 ? 15.836 -10.914 -13.562 1 98.5 121 ASN B C 1
ATOM 2791 O O . ASN B 1 121 ? 15.594 -10.062 -14.414 1 98.5 121 ASN B O 1
ATOM 2795 N N . SER B 1 122 ? 16.312 -10.641 -12.383 1 98.69 122 SER B N 1
ATOM 2796 C CA . SER B 1 122 ? 16.531 -9.25 -11.992 1 98.69 122 SER B CA 1
ATOM 2797 C C . SER B 1 122 ? 17.984 -8.828 -12.258 1 98.69 122 SER B C 1
ATOM 2799 O O . SER B 1 122 ? 18.906 -9.461 -11.766 1 98.69 122 SER B O 1
ATOM 2801 N N . PRO B 1 123 ? 18.219 -7.746 -12.945 1 98.38 123 PRO B N 1
ATOM 2802 C CA . PRO B 1 123 ? 19.594 -7.27 -13.102 1 98.38 123 PRO B CA 1
ATOM 2803 C C . PRO B 1 123 ? 20.172 -6.727 -11.797 1 98.38 123 PRO B C 1
ATOM 2805 O O . PRO B 1 123 ? 21.391 -6.582 -11.672 1 98.38 123 PRO B O 1
ATOM 2808 N N . LEU B 1 124 ? 19.328 -6.504 -10.82 1 98.31 124 LEU B N 1
ATOM 2809 C CA . LEU B 1 124 ? 19.781 -5.859 -9.586 1 98.31 124 LEU B CA 1
ATOM 2810 C C . LEU B 1 124 ? 20.172 -6.895 -8.547 1 98.31 124 LEU B C 1
ATOM 2812 O O . LEU B 1 124 ? 21.156 -6.719 -7.828 1 98.31 124 LEU B O 1
ATOM 2816 N N . VAL B 1 125 ? 19.406 -8.039 -8.547 1 98.56 125 VAL B N 1
ATOM 2817 C CA . VAL B 1 125 ? 19.641 -8.906 -7.395 1 98.56 125 VAL B CA 1
ATOM 2818 C C . VAL B 1 125 ? 19.922 -10.328 -7.867 1 98.56 125 VAL B C 1
ATOM 2820 O O . VAL B 1 125 ? 19.922 -11.273 -7.07 1 98.56 125 VAL B O 1
ATOM 2823 N N . PHE B 1 126 ? 20.188 -10.602 -9.109 1 98.31 126 PHE B N 1
ATOM 2824 C CA . PHE B 1 126 ? 20.438 -11.938 -9.648 1 98.31 126 PHE B CA 1
ATOM 2825 C C . PHE B 1 126 ? 21.641 -12.578 -8.969 1 98.31 126 PHE B C 1
ATOM 2827 O O . PHE B 1 126 ? 21.719 -13.805 -8.883 1 98.31 126 PHE B O 1
ATOM 2834 N N . TRP B 1 127 ? 22.547 -11.781 -8.562 1 98.31 127 TRP B N 1
ATOM 2835 C CA . TRP B 1 127 ? 23.781 -12.273 -7.973 1 98.31 127 TRP B CA 1
ATOM 2836 C C . TRP B 1 127 ? 23.516 -13 -6.66 1 98.31 127 TRP B C 1
ATOM 2838 O O . TRP B 1 127 ? 24.359 -13.758 -6.172 1 98.31 127 TRP B O 1
ATOM 2848 N N . LEU B 1 128 ? 22.328 -12.828 -6.02 1 98.44 128 LEU B N 1
ATOM 2849 C CA . LEU B 1 128 ? 21.969 -13.516 -4.781 1 98.44 128 LEU B CA 1
ATOM 2850 C C . LEU B 1 128 ? 21.891 -15.023 -4.996 1 98.44 128 LEU B C 1
ATOM 2852 O O . LEU B 1 128 ? 21.906 -15.789 -4.035 1 98.44 128 LEU B O 1
ATOM 2856 N N . GLN B 1 129 ? 21.859 -15.43 -6.227 1 98.25 129 GLN B N 1
ATOM 2857 C CA . GLN B 1 129 ? 21.688 -16.844 -6.555 1 98.25 129 GLN B CA 1
ATOM 2858 C C . GLN B 1 129 ? 22.891 -17.656 -6.098 1 98.25 129 GLN B C 1
ATOM 2860 O O . GLN B 1 129 ? 22.812 -18.875 -5.953 1 98.25 129 GLN B O 1
ATOM 2865 N N . VAL B 1 130 ? 23.984 -17 -5.887 1 98.38 130 VAL B N 1
ATOM 2866 C CA . VAL B 1 130 ? 25.203 -17.688 -5.469 1 98.38 130 VAL B CA 1
ATOM 2867 C C . VAL B 1 130 ? 24.969 -18.375 -4.125 1 98.38 130 VAL B C 1
ATOM 2869 O O . VAL B 1 130 ? 25.625 -19.375 -3.814 1 98.38 130 VAL B O 1
ATOM 2872 N N . PHE B 1 131 ? 23.938 -17.922 -3.367 1 98.44 131 PHE B N 1
ATOM 2873 C CA . PHE B 1 131 ? 23.688 -18.469 -2.037 1 98.44 131 PHE B CA 1
ATOM 2874 C C . PHE B 1 131 ? 22.734 -19.656 -2.109 1 98.44 131 PHE B C 1
ATOM 2876 O O . PHE B 1 131 ? 22.375 -20.234 -1.081 1 98.44 131 PHE B O 1
ATOM 2883 N N . GLY B 1 132 ? 22.266 -20 -3.375 1 98.38 132 GLY B N 1
ATOM 2884 C CA . GLY B 1 132 ? 21.312 -21.078 -3.521 1 98.38 132 GLY B CA 1
ATOM 2885 C C . GLY B 1 132 ? 19.875 -20.656 -3.316 1 98.38 132 GLY B C 1
ATOM 2886 O O . GLY B 1 132 ? 19.609 -19.531 -2.887 1 98.38 132 GLY B O 1
ATOM 2887 N N . LEU B 1 133 ? 19.031 -21.594 -3.572 1 97.56 133 LEU B N 1
ATOM 2888 C CA . LEU B 1 133 ? 17.594 -21.328 -3.561 1 97.56 133 LEU B CA 1
ATOM 2889 C C . LEU B 1 133 ? 17.156 -20.812 -2.195 1 97.56 133 LEU B C 1
ATOM 2891 O O . LEU B 1 133 ? 16.516 -19.75 -2.102 1 97.56 133 LEU B O 1
ATOM 2895 N N . ARG B 1 134 ? 17.5 -21.469 -1.122 1 96.81 134 ARG B N 1
ATOM 2896 C CA . ARG B 1 134 ? 17.109 -21.047 0.218 1 96.81 134 ARG B CA 1
ATOM 2897 C C . ARG B 1 134 ? 17.922 -19.844 0.684 1 96.81 134 ARG B C 1
ATOM 2899 O O . ARG B 1 134 ? 17.406 -18.953 1.354 1 96.81 134 ARG B O 1
ATOM 2906 N N . GLY B 1 135 ? 19.172 -19.844 0.286 1 98.19 135 GLY B N 1
ATOM 2907 C CA . GLY B 1 135 ? 20.078 -18.797 0.726 1 98.19 135 GLY B CA 1
ATOM 2908 C C . GLY B 1 135 ? 19.688 -17.422 0.218 1 98.19 135 GLY B C 1
ATOM 2909 O O . GLY B 1 135 ? 19.781 -16.438 0.951 1 98.19 135 GLY B O 1
ATOM 2910 N N . GLU B 1 136 ? 19.312 -17.359 -1.03 1 98.38 136 GLU B N 1
ATOM 2911 C CA . GLU B 1 136 ? 18.906 -16.062 -1.57 1 98.38 136 GLU B CA 1
ATOM 2912 C C . GLU B 1 136 ? 17.672 -15.531 -0.863 1 98.38 136 GLU B C 1
ATOM 2914 O O . GLU B 1 136 ? 17.562 -14.328 -0.609 1 98.38 136 GLU B O 1
ATOM 2919 N N . ALA B 1 137 ? 16.797 -16.406 -0.492 1 97.75 137 ALA B N 1
ATOM 2920 C CA . ALA B 1 137 ? 15.602 -16.016 0.257 1 97.75 137 ALA B CA 1
ATOM 2921 C C . ALA B 1 137 ? 15.961 -15.578 1.675 1 97.75 137 ALA B C 1
ATOM 2923 O O . ALA B 1 137 ? 15.398 -14.609 2.195 1 97.75 137 ALA B O 1
ATOM 2924 N N . TYR B 1 138 ? 16.906 -16.266 2.297 1 98.06 138 TYR B N 1
ATOM 2925 C CA . TYR B 1 138 ? 17.328 -15.906 3.645 1 98.06 138 TYR B CA 1
ATOM 2926 C C . TYR B 1 138 ? 17.922 -14.5 3.676 1 98.06 138 TYR B C 1
ATOM 2928 O O . TYR B 1 138 ? 17.641 -13.727 4.598 1 98.06 138 TYR B O 1
ATOM 2936 N N . VAL B 1 139 ? 18.703 -14.242 2.705 1 98.44 139 VAL B N 1
ATOM 2937 C CA . VAL B 1 139 ? 19.312 -12.914 2.652 1 98.44 139 VAL B CA 1
ATOM 2938 C C . VAL B 1 139 ? 18.219 -11.852 2.578 1 98.44 139 VAL B C 1
ATOM 2940 O O . VAL B 1 139 ? 18.25 -10.875 3.334 1 98.44 139 VAL B O 1
ATOM 2943 N N . LEU B 1 140 ? 17.281 -12.039 1.723 1 98.5 140 LEU B N 1
ATOM 2944 C CA . LEU B 1 140 ? 16.188 -11.086 1.587 1 98.5 140 LEU B CA 1
ATOM 2945 C C . LEU B 1 140 ? 15.359 -11.016 2.867 1 98.5 140 LEU B C 1
ATOM 2947 O O . LEU B 1 140 ? 14.93 -9.938 3.277 1 98.5 140 LEU B O 1
ATOM 2951 N N . GLY B 1 141 ? 15.109 -12.141 3.457 1 98.19 141 GLY B N 1
ATOM 2952 C CA . GLY B 1 141 ? 14.383 -12.172 4.715 1 98.19 141 GLY B CA 1
ATOM 2953 C C . GLY B 1 141 ? 15.055 -11.367 5.812 1 98.19 141 GLY B C 1
ATOM 2954 O O . GLY B 1 141 ? 14.391 -10.594 6.512 1 98.19 141 GLY B O 1
ATOM 2955 N N . VAL B 1 142 ? 16.328 -11.484 5.953 1 98.69 142 VAL B N 1
ATOM 2956 C CA . VAL B 1 142 ? 17.078 -10.758 6.965 1 98.69 142 VAL B CA 1
ATOM 2957 C C . VAL B 1 142 ? 17.016 -9.258 6.684 1 98.69 142 VAL B C 1
ATOM 2959 O O . VAL B 1 142 ? 16.828 -8.453 7.602 1 98.69 142 VAL B O 1
ATOM 2962 N N . VAL B 1 143 ? 17.156 -8.938 5.441 1 98.75 143 VAL B N 1
ATOM 2963 C CA . VAL B 1 143 ? 17.078 -7.527 5.059 1 98.75 143 VAL B CA 1
ATOM 2964 C C . VAL B 1 143 ? 15.695 -6.973 5.418 1 98.75 143 VAL B C 1
ATOM 2966 O O . VAL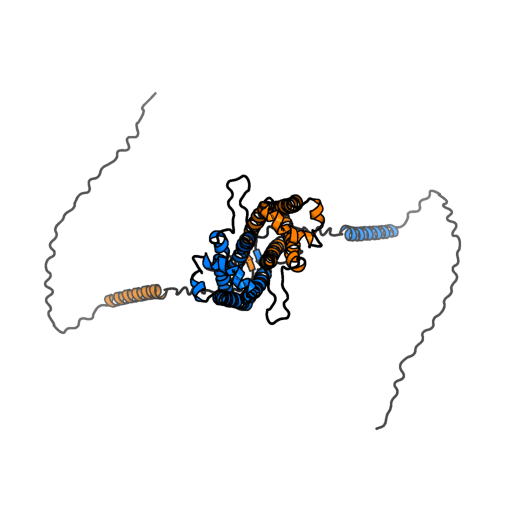 B 1 143 ? 15.594 -5.91 6.039 1 98.75 143 VAL B O 1
ATOM 2969 N N . GLU B 1 144 ? 14.719 -7.684 5.051 1 98.81 144 GLU B N 1
ATOM 2970 C CA . GLU B 1 144 ? 13.359 -7.219 5.297 1 98.81 144 GLU B CA 1
ATOM 2971 C C . GLU B 1 144 ? 13.07 -7.129 6.793 1 98.81 144 GLU B C 1
ATOM 2973 O O . GLU B 1 144 ? 12.477 -6.156 7.262 1 98.81 144 GLU B O 1
ATOM 2978 N N . LEU B 1 145 ? 13.477 -8.086 7.543 1 98.88 145 LEU B N 1
ATOM 2979 C CA . LEU B 1 145 ? 13.289 -8.031 8.992 1 98.88 145 LEU B CA 1
ATOM 2980 C C . LEU B 1 145 ? 14.109 -6.898 9.602 1 98.88 145 LEU B C 1
ATOM 2982 O O . LEU B 1 145 ? 13.664 -6.25 10.555 1 98.88 145 LEU B O 1
ATOM 2986 N N . GLY B 1 146 ? 15.273 -6.656 9.109 1 98.94 146 GLY B N 1
ATOM 2987 C CA . GLY B 1 146 ? 16.062 -5.512 9.531 1 98.94 146 GLY B CA 1
ATOM 2988 C C . GLY B 1 146 ? 15.367 -4.184 9.289 1 98.94 146 GLY B C 1
ATOM 2989 O O . GLY B 1 146 ? 15.375 -3.307 10.156 1 98.94 146 GLY B O 1
ATOM 2990 N N . ILE B 1 147 ? 14.766 -4.07 8.156 1 98.94 147 ILE B N 1
ATOM 2991 C CA . ILE B 1 147 ? 14.031 -2.854 7.828 1 98.94 147 ILE B CA 1
ATOM 2992 C C . ILE B 1 147 ? 12.844 -2.697 8.781 1 98.94 147 ILE B C 1
ATOM 2994 O O . ILE B 1 147 ? 12.547 -1.591 9.234 1 98.94 147 ILE B O 1
ATOM 2998 N N . ALA B 1 148 ? 12.172 -3.82 9.039 1 98.94 148 ALA B N 1
ATOM 2999 C CA . ALA B 1 148 ? 11.062 -3.777 9.992 1 98.94 148 ALA B CA 1
ATOM 3000 C C . ALA B 1 148 ? 11.516 -3.211 11.336 1 98.94 148 ALA B C 1
ATOM 3002 O O . ALA B 1 148 ? 10.844 -2.354 11.914 1 98.94 148 ALA B O 1
ATOM 3003 N N . VAL B 1 149 ? 12.617 -3.631 11.812 1 98.94 149 VAL B N 1
ATOM 3004 C CA . VAL B 1 149 ? 13.164 -3.17 13.086 1 98.94 149 VAL B CA 1
ATOM 3005 C C . VAL B 1 149 ? 13.5 -1.681 13 1 98.94 149 VAL B C 1
ATOM 3007 O O . VAL B 1 149 ? 13.18 -0.913 13.906 1 98.94 149 VAL B O 1
ATOM 3010 N N . LEU B 1 150 ? 14.078 -1.297 11.938 1 98.94 150 LEU B N 1
ATOM 3011 C CA . LEU B 1 150 ? 14.445 0.103 11.758 1 98.94 150 LEU B CA 1
ATOM 3012 C C . LEU B 1 150 ? 13.211 0.989 11.703 1 98.94 150 LEU B C 1
ATOM 3014 O O . LEU B 1 150 ? 13.18 2.064 12.305 1 98.94 150 LEU B O 1
ATOM 3018 N N . LEU B 1 151 ? 12.25 0.563 10.977 1 98.94 151 LEU B N 1
ATOM 3019 C CA . LEU B 1 151 ? 11.008 1.328 10.891 1 98.94 151 LEU B CA 1
ATOM 3020 C C . LEU B 1 151 ? 10.336 1.423 12.258 1 98.94 151 LEU B C 1
ATOM 3022 O O . LEU B 1 151 ? 9.828 2.484 12.633 1 98.94 151 LEU B O 1
ATOM 3026 N N . ALA B 1 152 ? 10.289 0.311 12.984 1 98.94 152 ALA B N 1
ATOM 3027 C CA . ALA B 1 152 ? 9.719 0.332 14.32 1 98.94 152 ALA B CA 1
ATOM 3028 C C . ALA B 1 152 ? 10.492 1.272 15.242 1 98.94 152 ALA B C 1
ATOM 3030 O O . ALA B 1 152 ? 9.906 2.109 15.93 1 98.94 152 ALA B O 1
ATOM 3031 N N . ALA B 1 153 ? 11.75 1.156 15.219 1 98.88 153 ALA B N 1
ATOM 3032 C CA . ALA B 1 153 ? 12.609 2.01 16.031 1 98.88 153 ALA B CA 1
ATOM 3033 C C . ALA B 1 153 ? 12.508 3.469 15.594 1 98.88 153 ALA B C 1
ATOM 3035 O O . ALA B 1 153 ? 12.75 4.379 16.391 1 98.88 153 ALA B O 1
ATOM 3036 N N . GLY B 1 154 ? 12.156 3.662 14.328 1 98.81 154 GLY B N 1
ATOM 3037 C CA . GLY B 1 154 ? 12.008 5 13.781 1 98.81 154 GLY B CA 1
ATOM 3038 C C . GLY B 1 154 ? 10.906 5.797 14.445 1 98.81 154 GLY B C 1
ATOM 3039 O O . GLY B 1 154 ? 10.859 7.023 14.328 1 98.81 154 GLY B O 1
ATOM 3040 N N . ALA B 1 155 ? 10.047 5.117 15.117 1 98.62 155 ALA B N 1
ATOM 3041 C CA . ALA B 1 155 ? 9 5.809 15.859 1 98.62 155 ALA B CA 1
ATOM 3042 C C . ALA B 1 155 ? 9.57 6.551 17.062 1 98.62 155 ALA B C 1
ATOM 3044 O O . ALA B 1 155 ? 8.891 7.383 17.672 1 98.62 155 ALA B O 1
ATOM 3045 N N . PHE B 1 156 ? 10.844 6.277 17.359 1 98.31 156 PHE B N 1
ATOM 3046 C CA . PHE B 1 156 ? 11.43 6.844 18.562 1 98.31 156 PHE B CA 1
ATOM 3047 C C . PHE B 1 156 ? 12.719 7.598 18.234 1 98.31 156 PHE B C 1
ATOM 3049 O O . PHE B 1 156 ? 13.289 8.266 19.094 1 98.31 156 PHE B O 1
ATOM 3056 N N . SER B 1 157 ? 13.195 7.457 17.094 1 98.38 157 SER B N 1
ATOM 3057 C CA . SER B 1 157 ? 14.438 8.094 16.672 1 98.38 157 SER B CA 1
ATOM 3058 C C . SER B 1 157 ? 14.305 8.719 15.289 1 98.38 157 SER B C 1
ATOM 3060 O O . SER B 1 157 ? 14.031 8.016 14.312 1 98.38 157 SER B O 1
ATOM 3062 N N . PRO B 1 158 ? 14.57 10.008 15.195 1 98.12 158 PRO B N 1
ATOM 3063 C CA . PRO B 1 158 ? 14.438 10.688 13.906 1 98.12 158 PRO B CA 1
ATOM 3064 C C . PRO B 1 158 ? 15.344 10.102 12.828 1 98.12 158 PRO B C 1
ATOM 3066 O O . PRO B 1 158 ? 14.922 9.93 11.68 1 98.12 158 PRO B O 1
ATOM 3069 N N . LEU B 1 159 ? 16.516 9.836 13.195 1 98.12 159 LEU B N 1
ATOM 3070 C CA . LEU B 1 159 ? 17.469 9.297 12.234 1 98.12 159 LEU B CA 1
ATOM 3071 C C . LEU B 1 159 ? 17.031 7.91 11.758 1 98.12 159 LEU B C 1
ATOM 3073 O O . LEU B 1 159 ? 17.078 7.617 10.562 1 98.12 159 LEU B O 1
ATOM 3077 N N . LEU B 1 160 ? 16.625 7.082 12.641 1 98.75 160 LEU B N 1
ATOM 3078 C CA . LEU B 1 160 ? 16.188 5.738 12.281 1 98.75 160 LEU B CA 1
ATOM 3079 C C . LEU B 1 160 ? 14.898 5.781 11.461 1 98.75 160 LEU B C 1
ATOM 3081 O O . LEU B 1 160 ? 14.68 4.922 10.609 1 98.75 160 LEU B O 1
ATOM 3085 N N . SER B 1 161 ? 14.125 6.832 11.727 1 98.81 161 SER B N 1
ATOM 3086 C CA . SER B 1 161 ? 12.938 7.031 10.898 1 98.81 161 SER B CA 1
ATOM 3087 C C . SER B 1 161 ? 13.32 7.238 9.438 1 98.81 161 SER B C 1
ATOM 3089 O O . SER B 1 161 ? 12.742 6.605 8.547 1 98.81 161 SER B O 1
ATOM 3091 N N . ALA B 1 162 ? 14.305 8.008 9.227 1 98.75 162 ALA B N 1
ATOM 3092 C CA . ALA B 1 162 ? 14.75 8.305 7.867 1 98.75 162 ALA B CA 1
ATOM 3093 C C . ALA B 1 162 ? 15.422 7.094 7.23 1 98.75 162 ALA B C 1
ATOM 3095 O O . ALA B 1 162 ? 15.133 6.738 6.086 1 98.75 162 ALA B O 1
ATOM 3096 N N . ILE B 1 163 ? 16.266 6.445 7.934 1 98.88 163 ILE B N 1
ATOM 3097 C CA . ILE B 1 163 ? 17.031 5.32 7.402 1 98.88 163 ILE B CA 1
ATOM 3098 C C . ILE B 1 163 ? 16.078 4.168 7.07 1 98.88 163 ILE B C 1
ATOM 3100 O O . ILE B 1 163 ? 16.172 3.576 5.992 1 98.88 163 ILE B O 1
ATOM 3104 N N . GLY B 1 164 ? 15.188 3.871 8.008 1 98.94 164 GLY B N 1
ATOM 3105 C CA . GLY B 1 164 ? 14.219 2.816 7.758 1 98.94 164 GLY B CA 1
ATOM 3106 C C . GLY B 1 164 ? 13.352 3.08 6.539 1 98.94 164 GLY B C 1
ATOM 3107 O O . GLY B 1 164 ? 13.148 2.191 5.711 1 98.94 164 GLY B O 1
ATOM 3108 N N . SER B 1 165 ? 12.922 4.297 6.438 1 98.94 165 SER B N 1
ATOM 3109 C CA . SER B 1 165 ? 12.086 4.648 5.293 1 98.94 165 SER B CA 1
ATOM 3110 C C . SER B 1 165 ? 12.883 4.602 3.994 1 98.94 165 SER B C 1
ATOM 3112 O O . SER B 1 165 ? 12.383 4.141 2.967 1 98.94 165 SER B O 1
ATOM 3114 N N . PHE B 1 166 ? 14.133 4.992 4.051 1 98.94 166 PHE B N 1
ATOM 3115 C CA . PHE B 1 166 ? 14.984 4.961 2.871 1 98.94 166 PHE B CA 1
ATOM 3116 C C . PHE B 1 166 ? 15.242 3.523 2.426 1 98.94 166 PHE B C 1
ATOM 3118 O O . PHE B 1 166 ? 15.164 3.213 1.236 1 98.94 166 PHE B O 1
ATOM 3125 N N . MET B 1 167 ? 15.492 2.725 3.338 1 98.94 167 MET B N 1
ATOM 3126 C CA . MET B 1 167 ? 15.727 1.323 3.004 1 98.94 167 MET B CA 1
ATOM 3127 C C . MET B 1 167 ? 14.469 0.672 2.453 1 98.94 167 MET B C 1
ATOM 3129 O O . MET B 1 167 ? 14.539 -0.199 1.584 1 98.94 167 MET B O 1
ATOM 3133 N N . GLY B 1 168 ? 13.32 1.056 3.033 1 98.94 168 GLY B N 1
ATOM 3134 C CA . GLY B 1 168 ? 12.07 0.631 2.436 1 98.94 168 GLY B CA 1
ATOM 3135 C C . GLY B 1 168 ? 11.922 1.062 0.988 1 98.94 168 GLY B C 1
ATOM 3136 O O . GLY B 1 168 ? 11.523 0.263 0.135 1 98.94 168 GLY B O 1
ATOM 3137 N N . VAL B 1 169 ? 12.273 2.273 0.688 1 98.94 169 VAL B N 1
ATOM 3138 C CA . VAL B 1 169 ? 12.211 2.787 -0.676 1 98.94 169 VAL B CA 1
ATOM 3139 C C . VAL B 1 169 ? 13.086 1.933 -1.591 1 98.94 169 VAL B C 1
ATOM 3141 O O . VAL B 1 169 ? 12.648 1.497 -2.656 1 98.94 169 VAL B O 1
ATOM 3144 N N . VAL B 1 170 ? 14.266 1.674 -1.19 1 98.94 170 VAL B N 1
ATOM 3145 C CA . VAL B 1 170 ? 15.203 0.89 -1.991 1 98.94 170 VAL B CA 1
ATOM 3146 C C . VAL B 1 170 ? 14.625 -0.501 -2.242 1 98.94 170 VAL B C 1
ATOM 3148 O O . VAL B 1 170 ? 14.633 -0.987 -3.377 1 98.94 170 VAL B O 1
ATOM 3151 N N . THR B 1 171 ? 14.133 -1.082 -1.217 1 98.88 171 THR B N 1
ATOM 3152 C CA . THR B 1 171 ? 13.57 -2.424 -1.33 1 98.88 171 THR B CA 1
ATOM 3153 C C . THR B 1 171 ? 12.43 -2.451 -2.346 1 98.88 171 THR B C 1
ATOM 3155 O O . THR B 1 171 ? 12.391 -3.322 -3.217 1 98.88 171 THR B O 1
ATOM 3158 N N . PHE B 1 172 ? 11.57 -1.504 -2.299 1 98.94 172 PHE B N 1
ATOM 3159 C CA . PHE B 1 172 ? 10.375 -1.581 -3.129 1 98.94 172 PHE B CA 1
ATOM 3160 C C . PHE B 1 172 ? 10.656 -1.058 -4.531 1 98.94 172 PHE B C 1
ATOM 3162 O O . PHE B 1 172 ? 9.922 -1.371 -5.473 1 98.94 172 PHE B O 1
ATOM 3169 N N . VAL B 1 173 ? 11.719 -0.287 -4.738 1 98.88 173 VAL B N 1
ATOM 3170 C CA . VAL B 1 173 ? 12.203 -0.035 -6.094 1 98.88 173 VAL B CA 1
ATOM 3171 C C . VAL B 1 173 ? 12.664 -1.346 -6.73 1 98.88 173 VAL B C 1
ATOM 3173 O O . VAL B 1 173 ? 12.312 -1.644 -7.875 1 98.88 173 VAL B O 1
ATOM 3176 N N . VAL B 1 174 ? 13.336 -2.086 -5.965 1 98.81 174 VAL B N 1
ATOM 3177 C CA . VAL B 1 174 ? 13.844 -3.365 -6.449 1 98.81 174 VAL B CA 1
ATOM 3178 C C . VAL B 1 174 ? 12.672 -4.309 -6.73 1 98.81 174 VAL B C 1
ATOM 3180 O O . VAL B 1 174 ? 12.578 -4.883 -7.816 1 98.81 174 VAL B O 1
ATOM 3183 N N . THR B 1 175 ? 11.758 -4.461 -5.805 1 98.56 175 THR B N 1
ATOM 3184 C CA . THR B 1 175 ? 10.703 -5.457 -5.988 1 98.56 175 THR B CA 1
ATOM 3185 C C . THR B 1 175 ? 9.727 -5.016 -7.07 1 98.56 175 THR B C 1
ATOM 3187 O O . THR B 1 175 ? 9.211 -5.844 -7.828 1 98.56 175 THR B O 1
ATOM 3190 N N . TRP B 1 176 ? 9.484 -3.727 -7.102 1 98.62 176 TRP B N 1
ATOM 3191 C CA . TRP B 1 176 ? 8.609 -3.256 -8.172 1 98.62 176 TRP B CA 1
ATOM 3192 C C . TRP B 1 176 ? 9.273 -3.432 -9.531 1 98.62 176 TRP B C 1
ATOM 3194 O O . TRP B 1 176 ? 8.594 -3.658 -10.539 1 98.62 176 TRP B O 1
ATOM 3204 N N . SER B 1 177 ? 10.555 -3.404 -9.648 1 98.62 177 SER B N 1
ATOM 3205 C CA . SER B 1 177 ? 11.273 -3.617 -10.906 1 98.62 177 SER B CA 1
ATOM 3206 C C . SER B 1 177 ? 11.055 -5.027 -11.438 1 98.62 177 SER B C 1
ATOM 3208 O O . SER B 1 177 ? 11.164 -5.266 -12.641 1 98.62 177 SER B O 1
ATOM 3210 N N . PHE B 1 178 ? 10.781 -5.977 -10.547 1 98.38 178 PHE B N 1
ATOM 3211 C CA . PHE B 1 178 ? 10.523 -7.348 -10.984 1 98.38 178 PHE B CA 1
ATOM 3212 C C . PHE B 1 178 ? 9.352 -7.398 -11.953 1 98.38 178 PHE B C 1
ATOM 3214 O O . PHE B 1 178 ? 9.266 -8.305 -12.781 1 98.38 178 PHE B O 1
ATOM 3221 N N . PHE B 1 179 ? 8.414 -6.441 -11.805 1 97.62 179 PHE B N 1
ATOM 3222 C CA . PHE B 1 179 ? 7.254 -6.359 -12.688 1 97.62 179 PHE B CA 1
ATOM 3223 C C . PHE B 1 179 ? 7.684 -6.23 -14.141 1 97.62 179 PHE B C 1
ATOM 3225 O O . PHE B 1 179 ? 7.035 -6.773 -15.039 1 97.62 179 PHE B O 1
ATOM 3232 N N . PHE B 1 180 ? 8.797 -5.648 -14.383 1 96.69 180 PHE B N 1
ATOM 3233 C CA . PHE B 1 180 ? 9.266 -5.363 -15.727 1 96.69 180 PHE B CA 1
ATOM 3234 C C . PHE B 1 180 ? 10.305 -6.387 -16.172 1 96.69 180 PHE B C 1
ATOM 3236 O O . PHE B 1 180 ? 10.484 -6.629 -17.359 1 96.69 180 PHE B O 1
ATOM 3243 N N . THR B 1 181 ? 10.953 -7.031 -15.211 1 97.75 181 THR B N 1
ATOM 3244 C CA . THR B 1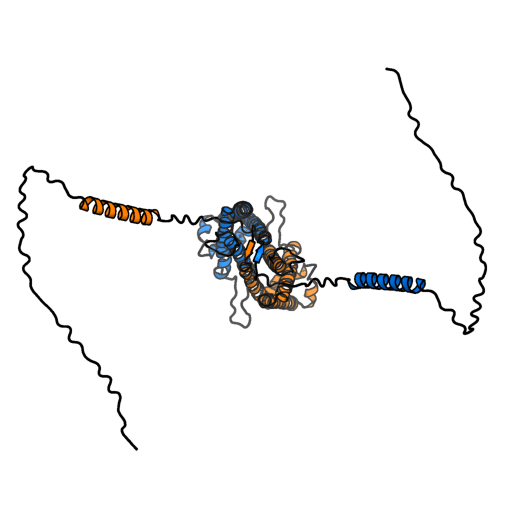 181 ? 12.109 -7.844 -15.57 1 97.75 181 THR B CA 1
ATOM 3245 C C . THR B 1 181 ? 11.742 -9.32 -15.617 1 97.75 181 THR B C 1
ATOM 3247 O O . THR B 1 181 ? 12.461 -10.133 -16.203 1 97.75 181 THR B O 1
ATOM 3250 N N . THR B 1 182 ? 10.656 -9.711 -14.945 1 97.31 182 THR B N 1
ATOM 3251 C CA . THR B 1 182 ? 10.297 -11.125 -14.875 1 97.31 182 THR B CA 1
ATOM 3252 C C . THR B 1 182 ? 9.43 -11.523 -16.062 1 97.31 182 THR B C 1
ATOM 3254 O O . THR B 1 182 ? 8.32 -11.016 -16.219 1 97.31 182 THR B O 1
ATOM 3257 N N . PRO B 1 183 ? 9.859 -12.383 -16.875 1 95.06 183 PRO B N 1
ATOM 3258 C CA . PRO B 1 183 ? 9.062 -12.797 -18.031 1 95.06 183 PRO B CA 1
ATOM 3259 C C . PRO B 1 183 ? 7.762 -13.484 -17.625 1 95.06 183 PRO B C 1
ATOM 3261 O O . PRO B 1 183 ? 7.727 -14.227 -16.641 1 95.06 183 PRO B O 1
ATOM 3264 N N . GLY B 1 184 ? 6.715 -13.211 -18.328 1 92.31 184 GLY B N 1
ATOM 3265 C CA . GLY B 1 184 ? 5.465 -13.938 -18.156 1 92.31 184 GLY B CA 1
ATOM 3266 C C . GLY B 1 184 ? 4.508 -13.25 -17.203 1 92.31 184 GLY B C 1
ATOM 3267 O O . GLY B 1 184 ? 3.33 -13.609 -17.125 1 92.31 184 GLY B O 1
ATOM 3268 N N . VAL B 1 185 ? 5.051 -12.273 -16.484 1 93 185 VAL B N 1
ATOM 3269 C CA . VAL B 1 185 ? 4.199 -11.609 -15.5 1 93 185 VAL B CA 1
ATOM 3270 C C . VAL B 1 185 ? 3.168 -10.734 -16.219 1 93 185 VAL B C 1
ATOM 3272 O O . VAL B 1 185 ? 2.02 -10.641 -15.773 1 93 185 VAL B O 1
ATOM 3275 N N . VAL B 1 186 ? 3.52 -10.102 -17.281 1 89.62 186 VAL B N 1
ATOM 3276 C CA . VAL B 1 186 ? 2.639 -9.297 -18.109 1 89.62 186 VAL B CA 1
ATOM 3277 C C . VAL B 1 186 ? 2.543 -9.906 -19.5 1 89.62 186 VAL B C 1
ATOM 3279 O O . VAL B 1 186 ? 3.562 -10.188 -20.141 1 89.62 186 VAL B O 1
ATOM 3282 N N . LYS B 1 187 ? 1.37 -10.25 -19.812 1 83.69 187 LYS B N 1
ATOM 3283 C CA . LYS B 1 187 ? 1.169 -10.68 -21.203 1 83.69 187 LYS B CA 1
ATOM 3284 C C . LYS B 1 187 ? 0.663 -9.531 -22.062 1 83.69 187 LYS B C 1
ATOM 3286 O O . LYS B 1 187 ? -0.356 -8.914 -21.75 1 83.69 187 LYS B O 1
ATOM 3291 N N . TRP B 1 188 ? 1.507 -9.164 -22.969 1 72.31 188 TRP B N 1
ATOM 3292 C CA . TRP B 1 188 ? 1.173 -8.086 -23.891 1 72.31 188 TRP B CA 1
ATOM 3293 C C . TRP B 1 188 ? 0.495 -8.633 -25.141 1 72.31 188 TRP B C 1
ATOM 3295 O O . TRP B 1 188 ? 0.914 -9.664 -25.688 1 72.31 188 TRP B O 1
ATOM 3305 N N . SER B 1 189 ? -0.766 -8.656 -25.172 1 64.44 189 SER B N 1
ATOM 3306 C CA . SER B 1 189 ? -1.389 -9.203 -26.375 1 64.44 189 SER B CA 1
ATOM 3307 C C . SER B 1 189 ? -1.893 -8.094 -27.297 1 64.44 189 SER B C 1
ATOM 3309 O O . SER B 1 189 ? -2.34 -7.047 -26.812 1 64.44 189 SER B O 1
ATOM 3311 N N . VAL B 1 190 ? -1.257 -7.918 -28.484 1 57.06 190 VAL B N 1
ATOM 3312 C CA . VAL B 1 190 ? -1.671 -7.004 -29.531 1 57.06 190 VAL B CA 1
ATOM 3313 C C . VAL B 1 190 ? -3.164 -7.172 -29.812 1 57.06 190 VAL B C 1
ATOM 3315 O O . VAL B 1 190 ? -3.816 -6.254 -30.312 1 57.06 190 VAL B O 1
ATOM 3318 N N . SER B 1 191 ? -3.693 -8.328 -29.531 1 54.25 191 SER B N 1
ATOM 3319 C CA . SER B 1 191 ? -5.105 -8.477 -29.859 1 54.25 191 SER B CA 1
ATOM 3320 C C . SER B 1 191 ? -5.984 -7.664 -28.922 1 54.25 191 SER B C 1
ATOM 3322 O O . SER B 1 191 ? -5.477 -6.961 -28.047 1 54.25 191 SER B O 1
ATOM 3324 N N . TRP B 1 192 ? -7.207 -7.668 -29.219 1 52.56 192 TRP B N 1
ATOM 3325 C CA . TRP B 1 192 ? -8.242 -6.941 -28.5 1 52.56 192 TRP B CA 1
ATOM 3326 C C . TRP B 1 192 ? -8.156 -7.219 -27 1 52.56 192 TRP B C 1
ATOM 3328 O O . TRP B 1 192 ? -8.977 -6.727 -26.219 1 52.56 192 TRP B O 1
ATOM 3338 N N . ASP B 1 193 ? -7.293 -8.289 -26.656 1 56.03 193 ASP B N 1
ATOM 3339 C CA . ASP B 1 193 ? -7.168 -8.562 -25.234 1 56.03 193 ASP B CA 1
ATOM 3340 C C . ASP B 1 193 ? -6.062 -7.711 -24.609 1 56.03 193 ASP B C 1
ATOM 3342 O O . ASP B 1 193 ? -4.883 -7.914 -24.891 1 56.03 193 ASP B O 1
ATOM 3346 N N . PRO B 1 194 ? -6.379 -6.648 -24.078 1 61.62 194 PRO B N 1
ATOM 3347 C CA . PRO B 1 194 ? -5.48 -5.676 -23.453 1 61.62 194 PRO B CA 1
ATOM 3348 C C . PRO B 1 194 ? -4.41 -6.328 -22.578 1 61.62 194 PRO B C 1
ATOM 3350 O O . PRO B 1 194 ? -4.426 -7.547 -22.391 1 61.62 194 PRO B O 1
ATOM 3353 N N . MET B 1 195 ? -3.422 -5.707 -22.016 1 72.88 195 MET B N 1
ATOM 3354 C CA . MET B 1 195 ? -2.371 -6.059 -21.062 1 72.88 195 MET B CA 1
ATOM 3355 C C . MET B 1 195 ? -2.938 -6.867 -19.906 1 72.88 195 MET B C 1
ATOM 3357 O O . MET B 1 195 ? -3.734 -6.355 -19.109 1 72.88 195 MET B O 1
ATOM 3361 N N . ALA B 1 196 ? -2.623 -8.211 -20.094 1 86.5 196 ALA B N 1
ATOM 3362 C CA . ALA B 1 196 ? -3.107 -9.102 -19.031 1 86.5 196 ALA B CA 1
ATOM 3363 C C . ALA B 1 196 ? -1.976 -9.508 -18.094 1 86.5 196 ALA B C 1
ATOM 3365 O O . ALA B 1 196 ? -0.882 -9.859 -18.547 1 86.5 196 ALA B O 1
ATOM 3366 N N . TRP B 1 197 ? -2.285 -9.336 -16.797 1 92.31 197 TRP B N 1
ATOM 3367 C CA . TRP B 1 197 ? -1.335 -9.742 -15.766 1 92.31 197 TRP B CA 1
ATOM 3368 C C . TRP B 1 197 ? -1.742 -11.07 -15.141 1 92.31 197 TRP B C 1
ATOM 3370 O O . TRP B 1 197 ? -2.93 -11.328 -14.93 1 92.31 197 TRP B O 1
ATOM 3380 N N . ASN B 1 198 ? -0.77 -11.961 -14.914 1 92.88 198 ASN B N 1
ATOM 3381 C CA . ASN B 1 198 ? -1.066 -13.078 -14.023 1 92.88 198 ASN B CA 1
ATOM 3382 C C . ASN B 1 198 ? -0.989 -12.664 -12.562 1 92.88 198 ASN B C 1
ATOM 3384 O O . ASN B 1 198 ? -0.804 -11.484 -12.258 1 92.88 198 ASN B O 1
ATOM 3388 N N . LEU B 1 199 ? -1.145 -13.562 -11.695 1 93.44 199 LEU B N 1
ATOM 3389 C CA . LEU B 1 199 ? -1.188 -13.25 -10.273 1 93.44 199 LEU B CA 1
ATOM 3390 C C . LEU B 1 199 ? 0.138 -12.664 -9.805 1 93.44 199 LEU B C 1
ATOM 3392 O O . LEU B 1 199 ? 0.161 -11.758 -8.961 1 93.44 199 LEU B O 1
ATOM 3396 N N . ALA B 1 200 ? 1.198 -13.164 -10.312 1 95 200 ALA B N 1
ATOM 3397 C CA . ALA B 1 200 ? 2.51 -12.617 -9.977 1 95 200 ALA B CA 1
ATOM 3398 C C . ALA B 1 200 ? 2.621 -11.156 -10.406 1 95 200 ALA B C 1
ATOM 3400 O O . ALA B 1 200 ? 3.189 -10.336 -9.688 1 95 200 ALA B O 1
ATOM 3401 N N . GLY B 1 201 ? 2.096 -10.875 -11.594 1 95.81 201 GLY B N 1
ATOM 3402 C CA . GLY B 1 201 ? 2.08 -9.492 -12.047 1 95.81 201 GLY B CA 1
ATOM 3403 C C . GLY B 1 201 ? 1.275 -8.578 -11.141 1 95.81 201 GLY B C 1
ATOM 3404 O O . GLY B 1 201 ? 1.712 -7.465 -10.828 1 95.81 201 GLY B O 1
ATOM 3405 N N . GLU B 1 202 ? 0.174 -9.023 -10.75 1 96 202 GLU B N 1
ATOM 3406 C CA . GLU B 1 202 ? -0.666 -8.25 -9.836 1 96 202 GLU B CA 1
ATOM 3407 C C . GLU B 1 202 ? 0.019 -8.055 -8.492 1 96 202 GLU B C 1
ATOM 3409 O O . GLU B 1 202 ? -0.011 -6.961 -7.926 1 96 202 GLU B O 1
ATOM 3414 N N . PHE B 1 203 ? 0.627 -9.07 -8 1 97 203 PHE B N 1
ATOM 3415 C CA . PHE B 1 203 ? 1.386 -9.055 -6.754 1 97 203 PHE B CA 1
ATOM 3416 C C . PHE B 1 203 ? 2.494 -8.008 -6.812 1 97 203 PHE B C 1
ATOM 3418 O O . PHE B 1 203 ? 2.631 -7.191 -5.898 1 97 203 PHE B O 1
ATOM 3425 N N . LEU B 1 204 ? 3.195 -8.023 -7.863 1 98.31 204 LEU B N 1
ATOM 3426 C CA . LEU B 1 204 ? 4.348 -7.145 -8.008 1 98.31 204 LEU B CA 1
ATOM 3427 C C . LEU B 1 204 ? 3.906 -5.703 -8.234 1 98.31 204 LEU B C 1
ATOM 3429 O O . LEU B 1 204 ? 4.562 -4.766 -7.77 1 98.31 204 LEU B O 1
ATOM 3433 N N . PHE B 1 205 ? 2.848 -5.516 -8.961 1 98 205 PHE B N 1
ATOM 3434 C CA . PHE B 1 205 ? 2.393 -4.168 -9.281 1 98 205 PHE B CA 1
ATOM 3435 C C . PHE B 1 205 ? 1.991 -3.414 -8.023 1 98 205 PHE B C 1
ATOM 3437 O O . PHE B 1 205 ? 2.203 -2.205 -7.918 1 98 205 PHE B O 1
ATOM 3444 N N . LYS B 1 206 ? 1.497 -4.105 -7.051 1 98.62 206 LYS B N 1
ATOM 3445 C CA . LYS B 1 206 ? 1.067 -3.48 -5.805 1 98.62 206 LYS B CA 1
ATOM 3446 C C . LYS B 1 206 ? 2.252 -2.867 -5.062 1 98.62 206 LYS B C 1
ATOM 3448 O O . LYS B 1 206 ? 2.07 -2.004 -4.199 1 98.62 206 LYS B O 1
ATOM 3453 N N . ASP B 1 207 ? 3.447 -3.268 -5.406 1 98.88 207 ASP B N 1
ATOM 3454 C CA . ASP B 1 207 ? 4.625 -2.768 -4.703 1 98.88 207 ASP B CA 1
ATOM 3455 C C . ASP B 1 207 ? 4.812 -1.271 -4.938 1 98.88 207 ASP B C 1
ATOM 3457 O O . ASP B 1 207 ? 5.523 -0.603 -4.184 1 98.88 207 ASP B O 1
ATOM 3461 N N . ILE B 1 208 ? 4.117 -0.722 -5.945 1 98.94 208 ILE B N 1
ATOM 3462 C CA . ILE B 1 208 ? 4.238 0.714 -6.172 1 98.94 208 ILE B CA 1
ATOM 3463 C C . ILE B 1 208 ? 3.613 1.474 -5.004 1 98.94 208 ILE B C 1
ATOM 3465 O O . ILE B 1 208 ? 4.074 2.561 -4.648 1 98.94 208 ILE B O 1
ATOM 3469 N N . VAL B 1 209 ? 2.559 0.912 -4.453 1 98.94 209 VAL B N 1
ATOM 3470 C CA . VAL B 1 209 ? 1.929 1.568 -3.311 1 98.94 209 VAL B CA 1
ATOM 3471 C C . VAL B 1 209 ? 2.859 1.505 -2.102 1 98.94 209 VAL B C 1
ATOM 3473 O O . VAL B 1 209 ? 3.039 2.5 -1.397 1 98.94 209 VAL B O 1
ATOM 3476 N N . LEU B 1 210 ? 3.438 0.34 -1.854 1 99 210 LEU B N 1
ATOM 3477 C CA . LEU B 1 210 ? 4.375 0.197 -0.745 1 99 210 LEU B CA 1
ATOM 3478 C C . LEU B 1 210 ? 5.559 1.146 -0.907 1 99 210 LEU B C 1
ATOM 3480 O O . LEU B 1 210 ? 6.004 1.758 0.065 1 99 210 LEU B O 1
ATOM 3484 N N . LEU B 1 211 ? 5.992 1.312 -2.135 1 98.94 211 LEU B N 1
ATOM 3485 C CA . LEU B 1 211 ? 7.043 2.27 -2.455 1 98.94 211 LEU B CA 1
ATOM 3486 C C . LEU B 1 211 ? 6.613 3.689 -2.098 1 98.94 211 LEU B C 1
ATOM 3488 O O . LEU B 1 211 ? 7.344 4.41 -1.417 1 98.94 211 LEU B O 1
ATOM 3492 N N . CYS B 1 212 ? 5.48 4.035 -2.492 1 98.94 212 CYS B N 1
ATOM 3493 C CA . CYS B 1 212 ? 4.988 5.391 -2.268 1 98.94 212 CYS B CA 1
ATOM 3494 C C . CYS B 1 212 ? 4.797 5.664 -0.781 1 98.94 212 CYS B C 1
ATOM 3496 O O . CYS B 1 212 ? 5.059 6.77 -0.309 1 98.94 212 CYS B O 1
ATOM 3498 N N . VAL B 1 213 ? 4.34 4.645 -0.078 1 98.94 213 VAL B N 1
ATOM 3499 C CA . VAL B 1 213 ? 4.199 4.789 1.367 1 98.94 213 VAL B CA 1
ATOM 3500 C C . VAL B 1 213 ? 5.566 5.059 1.995 1 98.94 213 VAL B C 1
ATOM 3502 O O . VAL B 1 213 ? 5.707 5.949 2.834 1 98.94 213 VAL B O 1
ATOM 3505 N N . CYS B 1 214 ? 6.574 4.375 1.596 1 99 214 CYS B N 1
ATOM 3506 C CA . CYS B 1 214 ? 7.914 4.582 2.131 1 99 214 CYS B CA 1
ATOM 3507 C C . CYS B 1 214 ? 8.461 5.949 1.727 1 99 214 CYS B C 1
ATOM 3509 O O . CYS B 1 214 ? 9.188 6.582 2.492 1 99 214 CYS B O 1
ATOM 3511 N N . VAL B 1 215 ? 8.125 6.395 0.572 1 98.94 215 VAL B N 1
ATOM 3512 C CA . VAL B 1 215 ? 8.555 7.715 0.122 1 98.94 215 VAL B CA 1
ATOM 3513 C C . VAL B 1 215 ? 7.93 8.789 1.011 1 98.94 215 VAL B C 1
ATOM 3515 O O . VAL B 1 215 ? 8.609 9.727 1.432 1 98.94 215 VAL B O 1
ATOM 3518 N N . VAL B 1 216 ? 6.695 8.648 1.297 1 98.94 216 VAL B N 1
ATOM 3519 C CA . VAL B 1 216 ? 6 9.617 2.137 1 98.94 216 VAL B CA 1
ATOM 3520 C C . VAL B 1 216 ? 6.641 9.648 3.523 1 98.94 216 VAL B C 1
ATOM 3522 O O . VAL B 1 216 ? 6.902 10.727 4.066 1 98.94 216 VAL B O 1
ATOM 3525 N N . LEU B 1 217 ? 6.898 8.5 4.105 1 98.94 217 LEU B N 1
ATOM 3526 C CA . LEU B 1 217 ? 7.547 8.43 5.414 1 98.94 217 LEU B CA 1
ATOM 3527 C C . LEU B 1 217 ? 8.938 9.047 5.359 1 98.94 217 LEU B C 1
ATOM 3529 O O . LEU B 1 217 ? 9.352 9.742 6.293 1 98.94 217 LEU B O 1
ATOM 3533 N N . LEU B 1 218 ? 9.617 8.82 4.27 1 98.94 218 LEU B N 1
ATOM 3534 C CA . LEU B 1 218 ? 10.961 9.375 4.113 1 98.94 218 LEU B CA 1
ATOM 3535 C C . LEU B 1 218 ? 10.914 10.898 4.031 1 98.94 218 LEU B C 1
ATOM 3537 O O . LEU B 1 218 ? 11.648 11.578 4.742 1 98.94 218 LEU B O 1
ATOM 3541 N N . LEU B 1 219 ? 10.086 11.375 3.195 1 98.69 219 LEU B N 1
ATOM 3542 C CA . LEU B 1 219 ? 9.969 12.82 3.031 1 98.69 219 LEU B CA 1
ATOM 3543 C C . LEU B 1 219 ? 9.625 13.492 4.359 1 98.69 219 LEU B C 1
ATOM 3545 O O . LEU B 1 219 ? 10.18 14.547 4.684 1 98.69 219 LEU B O 1
ATOM 3549 N N . ALA B 1 220 ? 8.805 12.859 5.125 1 98.5 220 ALA B N 1
ATOM 3550 C CA . ALA B 1 220 ? 8.383 13.406 6.41 1 98.5 220 ALA B CA 1
ATOM 3551 C C . ALA B 1 220 ? 9.492 13.305 7.449 1 98.5 220 ALA B C 1
ATOM 3553 O O . ALA B 1 220 ? 9.445 13.969 8.492 1 98.5 220 ALA B O 1
ATOM 3554 N N . SER B 1 221 ? 10.453 12.484 7.164 1 98.5 221 SER B N 1
ATOM 3555 C CA . SER B 1 221 ? 11.523 12.25 8.133 1 98.5 221 SER B CA 1
ATOM 3556 C C . SER B 1 221 ? 12.734 13.125 7.828 1 98.5 221 SER B C 1
ATOM 3558 O O . SER B 1 221 ? 13.641 13.258 8.664 1 98.5 221 SER B O 1
ATOM 3560 N N . LEU B 1 222 ? 12.812 13.695 6.707 1 97.81 222 LEU B N 1
ATOM 3561 C CA . LEU B 1 222 ? 13.984 14.453 6.277 1 97.81 222 LEU B CA 1
ATOM 3562 C C . LEU B 1 222 ? 13.984 15.852 6.895 1 97.81 222 LEU B C 1
ATOM 3564 O O . LEU B 1 222 ? 12.93 16.375 7.258 1 97.81 222 LEU B O 1
ATOM 3568 N N . PRO B 1 223 ? 15.164 16.453 7.004 1 95.62 223 PRO B N 1
ATOM 3569 C CA . PRO B 1 223 ? 15.242 17.812 7.539 1 95.62 223 PRO B CA 1
ATOM 3570 C C . PRO B 1 223 ? 14.453 18.828 6.711 1 95.62 223 PRO B C 1
ATOM 3572 O O . PRO B 1 223 ? 14.375 18.703 5.484 1 95.62 223 PRO B O 1
ATOM 3575 N N . ARG B 1 224 ? 14.016 19.75 7.391 1 92.56 224 ARG B N 1
ATOM 3576 C CA . ARG B 1 224 ? 13.219 20.812 6.758 1 92.56 224 ARG B CA 1
ATOM 3577 C C . ARG B 1 224 ? 14.016 21.531 5.68 1 92.56 224 ARG B C 1
ATOM 3579 O O . ARG B 1 224 ? 13.453 22.031 4.711 1 92.56 224 ARG B O 1
ATOM 3586 N N . SER B 1 225 ? 15.305 21.562 5.789 1 91.25 225 SER B N 1
ATOM 3587 C CA . SER B 1 225 ? 16.172 22.219 4.82 1 91.25 225 SER B CA 1
ATOM 3588 C C . SER B 1 225 ? 16.156 21.5 3.477 1 91.25 225 SER B C 1
ATOM 3590 O O . SER B 1 225 ? 16.328 22.125 2.428 1 91.25 225 SER B O 1
ATOM 3592 N N . LEU B 1 226 ? 15.891 20.25 3.553 1 92.06 226 LEU B N 1
ATOM 3593 C CA . LEU B 1 226 ? 15.859 19.438 2.338 1 92.06 226 LEU B CA 1
ATOM 3594 C C . LEU B 1 226 ? 14.438 19.375 1.775 1 92.06 226 LEU B C 1
ATOM 3596 O O . LEU B 1 226 ? 14.25 19.438 0.559 1 92.06 226 LEU B O 1
ATOM 3600 N N . VAL B 1 227 ? 13.5 19.203 2.701 1 94.56 227 VAL B N 1
ATOM 3601 C CA . VAL B 1 227 ? 12.094 19.094 2.334 1 94.56 227 VAL B CA 1
ATOM 3602 C C . VAL B 1 227 ? 11.258 20.047 3.193 1 94.56 227 VAL B C 1
ATOM 3604 O O . VAL B 1 227 ? 10.906 19.719 4.328 1 94.56 227 VAL B O 1
ATOM 3607 N N . PRO B 1 228 ? 10.875 21.172 2.639 1 93.12 228 PRO B N 1
ATOM 3608 C CA . PRO B 1 228 ? 10.188 22.188 3.445 1 93.12 228 PRO B CA 1
ATOM 3609 C C . PRO B 1 228 ? 8.688 21.938 3.553 1 93.12 228 PRO B C 1
ATOM 3611 O O . PRO B 1 228 ? 7.887 22.75 3.076 1 93.12 228 PRO B O 1
ATOM 3614 N N . LEU B 1 229 ? 8.281 20.922 4.254 1 93.38 229 LEU B N 1
ATOM 3615 C CA . LEU B 1 229 ? 6.879 20.547 4.426 1 93.38 229 LEU B CA 1
ATOM 3616 C C . LEU B 1 229 ? 6.426 20.812 5.859 1 93.38 229 LEU B C 1
ATOM 3618 O O . LEU B 1 229 ? 5.25 21.078 6.105 1 93.38 229 LEU B O 1
ATOM 3622 N N . ARG B 1 230 ? 7.328 20.719 6.754 1 93.25 230 ARG B N 1
ATOM 3623 C CA . ARG B 1 230 ? 6.984 20.812 8.172 1 93.25 230 ARG B CA 1
ATOM 3624 C C . ARG B 1 230 ? 6.91 22.266 8.617 1 93.25 230 ARG B C 1
ATOM 3626 O O . ARG B 1 230 ? 7.656 23.109 8.117 1 93.25 230 ARG B O 1
ATOM 3633 N N . THR B 1 231 ? 6 22.422 9.484 1 85.5 231 THR B N 1
ATOM 3634 C CA . THR B 1 231 ? 5.883 23.75 10.086 1 85.5 231 THR B CA 1
ATOM 3635 C C . THR B 1 231 ? 6.879 23.906 11.234 1 85.5 231 THR B C 1
ATOM 3637 O O . THR B 1 231 ? 7.281 22.922 11.859 1 85.5 231 THR B O 1
ATOM 3640 N N . LYS B 1 232 ? 7.477 25.125 11.523 1 69.94 232 LYS B N 1
ATOM 3641 C CA . LYS B 1 232 ? 8.477 25.484 12.516 1 69.94 232 LYS B CA 1
ATOM 3642 C C . LYS B 1 232 ? 7.996 25.141 13.93 1 69.94 232 LYS B C 1
ATOM 3644 O O . LYS B 1 232 ? 6.801 25.234 14.219 1 69.94 232 LYS B O 1
#

pLDDT: mean 76.27, std 29.92, range [17.48, 99.0]

Radius of gyration: 42.98 Å; Cα contacts (8 Å, |Δi|>4): 581; chains: 2; bounding box: 150×94×141 Å

Nearest PDB structures (foldseek):
  7qbk-assembly1_A-2  TM=3.024E-01  e=7.824E+00  Sulfolobus acidocaldarius DSM 639

Sequence (464 aa):
MEPGCPSGLAQSGYRWRYVRRRPRLSPCPHAIVNGQFAPPVTGERARANTLHERCKTRQRRRHNEGSNVRMNLSFNIAERGDGSYRLLAILRWVMVVIFVSFGMQKFTPQSAQGIAQFISNSPLVFWLQVFGLRGEAYVLGVVELGIAVLLAAGAFSPLLSAIGSFMGVVTFVVTWSFFFTTPGVVKWSVSWDPMAWNLAGEFLFKDIVLLCVCVVLLLASLPRSLVPLRTKMEPGCPSGLAQSGYRWRYVRRRPRLSPCPHAIVNGQFAPPVTGERARANTLHERCKTRQRRRHNEGSNVRMNLSFNIAERGDGSYRLLAILRWVMVVIFVSFGMQKFTPQSAQGIAQFISNSPLVFWLQVFGLRGEAYVLGVVELGIAVLLAAGAFSPLLSAIGSFMGVVTFVVTWSFFFTTPGVVKWSVSWDPMAWNLAGEFLFKDIVLLCVCVVLLLASLPRSLVPLRTK

InterPro domains:
  IPR007339 Inner membrane protein RclC-like [PF04224] (132-221)
  IPR007339 Inner membrane protein RclC-like [PTHR40106] (127-228)

Solvent-accessible surface area (backbone atoms only — not comparable to full-atom values): 25472 Å² total; per-residue (Å²): 142,73,92,80,85,79,87,81,83,88,72,88,73,83,78,76,79,68,84,71,81,79,80,78,73,78,77,77,76,72,76,69,77,74,77,78,81,75,72,87,78,71,77,68,60,61,55,53,52,52,50,52,50,51,48,49,51,50,47,43,49,53,56,65,49,49,66,72,66,63,69,77,75,52,48,24,34,40,32,58,59,42,22,49,26,55,64,47,43,58,56,53,52,48,48,28,53,49,25,42,53,55,15,57,33,21,73,34,71,63,35,19,63,65,46,45,59,41,35,68,42,25,94,85,50,32,75,42,54,82,54,37,68,62,39,34,23,40,53,50,14,52,52,31,38,50,38,19,51,30,41,57,48,7,77,79,30,24,61,37,18,27,52,17,18,47,51,43,30,54,51,25,53,53,51,31,45,31,48,76,44,25,86,74,21,59,41,79,43,91,54,97,52,62,69,38,48,42,70,66,24,54,43,26,56,52,28,53,52,58,22,49,53,19,46,45,40,23,54,45,3,43,24,54,91,82,39,80,43,60,59,134,139,86,88,86,84,81,88,78,89,79,84,85,84,77,88,77,78,80,81,74,86,81,87,84,83,74,80,76,78,80,75,77,80,79,79,79,79,78,71,86,79,72,74,65,60,60,53,52,52,51,49,52,48,51,46,48,49,49,48,43,48,53,55,63,50,51,65,72,67,62,68,78,76,52,47,25,31,37,32,59,60,43,23,50,26,53,63,46,44,58,55,53,53,48,47,27,51,48,25,42,54,56,15,56,34,22,75,33,70,63,36,19,63,66,48,43,60,42,34,67,42,25,94,85,50,32,74,42,54,81,55,36,67,60,39,34,22,41,52,52,15,52,52,31,37,50,38,19,51,29,41,56,50,6,77,77,31,24,62,37,18,27,51,18,18,48,51,42,29,54,51,27,54,53,50,31,47,30,50,76,44,25,84,74,23,58,41,80,42,91,54,96,52,62,72,39,50,42,70,65,24,54,43,25,55,52,27,54,53,58,22,49,53,20,46,45,40,22,56,46,3,44,24,54,91,79,39,79,43,60,59,134

Organism: NCBI:txid2511166

Secondary structure (DSSP, 8-state):
------------------------------------------THHHHHHHHHHHHHHHHHHHHH-------------TTSSEEEGGGHHHHHHHHHHHHHHHHHHTTSHHHHHHHHHHHHT-TTTGGGGGGHHHHHHHHHHHHHHHHHHHHHHTTT-HHHHHHHHHHHHHHHHHHHHHHHHSTTSEE--SSSS--EE-HHHHHHHTHHHHHHHHHHHHHHHS-TTT-TTB--/------------------------------------------THHHHHHHHHHHHHHHHHHHHH-------------TTSSEEEGGGHHHHHHHHHHHHHHHHHHTTSHHHHHHHHHHHHT-TTTGGGGGGHHHHHHHHHHHHHHHHHHHHHHTTT-HHHHHHHHHHHHHHHHHHHHHHHHSTTSEE--SSSS--EE-HHHHHHHTHHHHHHHHHHHHHHHS-TTT-TTB--